Protein AF-A0A3C1HGX7-F1 (afdb_monomer_lite)

Secondary structure (DSSP, 8-state):
--------PPPP-S-S-------PPPPPTHHHHHHTT-SEEEEEETT-SSEEEEE--SEEEEEE-BTTB--PPPSEEEEEESEEEEEETTPPP-GGG--SSEEEEE-TT-TT-TT-B--EEEEESS-EEEEEEETTEEEEEESS--EEEEEEETTTTPPBPSSHHHHHHS---HHHHTTS--GGGTTT---HHHHHHHHHHHHHTTEEEEEEEEEEEE-TTSTTEEEEEEEEEEEEPP-TT-PPPPPEEEPPHHHHHHHHHHT-EEEESS--EEEEEEETTEEEEEEET-SEEEEEEEPP---SS----PPP--S-----TT--TTS-GGG--EE-PPPP-SS------SEEEPTTSSEEEE----TT---SS---EEEE-SSPPPS--EEEEETTEEEEEE---

Foldseek 3Di:
DDDDDDDDDDDDPPDPDPPPPPDDDPDPCCVCVLLPAFQWKWKAFPFDLKIKIFHFFQKKFFLFADDVAQAWAFQWKWADFVAIDIDGAPGFDPLVRHQAQWMWTWHLCGGVCNFFIFIKIKGFQARFPGWHAHRRYTMTGHPTGRGMIIIHRLQWADTAGSDPVSLVVVPDDPVVSVVGDNVNVCNPPDDPVSVVSSRLCSQQPQWPWHFKKKAKAADPVDVQKIKIKMFTHTDGGHHPNPHHHKHKGWDQLLVVLVCVPQVWDKDKPADKDFPSRAFPRGTTIIGIPDRMIMMITHHPPDPPDPDDDDDDDWADADPPPDDDPDPPPRTDMGGTANPPPPPPPPPPPCWDDDPPDQWTWRQATPRRHGPVRTSHTMGGDPQDWDDDWDWDDDRRMIMIGTHGD

pLDDT: mean 76.78, std 21.32, range [17.42, 98.62]

Radius of gyration: 23.14 Å; chains: 1; bounding box: 61×54×64 Å

Structure (mmCIF, N/CA/C/O backbone):
data_AF-A0A3C1HGX7-F1
#
_entry.id   AF-A0A3C1HGX7-F1
#
loop_
_atom_site.group_PDB
_atom_site.id
_atom_site.type_symbol
_atom_site.label_atom_id
_atom_site.label_alt_id
_atom_site.label_comp_id
_atom_site.label_asym_id
_atom_site.label_entity_id
_atom_site.label_seq_id
_atom_site.pdbx_PDB_ins_code
_atom_site.Cartn_x
_atom_site.Cartn_y
_atom_site.Cartn_z
_atom_site.occupancy
_atom_site.B_iso_or_equiv
_atom_site.auth_seq_id
_atom_site.auth_comp_id
_atom_site.auth_asym_id
_atom_site.auth_atom_id
_atom_site.pdbx_PDB_model_num
ATOM 1 N N . MET A 1 1 ? -31.427 -12.328 -24.192 1.00 25.67 1 MET A N 1
ATOM 2 C CA . MET A 1 1 ? -31.092 -12.450 -25.626 1.00 25.67 1 MET A CA 1
ATOM 3 C C . MET A 1 1 ? -29.588 -12.264 -25.739 1.00 25.67 1 MET A C 1
ATOM 5 O O . MET A 1 1 ? -29.103 -11.157 -25.562 1.00 25.67 1 MET A O 1
ATOM 9 N N . LEU A 1 2 ? -28.870 -13.382 -25.822 1.00 18.44 2 LEU A N 1
ATOM 10 C CA . LEU A 1 2 ? -27.413 -13.483 -25.740 1.00 18.44 2 LEU A CA 1
ATOM 11 C C . LEU A 1 2 ? -26.865 -13.439 -27.173 1.00 18.44 2 LEU A C 1
ATOM 13 O O . LEU A 1 2 ? -27.258 -14.280 -27.979 1.00 18.44 2 LEU A O 1
ATOM 17 N N . LEU A 1 3 ? -25.996 -12.482 -27.497 1.00 17.42 3 LEU A N 1
ATOM 18 C CA . LEU A 1 3 ? -25.253 -12.490 -28.757 1.00 17.42 3 LEU A CA 1
ATOM 19 C C . LEU A 1 3 ? -23.817 -12.927 -28.459 1.00 17.42 3 LEU A C 1
ATOM 21 O O . LEU A 1 3 ? -23.019 -12.168 -27.916 1.00 17.42 3 LEU A O 1
ATOM 25 N N . VAL A 1 4 ? -23.531 -14.183 -28.789 1.00 18.97 4 VAL A N 1
ATOM 26 C CA . VAL A 1 4 ? -22.188 -14.763 -28.848 1.00 18.97 4 VAL A CA 1
ATOM 27 C C . VAL A 1 4 ? -21.617 -14.424 -30.221 1.00 18.97 4 VAL A C 1
ATOM 29 O O . VAL A 1 4 ? -22.206 -14.804 -31.230 1.00 18.97 4 VAL A O 1
ATOM 32 N N . ILE A 1 5 ? -20.476 -13.734 -30.274 1.00 20.58 5 ILE A N 1
ATOM 33 C CA . ILE A 1 5 ? -19.690 -13.606 -31.506 1.00 20.58 5 ILE A CA 1
ATOM 34 C C . ILE A 1 5 ? -18.419 -14.426 -31.327 1.00 20.58 5 ILE A C 1
ATOM 36 O O . ILE A 1 5 ? -17.508 -14.060 -30.587 1.00 20.58 5 ILE A O 1
ATOM 40 N N . ALA A 1 6 ? -18.399 -15.565 -32.013 1.00 20.20 6 ALA A N 1
ATOM 41 C CA . ALA A 1 6 ? -17.219 -16.370 -32.242 1.00 20.20 6 ALA A CA 1
ATOM 42 C C . ALA A 1 6 ? -16.488 -15.879 -33.501 1.00 20.20 6 ALA A C 1
ATOM 44 O O . ALA A 1 6 ? -17.117 -15.607 -34.521 1.00 20.20 6 ALA A O 1
ATOM 45 N N . GLY A 1 7 ? -15.155 -15.878 -33.434 1.00 20.62 7 GLY A N 1
ATOM 46 C CA . GLY A 1 7 ? -14.283 -16.075 -34.591 1.00 20.62 7 GLY A CA 1
ATOM 47 C C . GLY A 1 7 ? -13.708 -14.820 -35.246 1.00 20.62 7 GLY A C 1
ATOM 48 O O . GLY A 1 7 ? -14.371 -14.172 -36.042 1.00 20.62 7 GLY A O 1
ATOM 49 N N . CYS A 1 8 ? -12.410 -14.590 -35.025 1.00 21.33 8 CYS A N 1
ATOM 50 C CA . CYS A 1 8 ? -11.441 -14.344 -36.101 1.00 21.33 8 CYS A CA 1
ATOM 51 C C . CYS A 1 8 ? -10.016 -14.598 -35.576 1.00 21.33 8 CYS A C 1
ATOM 53 O O . CYS A 1 8 ? -9.421 -13.742 -34.926 1.00 21.33 8 CYS A O 1
ATOM 55 N N . ARG A 1 9 ? -9.460 -15.786 -35.863 1.00 28.25 9 ARG A N 1
ATOM 56 C CA . ARG A 1 9 ? -8.008 -16.017 -35.819 1.00 28.25 9 ARG A CA 1
ATOM 57 C C . ARG A 1 9 ? -7.397 -15.299 -37.025 1.00 28.25 9 ARG A C 1
ATOM 59 O O . ARG A 1 9 ? -7.710 -15.652 -38.159 1.00 28.25 9 ARG A O 1
ATOM 66 N N . ARG A 1 10 ? -6.547 -14.300 -36.785 1.00 28.55 10 ARG A N 1
ATOM 67 C CA . ARG A 1 10 ? -5.624 -13.751 -37.789 1.00 28.55 10 ARG A CA 1
ATOM 68 C C . ARG A 1 10 ? -4.240 -14.337 -37.542 1.00 28.55 10 ARG A C 1
ATOM 70 O O . ARG A 1 10 ? -3.837 -14.462 -36.391 1.00 28.55 10 ARG A O 1
ATOM 77 N N . GLY A 1 11 ? -3.605 -14.740 -38.640 1.00 28.17 11 GLY A N 1
ATOM 78 C CA . GLY A 1 11 ? -2.388 -15.541 -38.685 1.00 28.17 11 GLY A CA 1
ATOM 79 C C . GLY A 1 11 ? -1.224 -14.961 -37.891 1.00 28.17 11 GLY A C 1
ATOM 80 O O . GLY A 1 11 ? -0.991 -13.752 -37.884 1.00 28.17 11 GLY A O 1
ATOM 81 N N . GLU A 1 12 ? -0.515 -15.870 -37.234 1.00 30.02 12 GLU A N 1
ATOM 82 C CA . GLU A 1 12 ? 0.780 -15.634 -36.614 1.00 30.02 12 GLU A CA 1
ATOM 83 C C . GLU A 1 12 ? 1.815 -15.344 -37.713 1.00 30.02 12 GLU A C 1
ATOM 85 O O . GLU A 1 12 ? 1.874 -16.083 -38.698 1.00 30.02 12 GLU A O 1
ATOM 90 N N . PRO A 1 13 ? 2.628 -14.283 -37.596 1.00 38.59 13 PRO A N 1
ATOM 91 C CA . PRO A 1 13 ? 3.839 -14.178 -38.386 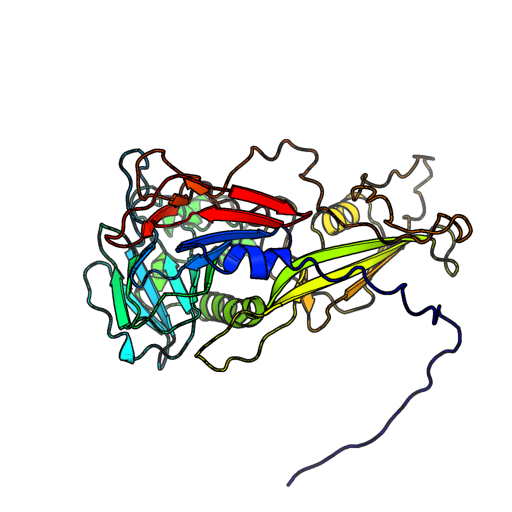1.00 38.59 13 PRO A CA 1
ATOM 92 C C . PRO A 1 13 ? 4.864 -15.183 -37.846 1.00 38.59 13 PRO A C 1
ATOM 94 O O . PRO A 1 13 ? 5.392 -15.030 -36.742 1.00 38.59 13 PRO A O 1
ATOM 97 N N . ASP A 1 14 ? 5.124 -16.214 -38.647 1.00 37.09 14 ASP A N 1
ATOM 98 C CA . ASP A 1 14 ? 6.234 -17.149 -38.497 1.00 37.09 14 ASP A CA 1
ATOM 99 C C . ASP A 1 14 ? 7.567 -16.395 -38.320 1.00 37.09 14 ASP A C 1
ATOM 101 O O . ASP A 1 14 ? 7.931 -15.561 -39.152 1.00 37.09 14 ASP A O 1
ATOM 105 N N . GLY A 1 15 ? 8.324 -16.711 -37.259 1.00 38.94 15 GLY A N 1
ATOM 106 C CA . GLY A 1 15 ? 9.769 -16.433 -37.226 1.00 38.94 15 GLY A CA 1
ATOM 107 C C . GLY A 1 15 ? 10.386 -15.797 -35.974 1.00 38.94 15 GLY A C 1
ATOM 108 O O . GLY A 1 15 ? 11.559 -15.433 -36.029 1.00 38.94 15 GLY A O 1
ATOM 109 N N . LEU A 1 16 ? 9.685 -15.668 -34.842 1.00 37.69 16 LEU A N 1
ATOM 110 C CA . LEU A 1 16 ? 10.277 -15.148 -33.598 1.00 37.69 16 LEU A CA 1
ATOM 111 C C . LEU A 1 16 ? 10.484 -16.263 -32.565 1.00 37.69 16 LEU A C 1
ATOM 113 O O . LEU A 1 16 ? 9.543 -16.691 -31.911 1.00 37.69 16 LEU A O 1
ATOM 117 N N . MET A 1 17 ? 11.738 -16.713 -32.432 1.00 39.94 17 MET A N 1
ATOM 118 C CA . MET A 1 17 ? 12.318 -17.378 -31.251 1.00 39.94 17 MET A CA 1
ATOM 119 C C . MET A 1 17 ? 11.333 -18.245 -30.432 1.00 39.94 17 MET A C 1
ATOM 121 O O . MET A 1 17 ? 11.072 -17.966 -29.267 1.00 39.94 17 MET A O 1
ATOM 125 N N . THR A 1 18 ? 10.853 -19.358 -30.996 1.00 40.91 18 THR A N 1
ATOM 126 C CA . THR A 1 18 ? 10.084 -20.400 -30.275 1.00 40.91 18 THR A CA 1
ATOM 127 C C . THR A 1 18 ? 10.947 -21.247 -29.331 1.00 40.91 18 THR A C 1
ATOM 129 O O . THR A 1 18 ? 10.551 -22.336 -28.911 1.00 40.91 18 THR A O 1
ATOM 132 N N . GLY A 1 19 ? 12.134 -20.758 -28.964 1.00 41.81 19 GLY A N 1
ATOM 133 C CA . GLY A 1 19 ? 12.915 -21.346 -27.892 1.00 41.81 19 GLY A CA 1
ATOM 134 C C . GLY A 1 19 ? 12.137 -21.180 -26.599 1.00 41.81 19 GLY A C 1
ATOM 135 O O . GLY A 1 19 ? 12.190 -20.113 -25.989 1.00 41.81 19 GLY A O 1
ATOM 136 N N . VAL A 1 20 ? 11.406 -22.228 -26.205 1.00 42.56 20 VAL A N 1
ATOM 137 C CA . VAL A 1 20 ? 10.863 -22.376 -24.854 1.00 42.56 20 VAL A CA 1
ATOM 138 C C . VAL A 1 20 ? 11.994 -21.967 -23.911 1.00 42.56 20 VAL A C 1
ATOM 140 O O . VAL A 1 20 ? 13.068 -22.576 -23.988 1.00 42.56 20 VAL A O 1
ATOM 143 N N . PRO A 1 21 ? 11.828 -20.902 -23.107 1.00 49.38 21 PRO A N 1
ATOM 144 C CA . PRO A 1 21 ? 12.888 -20.465 -22.217 1.00 49.38 21 PRO A CA 1
ATOM 145 C C . PRO A 1 21 ? 13.343 -21.670 -21.384 1.00 49.38 21 PRO A C 1
ATOM 147 O O . PRO A 1 21 ? 12.501 -22.508 -21.036 1.00 49.38 21 PRO A O 1
ATOM 150 N N . PRO A 1 22 ? 14.655 -21.810 -21.107 1.00 52.69 22 PRO A N 1
ATOM 151 C CA . PRO A 1 22 ? 15.165 -22.926 -20.319 1.00 52.69 22 PRO A CA 1
ATOM 152 C C . PRO A 1 22 ? 14.314 -23.096 -19.060 1.00 52.69 22 PRO A C 1
ATOM 154 O O . PRO A 1 22 ? 13.870 -22.096 -18.483 1.00 52.69 22 PRO A O 1
ATOM 157 N N . ARG A 1 23 ? 14.053 -24.361 -18.681 1.00 45.09 23 ARG A N 1
ATOM 158 C CA . ARG A 1 23 ? 13.267 -24.707 -17.489 1.00 45.09 23 ARG A CA 1
ATOM 159 C C . ARG A 1 23 ? 13.696 -23.790 -16.355 1.00 45.09 23 ARG A C 1
ATOM 161 O O . ARG A 1 23 ? 14.870 -23.753 -15.993 1.00 45.09 23 ARG A O 1
ATOM 168 N N . THR A 1 24 ? 12.730 -23.017 -15.879 1.00 48.72 24 THR A N 1
ATOM 169 C CA . THR A 1 24 ? 12.924 -22.055 -14.805 1.00 48.72 24 THR A CA 1
ATOM 170 C C . THR A 1 24 ? 13.540 -22.816 -13.627 1.00 48.72 24 THR A C 1
ATOM 172 O O . THR A 1 24 ? 13.069 -23.926 -13.351 1.00 48.72 24 THR A O 1
ATOM 175 N N . PRO A 1 25 ? 14.603 -22.306 -12.975 1.00 50.50 25 PRO A N 1
ATOM 176 C CA . PRO A 1 25 ? 14.999 -22.851 -11.679 1.00 50.50 25 PRO A CA 1
ATOM 177 C C . PRO A 1 25 ? 13.741 -22.951 -10.805 1.00 50.50 25 PRO A C 1
ATOM 179 O O . PRO A 1 25 ? 12.872 -22.083 -10.916 1.00 50.50 25 PRO A O 1
ATOM 182 N N . GLU A 1 26 ? 13.589 -24.035 -10.029 1.00 47.00 26 GLU A N 1
ATOM 183 C CA . GLU A 1 26 ? 12.414 -24.184 -9.159 1.00 47.00 26 GLU A CA 1
ATOM 184 C C . GLU A 1 26 ? 12.217 -22.879 -8.378 1.00 47.00 26 GLU A C 1
ATOM 186 O O . GLU A 1 26 ? 13.201 -22.364 -7.829 1.00 47.00 26 GLU A O 1
ATOM 191 N N . PRO A 1 27 ? 10.990 -22.322 -8.365 1.00 49.28 27 PRO A N 1
ATOM 192 C CA . PRO A 1 27 ? 10.734 -21.074 -7.675 1.00 49.28 27 PRO A CA 1
ATOM 193 C C . PRO A 1 27 ? 11.210 -21.239 -6.233 1.00 49.28 27 PRO A C 1
ATOM 195 O O . PRO A 1 27 ? 10.962 -22.290 -5.624 1.00 49.28 27 PRO A O 1
ATOM 198 N N . PRO A 1 28 ? 11.930 -20.255 -5.680 1.00 53.19 28 PRO A N 1
ATOM 199 C CA . PRO A 1 28 ? 12.438 -20.372 -4.332 1.00 53.19 28 PRO A CA 1
ATOM 200 C C . PRO A 1 28 ? 11.267 -20.655 -3.384 1.00 53.19 28 PRO A C 1
ATOM 202 O O . PRO A 1 28 ? 10.400 -19.806 -3.183 1.00 53.19 28 PRO A O 1
ATOM 205 N N . ARG A 1 29 ? 11.274 -21.835 -2.743 1.00 63.41 29 ARG A N 1
ATOM 206 C CA . ARG A 1 29 ? 10.331 -22.222 -1.667 1.00 63.41 29 ARG A CA 1
ATOM 207 C C . ARG A 1 29 ? 10.354 -21.257 -0.471 1.00 63.41 29 ARG A C 1
ATOM 209 O O . ARG A 1 29 ? 9.529 -21.352 0.435 1.00 63.41 29 ARG A O 1
ATOM 216 N N . LEU A 1 30 ? 11.278 -20.301 -0.507 1.00 64.06 30 LEU A N 1
ATOM 217 C CA . LEU A 1 30 ? 11.647 -19.372 0.539 1.00 64.06 30 LEU A CA 1
ATOM 218 C C . LEU A 1 30 ? 10.477 -18.593 1.123 1.00 64.06 30 LEU A C 1
ATOM 220 O O . LEU A 1 30 ? 10.466 -18.449 2.334 1.00 64.06 30 LEU A O 1
ATOM 224 N N . LEU A 1 31 ? 9.505 -18.092 0.347 1.00 70.00 31 LEU A N 1
ATOM 225 C CA . LEU A 1 31 ? 8.450 -17.276 0.968 1.00 70.00 31 LEU A CA 1
ATOM 226 C C . LEU A 1 31 ? 7.512 -18.132 1.829 1.00 70.00 31 LEU A C 1
ATOM 228 O O . LEU A 1 31 ? 7.291 -17.823 2.996 1.00 70.00 31 LEU A O 1
ATOM 232 N N . SER A 1 32 ? 7.019 -19.247 1.287 1.00 71.38 32 SER A N 1
ATOM 233 C CA . SER A 1 32 ? 6.169 -20.183 2.031 1.00 71.38 32 SER A CA 1
ATOM 234 C C . SER A 1 32 ? 6.908 -20.806 3.221 1.00 71.38 32 SER A C 1
ATOM 236 O O . SER A 1 32 ? 6.344 -20.905 4.307 1.00 71.38 32 SER A O 1
ATOM 238 N N . GLU A 1 33 ? 8.183 -21.168 3.053 1.00 73.19 33 GLU A N 1
ATOM 239 C CA . GLU A 1 33 ? 9.023 -21.678 4.145 1.00 73.19 33 GLU A CA 1
ATOM 240 C C . GLU A 1 33 ? 9.311 -20.603 5.205 1.00 73.19 33 GLU A C 1
ATOM 242 O O . GLU A 1 33 ? 9.299 -20.883 6.409 1.00 73.19 33 GLU A O 1
ATOM 247 N N . ALA A 1 34 ? 9.525 -19.354 4.781 1.00 67.19 34 ALA A N 1
ATOM 248 C CA . ALA A 1 34 ? 9.760 -18.243 5.688 1.00 67.19 34 ALA A CA 1
ATOM 249 C C . ALA A 1 34 ? 8.524 -17.939 6.533 1.00 67.19 34 ALA A C 1
ATOM 251 O O . ALA A 1 34 ? 8.663 -17.781 7.745 1.00 67.19 34 ALA A O 1
ATOM 252 N N . MET A 1 35 ? 7.335 -17.934 5.928 1.00 71.94 35 MET A N 1
ATOM 253 C CA . MET A 1 35 ? 6.085 -17.638 6.631 1.00 71.94 35 MET A CA 1
ATOM 254 C C . MET A 1 35 ? 5.584 -18.805 7.500 1.00 71.94 35 MET A C 1
ATOM 256 O O . MET A 1 35 ? 4.862 -18.579 8.464 1.00 71.94 35 MET A O 1
ATOM 260 N N . GLY A 1 36 ? 6.006 -20.044 7.222 1.00 63.12 36 GLY A N 1
ATOM 261 C CA . GLY A 1 36 ? 5.325 -21.259 7.688 1.00 63.12 36 GLY A CA 1
ATOM 262 C C . GLY A 1 36 ? 5.265 -21.552 9.194 1.00 63.12 36 GLY A C 1
ATOM 263 O O . GLY A 1 36 ? 4.410 -22.335 9.590 1.00 63.12 36 GLY A O 1
ATOM 264 N N . HIS A 1 37 ? 6.108 -20.973 10.058 1.00 64.75 37 HIS A N 1
ATOM 265 C CA . HIS A 1 37 ? 6.042 -21.271 11.509 1.00 64.75 37 HIS A CA 1
ATOM 266 C C . HIS A 1 37 ? 6.458 -20.100 12.415 1.00 64.75 37 HIS A C 1
ATOM 268 O O . HIS A 1 37 ? 6.886 -20.314 13.547 1.00 64.75 37 HIS A O 1
ATOM 274 N N . GLY A 1 38 ? 6.460 -18.872 11.894 1.00 63.38 38 GLY A N 1
ATOM 275 C CA . GLY A 1 38 ? 6.778 -17.677 12.674 1.00 63.38 38 GLY A CA 1
ATOM 276 C C . GLY A 1 38 ? 5.509 -17.083 13.266 1.00 63.38 38 GLY A C 1
ATOM 277 O O . GLY A 1 38 ? 4.454 -17.106 12.642 1.00 63.38 38 GLY A O 1
ATOM 278 N N . ALA A 1 39 ? 5.616 -16.503 14.450 1.00 79.75 39 ALA A N 1
ATOM 279 C CA . ALA A 1 39 ? 4.519 -15.738 15.018 1.00 79.75 39 ALA A CA 1
ATOM 280 C C . ALA A 1 39 ? 4.273 -14.411 14.308 1.00 79.75 39 ALA A C 1
ATOM 282 O O . ALA A 1 39 ? 3.147 -13.916 14.250 1.00 79.75 39 ALA A O 1
ATOM 283 N N . LEU A 1 40 ? 5.355 -13.837 13.789 1.00 85.25 40 LEU A N 1
ATOM 284 C CA . LEU A 1 40 ? 5.342 -12.697 12.902 1.00 85.25 40 LEU A CA 1
ATOM 285 C C . LEU A 1 40 ? 6.387 -12.930 11.821 1.00 85.25 40 LEU A C 1
ATOM 287 O O . LEU A 1 40 ? 7.542 -13.241 12.116 1.00 85.25 40 LEU A O 1
ATOM 291 N N . SER A 1 41 ? 5.991 -12.734 10.576 1.00 86.94 41 SER A N 1
ATOM 292 C CA . SER A 1 41 ? 6.915 -12.539 9.467 1.00 86.94 41 SER A CA 1
ATOM 293 C C . SER A 1 41 ? 6.587 -11.216 8.805 1.00 86.94 41 SER A C 1
ATOM 295 O O . SER A 1 41 ? 5.419 -10.865 8.657 1.00 86.94 41 SER A O 1
ATOM 297 N N . VAL A 1 42 ? 7.615 -10.478 8.416 1.00 87.50 42 VAL A N 1
ATOM 298 C CA . VAL A 1 42 ? 7.469 -9.276 7.607 1.00 87.50 42 VAL A CA 1
ATOM 299 C C . VAL A 1 42 ? 8.245 -9.491 6.319 1.00 87.50 42 VAL A C 1
ATOM 301 O O . VAL A 1 42 ? 9.426 -9.833 6.338 1.00 87.50 42 VAL A O 1
ATOM 304 N N . VAL A 1 43 ? 7.560 -9.289 5.204 1.00 87.50 43 VAL A N 1
ATOM 305 C CA . VAL A 1 43 ? 8.090 -9.352 3.855 1.00 87.50 43 VAL A CA 1
ATOM 306 C C . VAL A 1 43 ? 8.086 -7.947 3.263 1.00 87.50 43 VAL A C 1
ATOM 308 O O . VAL A 1 43 ? 7.050 -7.289 3.141 1.00 87.50 43 VAL A O 1
ATOM 311 N N . GLU A 1 44 ? 9.268 -7.509 2.855 1.00 86.44 44 GLU A N 1
ATOM 312 C CA . GLU A 1 44 ? 9.483 -6.301 2.074 1.00 86.44 44 GLU A CA 1
ATOM 313 C C . GLU A 1 44 ? 9.948 -6.705 0.681 1.00 86.44 44 GLU A C 1
ATOM 315 O O . GLU A 1 44 ? 10.973 -7.372 0.539 1.00 86.44 44 GLU A O 1
ATOM 320 N N . SER A 1 45 ? 9.227 -6.274 -0.352 1.00 85.25 45 SER A N 1
ATOM 321 C CA . SER A 1 45 ? 9.665 -6.456 -1.732 1.00 85.25 45 SER A CA 1
ATOM 322 C C . SER A 1 45 ? 9.902 -5.122 -2.423 1.00 85.25 45 SER A C 1
ATOM 324 O O . SER A 1 45 ? 9.067 -4.222 -2.368 1.00 85.25 45 SER A O 1
ATOM 326 N N . GLN A 1 46 ? 11.000 -5.033 -3.171 1.00 84.06 46 GLN A N 1
ATOM 327 C CA . GLN A 1 46 ? 11.224 -3.979 -4.160 1.00 84.06 46 GLN A CA 1
ATOM 328 C C . GLN A 1 46 ? 10.338 -4.141 -5.400 1.00 84.06 46 GLN A C 1
ATOM 330 O O . GLN A 1 46 ? 10.534 -3.423 -6.369 1.00 84.06 46 GLN A O 1
ATOM 335 N N . LEU A 1 47 ? 9.352 -5.041 -5.400 1.00 87.25 47 LEU A N 1
ATOM 336 C CA . LEU A 1 47 ? 8.366 -5.210 -6.474 1.00 87.25 47 LEU A CA 1
ATOM 337 C C . LEU A 1 47 ? 6.952 -4.789 -6.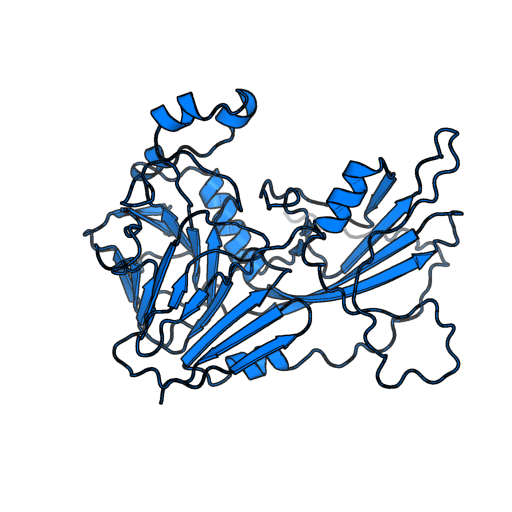057 1.00 87.25 47 LEU A C 1
ATOM 339 O O . LEU A 1 47 ? 6.041 -4.774 -6.878 1.00 87.25 47 LEU A O 1
ATOM 343 N N . SER A 1 48 ? 6.744 -4.479 -4.782 1.00 90.69 48 SER A N 1
ATOM 344 C CA . SER A 1 48 ? 5.434 -4.132 -4.246 1.00 90.69 48 SER A CA 1
ATOM 345 C C . SER A 1 48 ? 5.530 -2.811 -3.505 1.00 90.69 48 SER A C 1
ATOM 347 O O . SER A 1 48 ? 6.469 -2.646 -2.740 1.00 90.69 48 SER A O 1
ATOM 349 N N . PRO A 1 49 ? 4.569 -1.885 -3.632 1.00 91.25 49 PRO A N 1
ATOM 350 C CA . PRO A 1 49 ? 4.500 -0.715 -2.757 1.00 91.25 49 PRO A CA 1
ATOM 351 C C . PRO A 1 49 ? 4.021 -1.038 -1.332 1.00 91.25 49 PRO A C 1
ATOM 353 O O . PRO A 1 49 ? 3.984 -0.147 -0.486 1.00 91.25 49 PRO A O 1
ATOM 356 N N . ALA A 1 50 ? 3.637 -2.289 -1.059 1.00 93.25 50 ALA A N 1
ATOM 357 C CA . ALA A 1 50 ? 3.140 -2.715 0.240 1.00 93.25 50 ALA A CA 1
ATOM 358 C C . ALA A 1 50 ? 4.170 -3.513 1.046 1.00 93.25 50 ALA A C 1
ATOM 360 O O . ALA A 1 50 ? 4.904 -4.355 0.518 1.00 93.25 50 ALA A O 1
ATOM 361 N N . LEU A 1 51 ? 4.140 -3.294 2.357 1.00 91.69 51 LEU A N 1
ATOM 362 C CA . LEU A 1 51 ? 4.694 -4.193 3.358 1.00 91.69 51 LEU A CA 1
ATOM 363 C C . LEU A 1 51 ? 3.718 -5.353 3.555 1.00 91.69 51 LEU A C 1
ATOM 365 O O . LEU A 1 51 ? 2.536 -5.102 3.782 1.00 91.69 51 LEU A O 1
ATOM 369 N N . LEU A 1 52 ? 4.188 -6.594 3.491 1.00 93.44 52 LEU A N 1
ATOM 370 C CA . LEU A 1 52 ? 3.368 -7.763 3.797 1.00 93.44 52 LEU A CA 1
ATOM 371 C C . LEU A 1 52 ? 3.743 -8.292 5.183 1.00 93.44 52 LEU A C 1
ATOM 373 O O . LEU A 1 52 ? 4.897 -8.609 5.448 1.00 93.44 52 LEU A O 1
ATOM 377 N N . LEU A 1 53 ? 2.763 -8.373 6.071 1.00 93.19 53 LEU A N 1
ATOM 378 C CA . LEU A 1 53 ? 2.870 -8.972 7.393 1.00 93.19 53 LEU A CA 1
ATOM 379 C C . LEU A 1 53 ? 2.165 -10.323 7.370 1.00 93.19 53 LEU A C 1
ATOM 381 O O . LEU A 1 53 ? 1.070 -10.405 6.835 1.00 93.19 53 LEU A O 1
ATOM 385 N N . HIS A 1 54 ? 2.734 -11.333 8.010 1.00 92.75 54 HIS A N 1
ATOM 386 C CA . HIS A 1 54 ? 2.058 -12.589 8.318 1.00 92.75 54 HIS A CA 1
ATOM 387 C C . HIS A 1 54 ? 2.092 -12.810 9.827 1.00 92.75 54 HIS A C 1
ATOM 389 O O . HIS A 1 54 ? 3.174 -12.778 10.416 1.00 92.75 54 HIS A O 1
ATOM 395 N N . THR A 1 55 ? 0.949 -13.048 10.472 1.00 91.62 55 THR A N 1
ATOM 396 C CA . THR A 1 55 ? 0.922 -13.366 11.905 1.00 91.62 55 THR A CA 1
ATOM 397 C C . THR A 1 55 ? -0.169 -14.359 12.290 1.00 91.62 55 THR A C 1
ATOM 399 O O . THR A 1 55 ? -1.306 -14.296 11.822 1.00 91.62 55 THR A O 1
ATOM 402 N N . THR A 1 56 ? 0.171 -15.255 13.215 1.00 91.62 56 THR A N 1
ATOM 403 C CA . THR A 1 56 ? -0.778 -16.164 13.871 1.00 91.62 56 THR A CA 1
ATOM 404 C C . THR A 1 56 ? -1.469 -15.523 15.079 1.00 91.62 56 THR A C 1
ATOM 406 O O . THR A 1 56 ? -2.418 -16.099 15.614 1.00 91.62 56 THR A O 1
ATOM 409 N N . SER A 1 57 ? -1.040 -14.324 15.497 1.00 92.12 57 SER A N 1
ATOM 410 C CA . SER A 1 57 ? -1.664 -13.578 16.592 1.00 92.12 57 SER A CA 1
ATOM 411 C C . SER A 1 57 ? -3.108 -13.227 16.249 1.00 92.12 57 SER A C 1
ATOM 413 O O . SER A 1 57 ? -3.408 -12.749 15.154 1.00 92.12 57 SER A O 1
ATOM 415 N N . ARG A 1 58 ? -4.000 -13.395 17.226 1.00 94.50 58 ARG A N 1
ATOM 416 C CA . ARG A 1 58 ? -5.400 -12.953 17.130 1.00 94.50 58 ARG A CA 1
ATOM 417 C C . ARG A 1 58 ? -5.574 -11.457 17.349 1.00 94.50 58 ARG A C 1
ATOM 419 O O . ARG A 1 58 ? -6.666 -10.942 17.158 1.00 94.50 58 ARG A O 1
ATOM 426 N N . VAL A 1 59 ? -4.527 -10.770 17.802 1.00 94.62 59 VAL A N 1
ATOM 427 C CA . VAL A 1 59 ? -4.553 -9.344 18.129 1.00 94.62 59 VAL A CA 1
ATOM 428 C C . VAL A 1 59 ? -3.410 -8.645 17.415 1.00 94.62 59 VAL A C 1
ATOM 430 O O . VAL A 1 59 ? -2.243 -9.012 17.581 1.00 94.62 59 VAL A O 1
ATOM 433 N N . VAL A 1 60 ? -3.752 -7.601 16.670 1.00 93.81 60 VAL A N 1
ATOM 434 C CA . VAL A 1 60 ? -2.807 -6.743 15.958 1.00 93.81 60 VAL A CA 1
ATOM 435 C C . VAL A 1 60 ? -3.104 -5.303 16.344 1.00 93.81 60 VAL A C 1
ATOM 437 O O . VAL A 1 60 ? -4.233 -4.845 16.195 1.00 93.81 60 VAL A O 1
ATOM 440 N N . VAL A 1 61 ? -2.109 -4.578 16.850 1.00 94.25 61 VAL A N 1
ATOM 441 C CA . VAL A 1 61 ? -2.227 -3.141 17.120 1.00 94.25 61 VAL A CA 1
ATOM 442 C C . VAL A 1 61 ? -1.307 -2.393 16.172 1.00 94.25 61 VAL A C 1
ATOM 444 O O . VAL A 1 61 ? -0.090 -2.534 16.260 1.00 94.25 61 VAL A O 1
ATOM 447 N N . LEU A 1 62 ? -1.891 -1.617 15.267 1.00 93.12 62 LEU A N 1
ATOM 448 C CA . LEU A 1 62 ? -1.200 -0.779 14.293 1.00 93.12 62 LEU A CA 1
ATOM 449 C C . LEU A 1 62 ? -1.122 0.665 14.796 1.00 93.12 62 LEU A C 1
ATOM 451 O O . LEU A 1 62 ? -2.021 1.128 15.495 1.00 93.12 62 LEU A O 1
ATOM 455 N N . PHE A 1 63 ? -0.077 1.389 14.392 1.00 91.06 63 PHE A N 1
ATOM 456 C CA . PHE A 1 63 ? 0.115 2.813 14.703 1.00 91.06 63 PHE A CA 1
ATOM 457 C C . PHE A 1 63 ? 0.076 3.135 16.206 1.00 91.06 63 PHE A C 1
ATOM 459 O O . PHE A 1 63 ? -0.409 4.188 16.618 1.00 91.06 63 PHE A O 1
ATOM 466 N N . ALA A 1 64 ? 0.553 2.217 17.047 1.00 89.19 64 ALA A N 1
ATOM 467 C CA . ALA A 1 64 ? 0.617 2.454 18.479 1.00 89.19 64 ALA A CA 1
ATOM 468 C C . ALA A 1 64 ? 1.616 3.584 18.783 1.00 89.19 64 ALA A C 1
ATOM 470 O O . ALA A 1 64 ? 2.710 3.590 18.203 1.00 89.19 64 ALA A O 1
ATOM 471 N N . PRO A 1 65 ? 1.296 4.505 19.711 1.00 82.44 65 PRO A N 1
ATOM 472 C CA . PRO A 1 65 ? 2.241 5.523 20.136 1.00 82.44 65 PRO A CA 1
ATOM 473 C C . PRO A 1 65 ? 3.447 4.863 20.805 1.00 82.44 65 PRO A C 1
ATOM 475 O O . PRO A 1 65 ? 3.378 3.767 21.387 1.00 82.44 65 PRO A O 1
ATOM 478 N N . TYR A 1 66 ? 4.574 5.551 20.742 1.00 74.62 66 TYR A N 1
ATOM 479 C CA . TYR A 1 66 ? 5.818 5.083 21.320 1.00 74.62 66 TYR A CA 1
ATOM 480 C C . TYR A 1 66 ? 6.608 6.262 21.889 1.00 74.62 66 TYR A C 1
ATOM 482 O O . TYR A 1 66 ? 6.584 7.349 21.328 1.00 74.62 66 TYR A O 1
ATOM 490 N N . ALA A 1 67 ? 7.287 6.043 23.018 1.00 71.81 67 ALA A N 1
ATOM 491 C CA . ALA A 1 67 ? 7.812 7.110 23.872 1.00 71.81 67 ALA A CA 1
ATOM 492 C C . ALA A 1 67 ? 8.789 8.070 23.169 1.00 71.81 67 ALA A C 1
ATOM 494 O O . ALA A 1 67 ? 8.781 9.258 23.480 1.00 71.81 67 ALA A O 1
ATOM 495 N N . ASP A 1 68 ? 9.584 7.579 22.213 1.00 71.12 68 ASP A N 1
ATOM 496 C CA . ASP A 1 68 ? 10.595 8.403 21.532 1.00 71.12 68 ASP A CA 1
ATOM 497 C C . ASP A 1 68 ? 10.086 9.012 20.214 1.00 71.12 68 ASP A C 1
ATOM 499 O O . ASP A 1 68 ? 10.816 9.746 19.551 1.00 71.12 68 ASP A O 1
ATOM 503 N N . ASN A 1 69 ? 8.849 8.706 19.807 1.00 66.44 69 ASN A N 1
ATOM 504 C CA . ASN A 1 69 ? 8.266 9.219 18.575 1.00 66.44 69 ASN A CA 1
ATOM 505 C C . ASN A 1 69 ? 7.056 10.102 18.893 1.00 66.44 69 ASN A C 1
ATOM 507 O O . ASN A 1 69 ? 6.075 9.659 19.481 1.00 66.44 69 ASN A O 1
ATOM 511 N N . HIS A 1 70 ? 7.098 11.349 18.434 1.00 74.75 70 HIS A N 1
ATOM 512 C CA . HIS A 1 70 ? 6.001 12.307 18.583 1.00 74.75 70 HIS A CA 1
ATOM 513 C C . HIS A 1 70 ? 4.832 12.047 17.621 1.00 74.75 70 HIS A C 1
ATOM 515 O O . HIS A 1 70 ? 4.000 12.926 17.446 1.00 74.75 70 HIS A O 1
ATOM 521 N N . SER A 1 71 ? 4.772 10.880 16.976 1.00 82.88 71 SER A N 1
ATOM 522 C CA . SER A 1 71 ? 3.699 10.546 16.041 1.00 82.88 71 SER A CA 1
ATOM 523 C C . SER A 1 71 ? 2.542 9.881 16.787 1.00 82.88 71 SER A C 1
ATOM 525 O O . SER A 1 71 ? 2.687 8.785 17.330 1.00 82.88 71 SER A O 1
ATOM 527 N N . GLY A 1 72 ? 1.406 10.569 16.832 1.00 89.00 72 GLY A N 1
ATOM 528 C CA . GLY A 1 72 ? 0.149 10.082 17.378 1.00 89.00 72 GLY A CA 1
ATOM 529 C C . GLY A 1 72 ? -0.542 9.080 16.445 1.00 89.00 72 GLY A C 1
ATOM 530 O O . GLY A 1 72 ? -0.178 8.966 15.269 1.00 89.00 72 GLY A O 1
ATOM 531 N N . PRO A 1 73 ? -1.535 8.340 16.964 1.00 93.31 73 PRO A N 1
ATOM 532 C CA . PRO A 1 73 ? -2.304 7.390 16.171 1.00 93.31 73 PRO A CA 1
ATOM 533 C C . PRO A 1 73 ? -3.200 8.107 15.142 1.00 93.31 73 PRO A C 1
ATOM 535 O O . PRO A 1 73 ? -3.436 9.312 15.261 1.00 93.31 73 PRO A O 1
ATOM 538 N N . PRO A 1 74 ? -3.748 7.381 14.150 1.00 95.25 74 PRO A N 1
ATOM 539 C CA . PRO A 1 74 ? -4.754 7.924 13.247 1.00 95.25 74 PRO A CA 1
ATOM 540 C C . PRO A 1 74 ? -5.954 8.485 14.019 1.00 95.25 74 PRO A C 1
ATOM 542 O O . PRO A 1 74 ? -6.421 7.874 14.981 1.00 95.25 74 PRO A O 1
ATOM 545 N N . HIS A 1 75 ? -6.497 9.618 13.576 1.00 96.44 75 HIS A N 1
ATOM 546 C CA . HIS A 1 75 ? -7.751 10.145 14.125 1.00 96.44 75 HIS A CA 1
ATOM 547 C C . HIS A 1 75 ? -8.977 9.422 13.563 1.00 96.44 75 HIS A C 1
ATOM 549 O O . HIS A 1 75 ? -10.014 9.334 14.232 1.00 96.44 75 HIS A O 1
ATOM 555 N N . TYR A 1 76 ? -8.841 8.875 12.355 1.00 97.94 76 TYR A N 1
ATOM 556 C CA . TYR A 1 76 ? -9.934 8.256 11.631 1.00 97.94 76 TYR A CA 1
ATOM 557 C C . TYR A 1 76 ? -9.496 6.974 10.938 1.00 97.94 76 TYR A C 1
ATOM 559 O O . TYR A 1 76 ? -8.371 6.840 10.444 1.00 97.94 76 TYR A O 1
ATOM 567 N N . VAL A 1 77 ? -10.445 6.051 10.837 1.00 98.31 77 VAL A N 1
ATOM 568 C CA . VAL A 1 77 ? -10.375 4.935 9.901 1.00 98.31 77 VAL A CA 1
ATOM 569 C C . VAL A 1 77 ? -11.681 4.806 9.136 1.00 98.31 77 VAL A C 1
ATOM 571 O O . VAL A 1 77 ? -12.745 5.166 9.633 1.00 98.31 77 VAL A O 1
ATOM 574 N N . ALA A 1 78 ? -11.621 4.256 7.931 1.00 98.44 78 ALA A N 1
ATOM 575 C CA . ALA A 1 78 ? -12.784 3.874 7.154 1.00 98.44 78 ALA A CA 1
ATOM 576 C C . ALA A 1 78 ? -12.670 2.430 6.670 1.00 98.44 78 ALA A C 1
ATOM 578 O O . ALA A 1 78 ? -11.574 1.954 6.393 1.00 98.44 78 ALA A O 1
ATOM 579 N N . PHE A 1 79 ? -13.797 1.741 6.523 1.00 98.56 79 PHE A N 1
ATOM 580 C CA . PHE A 1 79 ? -13.853 0.396 5.945 1.00 98.56 79 PHE A CA 1
ATOM 581 C C . PHE A 1 79 ? -15.057 0.237 5.015 1.00 98.56 79 PHE A C 1
ATOM 583 O O . PHE A 1 79 ? -16.036 0.986 5.108 1.00 98.56 79 PHE A O 1
ATOM 590 N N . GLY A 1 80 ? -14.989 -0.739 4.109 1.00 97.62 80 GLY A N 1
ATOM 591 C CA . GLY A 1 80 ? -16.076 -1.042 3.180 1.00 97.62 80 GLY A CA 1
ATOM 592 C C . GLY A 1 80 ? -17.209 -1.826 3.844 1.00 97.62 80 GLY A C 1
ATOM 593 O O . GLY A 1 80 ? -16.985 -2.909 4.380 1.00 97.62 80 GLY A O 1
ATOM 594 N N . ALA A 1 81 ? -18.421 -1.276 3.793 1.00 96.19 81 ALA A N 1
ATOM 595 C CA . ALA A 1 81 ? -19.686 -1.907 4.177 1.00 96.19 81 ALA A CA 1
ATOM 596 C C . ALA A 1 81 ? -20.723 -1.660 3.056 1.00 96.19 81 ALA A C 1
ATOM 598 O O . ALA A 1 81 ? -20.352 -1.559 1.887 1.00 96.19 81 ALA A O 1
ATOM 599 N N . ASN A 1 82 ? -22.006 -1.447 3.387 1.00 94.94 82 ASN A N 1
ATOM 600 C CA . ASN A 1 82 ? -23.002 -0.859 2.472 1.00 94.94 82 ASN A CA 1
ATOM 601 C C . ASN A 1 82 ? -22.684 0.635 2.207 1.00 94.94 82 ASN A C 1
ATOM 603 O O . ASN A 1 82 ? -23.413 1.530 2.639 1.00 94.94 82 ASN A O 1
ATOM 607 N N . GLY A 1 83 ? -21.544 0.896 1.566 1.00 95.44 83 GLY A N 1
ATOM 608 C CA . GLY A 1 83 ? -20.855 2.186 1.540 1.00 95.44 83 GLY A CA 1
ATOM 609 C C . GLY A 1 83 ? -19.731 2.273 2.589 1.00 95.44 83 GLY A C 1
ATOM 610 O O . GLY A 1 83 ? -19.709 1.484 3.536 1.00 95.44 83 GLY A O 1
ATOM 611 N N . PRO A 1 84 ? -18.780 3.211 2.433 1.00 97.19 84 PRO A N 1
ATOM 612 C CA . PRO A 1 84 ? -17.699 3.401 3.395 1.00 97.19 84 PRO A CA 1
ATOM 613 C C . PRO A 1 84 ? -18.258 3.838 4.755 1.00 97.19 84 PRO A C 1
ATOM 615 O O . PRO A 1 84 ? -19.098 4.738 4.835 1.00 97.19 84 PRO A O 1
ATOM 618 N N . LYS A 1 85 ? -17.790 3.206 5.832 1.00 98.00 85 LYS A N 1
ATOM 619 C CA . LYS A 1 85 ? -18.093 3.606 7.211 1.00 98.00 85 LYS A CA 1
ATOM 620 C C . LYS A 1 85 ? -16.859 4.196 7.852 1.00 98.00 85 LYS A C 1
ATOM 622 O O . LYS A 1 85 ? -15.827 3.541 7.861 1.00 98.00 85 LYS A O 1
ATOM 627 N N . ILE A 1 86 ? -16.996 5.416 8.365 1.00 98.12 86 ILE A N 1
ATOM 628 C CA . ILE A 1 86 ? -15.942 6.150 9.064 1.00 98.12 86 ILE A CA 1
ATOM 629 C C . ILE A 1 86 ? -16.093 5.895 10.564 1.00 98.12 86 ILE A C 1
ATOM 631 O O . ILE A 1 86 ? -17.203 5.935 11.097 1.00 98.12 86 ILE A O 1
ATOM 635 N N . VAL A 1 87 ? -14.973 5.633 11.223 1.00 97.56 87 VAL A N 1
ATOM 636 C CA . VAL A 1 87 ? -14.841 5.454 12.666 1.00 97.56 87 VAL A CA 1
ATOM 637 C C . VAL A 1 87 ? -13.841 6.485 13.162 1.00 97.56 87 VAL A C 1
ATOM 639 O O . VAL A 1 87 ? -12.738 6.597 12.628 1.00 97.56 87 VAL A O 1
ATOM 642 N N . THR A 1 88 ? -14.240 7.233 14.182 1.00 96.50 88 THR A N 1
ATOM 643 C CA . THR A 1 88 ? -13.390 8.197 14.884 1.00 96.50 88 THR A CA 1
ATOM 644 C C . THR A 1 88 ? -12.764 7.560 16.116 1.00 96.50 88 THR A C 1
ATOM 646 O O . THR A 1 88 ? -13.315 6.609 16.680 1.00 96.50 88 THR A O 1
ATOM 649 N N . ASN A 1 89 ? -11.625 8.099 16.554 1.00 91.19 89 ASN A N 1
ATOM 650 C CA . ASN A 1 89 ? -10.989 7.705 17.811 1.00 91.19 89 ASN A CA 1
ATOM 651 C C . ASN A 1 89 ? -12.015 7.730 18.970 1.00 91.19 89 ASN A C 1
ATOM 653 O O . ASN A 1 89 ? -12.766 8.692 19.136 1.00 91.19 89 ASN A O 1
ATOM 657 N N . GLY A 1 90 ? -12.074 6.632 19.728 1.00 91.94 90 GLY A N 1
ATOM 658 C CA . GLY A 1 90 ? -12.953 6.451 20.883 1.00 91.94 90 GLY A CA 1
ATOM 659 C C . GLY A 1 90 ? -14.355 5.933 20.551 1.00 91.94 90 GLY A C 1
ATOM 660 O O . GLY A 1 90 ? -15.079 5.529 21.461 1.00 91.94 90 GLY A O 1
ATOM 661 N N . THR A 1 91 ? -14.739 5.880 19.273 1.00 93.44 91 THR A N 1
ATOM 662 C CA . THR A 1 91 ? -16.056 5.380 18.855 1.00 93.44 91 THR A CA 1
ATOM 663 C C . THR A 1 91 ? -15.998 3.880 18.541 1.00 93.44 91 THR A C 1
ATOM 665 O O . THR A 1 91 ? -15.181 3.461 17.718 1.00 93.44 91 THR A O 1
ATOM 668 N N . PRO A 1 92 ? -16.873 3.043 19.133 1.00 90.62 92 PRO A N 1
ATOM 669 C CA . PRO A 1 92 ? -16.950 1.626 18.787 1.00 90.62 92 PRO A CA 1
ATOM 670 C C . PRO A 1 92 ? -17.338 1.407 17.319 1.00 90.62 92 PRO A C 1
ATOM 672 O O . PRO A 1 92 ? -18.295 2.003 16.821 1.00 90.62 92 PRO A O 1
ATOM 675 N N . ALA A 1 93 ? -16.631 0.505 16.637 1.00 96.50 93 ALA A N 1
ATOM 676 C CA . ALA A 1 93 ? -16.948 0.101 15.273 1.00 96.50 93 ALA A CA 1
ATOM 677 C C . ALA A 1 93 ? -17.793 -1.180 15.253 1.00 96.50 93 ALA A C 1
ATOM 679 O O . ALA A 1 93 ? -17.450 -2.177 15.886 1.00 96.50 93 ALA A O 1
ATOM 680 N N . ASP A 1 94 ? -18.867 -1.184 14.465 1.00 97.38 94 ASP A N 1
ATOM 681 C CA . ASP A 1 94 ? -19.630 -2.401 14.178 1.00 97.38 94 ASP A CA 1
ATOM 682 C C . ASP A 1 94 ? -18.990 -3.162 13.008 1.00 97.38 94 ASP A C 1
ATOM 684 O O . ASP A 1 94 ? -19.336 -2.966 11.839 1.00 97.38 94 ASP A O 1
ATOM 688 N N . VAL A 1 95 ? -18.021 -4.017 13.337 1.00 97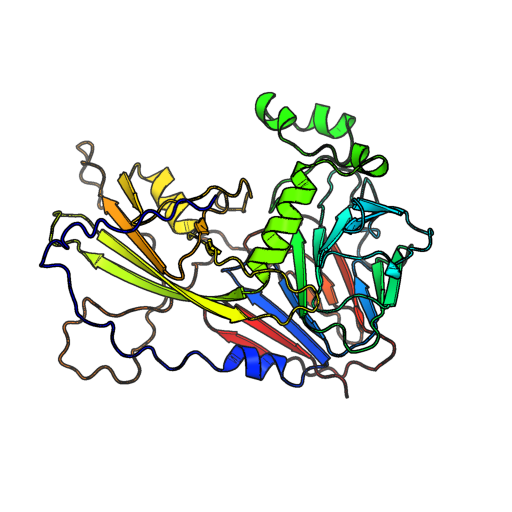.25 95 VAL A N 1
ATOM 689 C CA . VAL A 1 95 ? -17.249 -4.795 12.356 1.00 97.25 95 VAL A CA 1
ATOM 690 C C . VAL A 1 95 ? -18.058 -5.878 11.648 1.00 97.25 95 VAL A C 1
ATOM 692 O O . VAL A 1 95 ? -17.650 -6.329 10.582 1.00 97.25 95 VAL A O 1
ATOM 695 N N . SER A 1 96 ? -19.238 -6.248 12.163 1.00 97.31 96 SER A N 1
ATOM 696 C CA . SER A 1 96 ? -20.128 -7.216 11.499 1.00 97.31 96 SER A CA 1
ATOM 697 C C . SER A 1 96 ? -20.618 -6.730 10.129 1.00 97.31 96 SER A C 1
ATOM 699 O O . SER A 1 96 ? -21.080 -7.516 9.304 1.00 97.31 96 SER A O 1
ATOM 701 N N . LYS A 1 97 ? -20.491 -5.422 9.872 1.00 97.19 97 LYS A N 1
ATOM 702 C CA . LYS A 1 97 ? -20.840 -4.771 8.609 1.00 97.19 97 LYS A CA 1
ATOM 703 C C . LYS A 1 97 ? -19.690 -4.717 7.604 1.00 97.19 97 LYS A C 1
ATOM 705 O O . LYS A 1 97 ? -19.926 -4.245 6.494 1.00 97.19 97 LYS A O 1
ATOM 710 N N . ILE A 1 98 ? -18.473 -5.132 7.965 1.00 97.88 98 ILE A N 1
ATOM 711 C CA . ILE A 1 98 ? -17.336 -5.137 7.036 1.00 97.88 98 ILE A CA 1
ATOM 712 C C . ILE A 1 98 ? -17.621 -6.138 5.912 1.00 97.88 98 ILE A C 1
ATOM 714 O O . ILE A 1 98 ? -17.806 -7.326 6.150 1.00 97.88 98 ILE A O 1
ATOM 718 N N . GLN A 1 99 ? -17.637 -5.645 4.678 1.00 97.69 99 GLN A N 1
ATOM 719 C CA . GLN A 1 99 ? -17.875 -6.428 3.461 1.00 97.69 99 GLN A CA 1
ATOM 720 C C . GLN A 1 99 ? -16.675 -6.413 2.511 1.00 97.69 99 GLN A C 1
ATOM 722 O O . GLN A 1 99 ? -16.647 -7.161 1.539 1.00 97.69 99 GLN A O 1
ATOM 727 N N . GLU A 1 100 ? -15.675 -5.576 2.782 1.00 98.00 100 GLU A N 1
ATOM 728 C CA . GLU A 1 100 ? -14.483 -5.447 1.952 1.00 98.00 100 GLU A CA 1
ATOM 729 C C . GLU A 1 100 ? -13.225 -5.680 2.789 1.00 98.00 100 GLU A C 1
ATOM 731 O O . GLU A 1 100 ? -13.187 -5.377 3.980 1.00 98.00 100 GLU A O 1
ATOM 736 N N . ARG A 1 101 ? -12.166 -6.193 2.157 1.00 98.00 101 ARG A N 1
ATOM 737 C CA . ARG A 1 101 ? -10.924 -6.571 2.846 1.00 98.00 101 ARG A CA 1
ATOM 738 C C . ARG A 1 101 ? -10.015 -5.410 3.242 1.00 98.00 101 ARG A C 1
ATOM 740 O O . ARG A 1 101 ? -8.882 -5.650 3.644 1.00 98.00 101 ARG A O 1
ATOM 747 N N . TRP A 1 102 ? -10.444 -4.167 3.048 1.00 98.38 102 TRP A N 1
ATOM 748 C CA . TRP A 1 102 ? -9.608 -2.996 3.285 1.00 98.38 102 TRP A CA 1
ATOM 749 C C . TRP A 1 102 ? -10.110 -2.154 4.455 1.00 98.38 102 TRP A C 1
ATOM 751 O O . TRP A 1 102 ? -11.312 -1.985 4.665 1.00 98.38 102 TRP A O 1
ATOM 761 N N . ILE A 1 103 ? -9.148 -1.571 5.163 1.00 98.56 103 ILE A N 1
ATOM 762 C CA . ILE A 1 103 ? -9.315 -0.449 6.080 1.00 98.56 103 ILE A CA 1
ATOM 763 C C . ILE A 1 103 ? -8.415 0.681 5.568 1.00 98.56 103 ILE A C 1
ATOM 765 O O . ILE A 1 103 ? -7.284 0.445 5.149 1.00 98.56 103 ILE A O 1
ATOM 769 N N . LEU A 1 104 ? -8.921 1.907 5.576 1.00 98.62 104 LEU A N 1
ATOM 770 C CA . LEU A 1 104 ? -8.189 3.122 5.242 1.00 98.62 104 LEU A CA 1
ATOM 771 C C . LEU A 1 104 ? -8.011 3.947 6.516 1.00 98.62 104 LEU A C 1
ATOM 773 O O . LEU A 1 104 ? -9.008 4.362 7.090 1.00 98.62 104 LEU A O 1
ATOM 777 N N . ALA A 1 105 ? -6.780 4.193 6.947 1.00 97.94 105 ALA A N 1
ATOM 778 C CA . ALA A 1 105 ? -6.465 5.037 8.101 1.00 97.94 105 ALA A CA 1
ATOM 779 C C . ALA A 1 105 ? -5.861 6.372 7.648 1.00 97.94 105 ALA A C 1
ATOM 781 O O . ALA A 1 105 ? -5.082 6.383 6.697 1.00 97.94 105 ALA A O 1
ATOM 782 N N . TRP A 1 106 ? -6.188 7.481 8.311 1.00 96.94 106 TRP A N 1
ATOM 783 C CA . TRP A 1 106 ? -5.532 8.777 8.085 1.00 96.94 106 TRP A CA 1
ATOM 784 C C . TRP A 1 106 ? -5.442 9.584 9.382 1.00 96.94 106 TRP A C 1
ATOM 786 O O . TRP A 1 106 ? -6.176 9.340 10.348 1.00 96.94 106 TRP A O 1
ATOM 796 N N . PHE A 1 107 ? -4.482 10.503 9.427 1.00 94.69 107 PHE A N 1
ATOM 797 C CA . PHE A 1 107 ? -4.026 11.096 10.679 1.00 94.69 107 PHE A CA 1
ATOM 798 C C . PHE A 1 107 ? -4.651 12.458 10.957 1.00 94.69 107 PHE A C 1
ATOM 800 O O . PHE A 1 107 ? -4.821 12.790 12.123 1.00 94.69 107 PHE A O 1
ATOM 807 N N . GLU A 1 108 ? -5.025 13.223 9.927 1.00 92.56 108 GLU A N 1
ATOM 808 C CA . GLU A 1 108 ? -5.732 14.508 10.027 1.00 92.56 108 GLU A CA 1
ATOM 809 C C . GLU A 1 108 ? -5.201 15.395 11.165 1.00 92.56 108 GLU A C 1
ATOM 811 O O . GLU A 1 108 ? -5.903 15.714 12.127 1.00 92.56 108 GLU A O 1
ATOM 816 N N . GLY A 1 109 ? -3.913 15.736 11.096 1.00 89.12 109 GLY A N 1
ATOM 817 C CA . GLY A 1 109 ? -3.289 16.623 12.075 1.00 89.12 109 GLY A CA 1
ATOM 818 C C . GLY A 1 109 ? -3.035 16.010 13.455 1.00 89.12 109 GLY A C 1
ATOM 819 O O . GLY A 1 109 ? -2.778 16.763 14.393 1.00 89.12 109 GLY A O 1
ATOM 820 N N . ALA A 1 110 ? -3.088 14.679 13.601 1.00 91.56 110 ALA A N 1
ATOM 821 C CA . ALA A 1 110 ? -2.583 13.993 14.793 1.00 91.56 110 ALA A CA 1
ATOM 822 C C . ALA A 1 110 ? -1.165 14.466 15.146 1.00 91.56 110 ALA A C 1
ATOM 824 O O . ALA A 1 110 ? -0.445 14.986 14.291 1.00 91.56 110 ALA A O 1
ATOM 825 N N . GLN A 1 111 ? -0.745 14.270 16.399 1.00 91.38 111 GLN A N 1
ATOM 826 C CA . GLN A 1 111 ? 0.606 14.638 16.835 1.00 91.38 111 GLN A CA 1
ATOM 827 C C . GLN A 1 111 ? 1.649 14.063 15.860 1.00 91.38 111 GLN A C 1
ATOM 829 O O . GLN A 1 111 ? 1.522 12.924 15.419 1.00 91.38 111 GLN A O 1
ATOM 834 N N . GLY A 1 112 ? 2.631 14.854 15.447 1.00 87.81 112 GLY A N 1
ATOM 835 C CA . GLY A 1 112 ? 3.606 14.477 14.425 1.00 87.81 112 GLY A CA 1
ATOM 836 C C . GLY A 1 112 ? 3.079 14.524 12.983 1.00 87.81 112 GLY A C 1
ATOM 837 O O . GLY A 1 112 ? 3.886 14.561 12.062 1.00 87.81 112 GLY A O 1
ATOM 838 N N . TRP A 1 113 ? 1.775 14.605 12.734 1.00 89.19 113 TRP A N 1
ATOM 839 C CA . TRP A 1 113 ? 1.123 14.681 11.414 1.00 89.19 113 TRP A CA 1
ATOM 840 C C . TRP A 1 113 ? 0.480 16.047 11.143 1.00 89.19 113 TRP A C 1
ATOM 842 O O . TRP A 1 113 ? -0.353 16.199 10.251 1.00 89.19 113 TRP A O 1
ATOM 852 N N . GLU A 1 114 ? 0.897 17.078 11.878 1.00 91.81 114 GLU A N 1
ATOM 853 C CA . GLU A 1 114 ? 0.255 18.393 11.865 1.00 91.81 114 GLU A CA 1
ATOM 854 C C . GLU A 1 114 ? 0.341 19.067 10.499 1.00 91.81 114 GLU A C 1
ATOM 856 O O . GLU A 1 114 ? -0.590 19.759 10.135 1.00 91.81 114 GLU A O 1
ATOM 861 N N . ARG A 1 115 ? 1.441 18.854 9.758 1.00 87.94 115 ARG A N 1
ATOM 862 C CA . ARG A 1 115 ? 1.744 19.540 8.481 1.00 87.94 115 ARG A CA 1
ATOM 863 C C . ARG A 1 115 ? 1.553 18.703 7.218 1.00 87.94 115 ARG A C 1
ATOM 865 O O . ARG A 1 115 ? 1.785 19.179 6.108 1.00 87.94 115 ARG A O 1
ATOM 872 N N . SER A 1 116 ? 1.337 17.411 7.399 1.00 89.88 116 SER A N 1
ATOM 873 C CA . SER A 1 116 ? 1.285 16.449 6.310 1.00 89.88 116 SER A CA 1
ATOM 874 C C . SER A 1 116 ? 0.608 15.182 6.796 1.00 89.88 116 SER A C 1
ATOM 876 O O . SER A 1 116 ? 0.908 14.754 7.909 1.00 89.88 116 SER A O 1
ATOM 878 N N . ASP A 1 117 ? -0.183 14.549 5.945 1.00 93.19 117 ASP A N 1
ATOM 879 C CA . ASP A 1 117 ? -0.855 13.280 6.180 1.00 93.19 117 ASP A CA 1
ATOM 880 C C . ASP A 1 117 ? -0.255 12.179 5.289 1.00 93.19 117 ASP A C 1
ATOM 882 O O . ASP A 1 117 ? 0.406 12.442 4.279 1.00 93.19 117 ASP A O 1
ATOM 886 N N . CYS A 1 118 ? -0.494 10.931 5.672 1.00 92.69 118 CYS A N 1
ATOM 887 C CA . CYS A 1 118 ? -0.119 9.740 4.927 1.00 92.69 118 CYS A CA 1
ATOM 888 C C . CYS A 1 118 ? -1.241 8.706 5.066 1.00 92.69 118 CYS A C 1
ATOM 890 O O . CYS A 1 118 ? -1.172 7.836 5.935 1.00 92.69 118 CYS A O 1
ATOM 892 N N . PRO A 1 119 ? -2.303 8.793 4.244 1.00 96.19 119 PRO A N 1
ATOM 893 C CA . PRO A 1 119 ? -3.382 7.825 4.290 1.00 96.19 119 PRO A CA 1
ATOM 894 C C . PRO A 1 119 ? -2.873 6.411 3.995 1.00 96.19 119 PRO A C 1
ATOM 896 O O . PRO A 1 119 ? -2.274 6.156 2.947 1.00 96.19 119 PRO A O 1
ATOM 899 N N . MET A 1 120 ? -3.139 5.487 4.913 1.00 96.69 120 MET A N 1
ATOM 900 C CA . MET A 1 120 ? -2.651 4.112 4.888 1.00 96.69 120 MET A CA 1
ATOM 901 C C . MET A 1 120 ? -3.772 3.141 4.525 1.00 96.69 120 MET A C 1
ATOM 903 O O . MET A 1 120 ? -4.794 3.068 5.203 1.00 96.69 120 MET A O 1
ATOM 907 N N . GLY A 1 121 ? -3.555 2.352 3.478 1.00 97.88 121 GLY A N 1
ATOM 908 C CA . GLY A 1 121 ? -4.350 1.179 3.151 1.00 97.88 121 GLY A CA 1
ATOM 909 C C . GLY A 1 121 ? -3.858 -0.030 3.941 1.00 97.88 121 GLY A C 1
ATOM 910 O O . GLY A 1 121 ? -2.667 -0.343 3.938 1.00 97.88 121 GLY A O 1
ATOM 911 N N . ILE A 1 122 ? -4.790 -0.704 4.603 1.00 98.25 122 ILE A N 1
ATOM 912 C CA . ILE A 1 122 ? -4.580 -1.909 5.402 1.00 98.25 122 ILE A CA 1
ATOM 913 C C . ILE A 1 122 ? -5.453 -2.992 4.781 1.00 98.25 122 ILE A C 1
ATOM 915 O O . ILE A 1 122 ? -6.678 -2.899 4.818 1.00 98.25 122 ILE A O 1
ATOM 919 N N . LEU A 1 123 ? -4.836 -3.994 4.168 1.00 98.31 123 LEU A N 1
ATOM 920 C CA . LEU A 1 123 ? -5.529 -5.040 3.423 1.00 98.31 123 LEU A CA 1
ATOM 921 C C . LEU A 1 123 ? -5.421 -6.343 4.196 1.00 98.31 123 LEU A C 1
ATOM 923 O O . LEU A 1 123 ? -4.323 -6.839 4.426 1.00 98.31 123 LEU A O 1
ATOM 927 N N . LEU A 1 124 ? -6.557 -6.880 4.602 1.00 98.25 124 LEU A N 1
ATOM 928 C CA . LEU A 1 124 ? -6.660 -7.997 5.529 1.00 98.25 124 LEU A CA 1
ATOM 929 C C . LEU A 1 124 ? -6.812 -9.323 4.769 1.00 98.25 124 LEU A C 1
ATOM 931 O O . LEU A 1 124 ? -7.293 -9.325 3.634 1.00 98.25 124 LEU A O 1
ATOM 935 N N . GLN A 1 125 ? -6.414 -10.445 5.373 1.00 97.38 125 GLN A N 1
ATOM 936 C CA . GLN A 1 125 ? -6.737 -11.813 4.926 1.00 97.38 125 GLN A CA 1
ATOM 937 C C . GLN A 1 125 ? -8.029 -12.352 5.565 1.00 97.38 125 GLN A C 1
ATOM 939 O O . GLN A 1 125 ? -8.798 -13.042 4.891 1.00 97.38 125 GLN A O 1
ATOM 944 N N . HIS A 1 126 ? -8.275 -11.998 6.828 1.00 98.00 126 HIS A N 1
ATOM 945 C CA . HIS A 1 126 ? -9.460 -12.392 7.588 1.00 98.00 126 HIS A CA 1
ATOM 946 C C . HIS A 1 126 ? -10.261 -11.178 8.060 1.00 98.00 126 HIS A C 1
ATOM 948 O O . HIS A 1 126 ? -9.695 -10.120 8.347 1.00 98.00 126 HIS A O 1
ATOM 954 N N . ALA A 1 127 ? -11.582 -11.320 8.163 1.00 97.81 127 ALA A N 1
ATOM 955 C CA . ALA A 1 127 ? -12.418 -10.279 8.752 1.00 97.81 127 ALA A CA 1
ATOM 956 C C . ALA A 1 127 ? -12.134 -10.157 10.263 1.00 97.81 127 ALA A C 1
ATOM 958 O O . ALA A 1 127 ? -12.104 -11.178 10.960 1.00 97.81 127 ALA A O 1
ATOM 959 N N . PRO A 1 128 ? -11.926 -8.939 10.794 1.00 97.94 128 PRO A N 1
ATOM 960 C CA . PRO A 1 128 ? -11.707 -8.764 12.218 1.00 97.94 128 PRO A CA 1
ATOM 961 C C . PRO A 1 128 ? -13.021 -8.975 12.983 1.00 97.94 128 PRO A C 1
ATOM 963 O O . PRO A 1 128 ? -14.086 -8.527 12.562 1.00 97.94 128 PRO A O 1
ATOM 966 N N . SER A 1 129 ? -12.939 -9.625 14.141 1.00 97.88 129 SER A N 1
ATOM 967 C CA . SER A 1 129 ? -14.033 -9.738 15.109 1.00 97.88 129 SER A CA 1
ATOM 968 C C . SER A 1 129 ? -14.179 -8.493 15.987 1.00 97.88 129 SER A C 1
ATOM 970 O O . SER A 1 129 ? -15.214 -8.321 16.624 1.00 97.88 129 SER A O 1
ATOM 972 N N . SER A 1 130 ? -13.167 -7.620 16.024 1.00 97.69 130 SER A N 1
ATOM 973 C CA . SER A 1 130 ? -13.210 -6.327 16.717 1.00 97.69 130 SER A CA 1
ATOM 974 C C . SER A 1 130 ? -12.291 -5.311 16.039 1.00 97.69 130 SER A C 1
ATOM 976 O O . SER A 1 130 ? -11.210 -5.666 15.565 1.00 97.69 130 SER A O 1
ATOM 978 N N . LEU A 1 131 ? -12.713 -4.045 16.018 1.00 97.88 131 LEU A N 1
ATOM 979 C CA . LEU A 1 131 ? -11.928 -2.903 15.555 1.00 97.88 131 LEU A CA 1
ATOM 980 C C . LEU A 1 131 ? -12.098 -1.768 16.558 1.00 97.88 131 LEU A C 1
ATOM 982 O O . LEU A 1 131 ? -13.216 -1.321 16.820 1.00 97.88 131 LEU A O 1
ATOM 986 N N . GLN A 1 132 ? -10.984 -1.290 17.102 1.00 97.25 132 GLN A N 1
ATOM 987 C CA . GLN A 1 132 ? -10.954 -0.163 18.028 1.00 97.25 132 GLN A CA 1
ATOM 988 C C . GLN A 1 132 ? -9.859 0.806 17.605 1.00 97.25 132 GLN A C 1
ATOM 990 O O . GLN A 1 132 ? -8.697 0.422 17.493 1.00 97.25 132 GLN A O 1
ATOM 995 N N . LEU A 1 133 ? -10.235 2.063 17.394 1.00 97.06 133 LEU A N 1
ATOM 996 C CA . LEU A 1 133 ? -9.293 3.158 17.218 1.00 97.06 133 LEU A CA 1
ATOM 997 C C . LEU A 1 133 ? -9.275 3.979 18.504 1.00 97.06 133 LEU A C 1
ATOM 999 O O . LEU A 1 133 ? -10.318 4.487 18.916 1.00 97.06 133 LEU A O 1
ATOM 1003 N N . ASN A 1 134 ? -8.118 4.076 19.150 1.00 95.50 134 ASN A N 1
ATOM 1004 C CA . ASN A 1 134 ? -7.945 4.881 20.354 1.00 95.50 134 ASN A CA 1
ATOM 1005 C C . ASN A 1 134 ? -6.536 5.482 20.437 1.00 95.50 134 ASN A C 1
ATOM 1007 O O . ASN A 1 134 ? -5.723 5.327 19.524 1.00 95.50 134 ASN A O 1
ATOM 1011 N N . ASP A 1 135 ? -6.224 6.121 21.562 1.00 93.50 135 ASP A N 1
ATOM 1012 C CA . ASP A 1 135 ? -4.914 6.731 21.804 1.00 93.50 135 ASP A CA 1
ATOM 1013 C C . ASP A 1 135 ? -3.753 5.722 21.789 1.00 93.50 135 ASP A C 1
ATOM 1015 O O . ASP A 1 135 ? -2.601 6.122 21.688 1.00 93.50 135 ASP A O 1
ATOM 1019 N N . GLN A 1 136 ? -4.027 4.414 21.867 1.00 92.19 136 GLN A N 1
ATOM 1020 C CA . GLN A 1 136 ? -3.038 3.337 21.740 1.00 92.19 136 GLN A CA 1
ATOM 1021 C C . GLN A 1 136 ? -2.886 2.810 20.303 1.00 92.19 136 GLN A C 1
ATOM 1023 O O . GLN A 1 136 ? -2.145 1.847 20.101 1.00 92.19 136 GLN A O 1
ATOM 1028 N N . GLY A 1 137 ? -3.557 3.413 19.319 1.00 94.38 137 GLY A N 1
ATOM 1029 C CA . GLY A 1 137 ? -3.517 3.009 17.915 1.00 94.38 137 GLY A CA 1
ATOM 1030 C C . GLY A 1 137 ? -4.788 2.313 17.433 1.00 94.38 137 GLY A C 1
ATOM 1031 O O . GLY A 1 137 ? -5.851 2.364 18.055 1.00 94.38 137 GLY A O 1
ATOM 1032 N N . LEU A 1 138 ? -4.667 1.655 16.281 1.00 96.00 138 LEU A N 1
ATOM 1033 C CA . LEU A 1 138 ? -5.711 0.836 15.677 1.00 96.00 138 LEU A CA 1
ATOM 1034 C C . LEU A 1 138 ? -5.534 -0.618 16.116 1.00 96.00 138 LEU A C 1
ATOM 1036 O O . LEU A 1 138 ? -4.672 -1.335 15.608 1.00 96.00 138 LEU A O 1
ATOM 1040 N N . ARG A 1 139 ? -6.373 -1.067 17.044 1.00 96.38 139 ARG A N 1
ATOM 1041 C CA . ARG A 1 139 ? -6.436 -2.455 17.495 1.00 96.38 139 ARG A CA 1
ATOM 1042 C C . ARG A 1 139 ? -7.446 -3.239 16.662 1.00 96.38 139 ARG A C 1
ATOM 1044 O O . ARG A 1 139 ? -8.622 -2.886 16.605 1.00 96.38 139 ARG A O 1
ATOM 1051 N N . LEU A 1 140 ? -6.980 -4.334 16.078 1.00 97.19 140 LEU A N 1
ATOM 1052 C CA . LEU A 1 140 ? -7.771 -5.332 15.374 1.00 97.19 140 LEU A CA 1
ATOM 1053 C C . LEU A 1 140 ? -7.700 -6.649 16.143 1.00 97.19 140 LEU A C 1
ATOM 1055 O O . LEU A 1 140 ? -6.615 -7.083 16.541 1.00 97.19 140 LEU A O 1
ATOM 1059 N N . GLU A 1 141 ? -8.849 -7.283 16.338 1.00 96.62 141 GLU A N 1
ATOM 1060 C CA . GLU A 1 141 ? -8.927 -8.641 16.876 1.00 96.62 141 GLU A CA 1
ATOM 1061 C C . GLU A 1 141 ? -9.590 -9.562 15.864 1.00 96.62 141 GLU A C 1
ATOM 1063 O O . GLU A 1 141 ? -10.451 -9.129 15.101 1.00 96.62 141 GLU A O 1
ATOM 1068 N N . PHE A 1 142 ? -9.195 -10.827 15.869 1.00 96.94 142 PHE A N 1
ATOM 1069 C CA . PHE A 1 142 ? -9.612 -11.830 14.902 1.00 96.94 142 PHE A CA 1
ATOM 1070 C C . PHE A 1 142 ? -10.061 -13.099 15.635 1.00 96.94 142 PHE A C 1
ATOM 1072 O O . PHE A 1 142 ? -9.532 -13.453 16.691 1.00 96.94 142 PHE A O 1
ATOM 1079 N N . ALA A 1 143 ? -11.032 -13.816 15.061 1.00 96.81 143 ALA A N 1
ATOM 1080 C CA . ALA A 1 143 ? -11.490 -15.093 15.620 1.00 96.81 143 ALA A CA 1
ATOM 1081 C C . ALA A 1 143 ? -10.368 -16.153 15.625 1.00 96.81 143 ALA A C 1
ATOM 1083 O O . ALA A 1 143 ? -10.265 -16.969 16.545 1.00 96.81 143 ALA A O 1
ATOM 1084 N N . GLN A 1 144 ? -9.506 -16.095 14.609 1.00 94.50 144 GLN A N 1
ATOM 1085 C CA . GLN A 1 144 ? -8.288 -16.888 14.454 1.00 94.50 144 GLN A CA 1
ATOM 1086 C C . GLN A 1 144 ? -7.067 -15.965 14.336 1.00 94.50 144 GLN A C 1
ATOM 1088 O O . GLN A 1 144 ? -7.163 -14.789 14.671 1.00 94.50 144 GLN A O 1
ATOM 1093 N N . GLY A 1 145 ? -5.911 -16.475 13.909 1.00 93.56 145 GLY A N 1
ATOM 1094 C CA . GLY A 1 145 ? -4.771 -15.605 13.604 1.00 93.56 145 GLY A CA 1
ATOM 1095 C C . GLY A 1 145 ? -5.113 -14.594 12.507 1.00 93.56 145 GLY A C 1
ATOM 1096 O O . GLY A 1 145 ? -5.935 -14.886 11.641 1.00 93.56 145 GLY A O 1
ATOM 1097 N N . ALA A 1 146 ? -4.502 -13.411 12.537 1.00 95.38 146 ALA A N 1
ATOM 1098 C CA . ALA A 1 146 ? -4.790 -12.369 11.551 1.00 95.38 146 ALA A CA 1
ATOM 1099 C C . ALA A 1 146 ? -4.390 -12.762 10.114 1.00 95.38 146 ALA A C 1
ATOM 1101 O O . ALA A 1 146 ? -4.955 -12.232 9.156 1.00 95.38 146 ALA A O 1
ATOM 1102 N N . GLY A 1 147 ? -3.458 -13.711 9.970 1.00 95.25 147 GLY A N 1
ATOM 1103 C CA . GLY A 1 147 ? -2.944 -14.164 8.684 1.00 95.25 147 GLY A CA 1
ATOM 1104 C C . GLY A 1 147 ? -2.107 -13.077 8.021 1.00 95.25 147 GLY A C 1
ATOM 1105 O O . GLY A 1 147 ? -1.313 -12.404 8.684 1.00 95.25 147 GLY A O 1
ATOM 1106 N N . ASP A 1 148 ? -2.301 -12.913 6.719 1.00 95.75 148 ASP A N 1
ATOM 1107 C CA . ASP A 1 148 ? -1.623 -11.934 5.889 1.00 95.75 148 ASP A CA 1
ATOM 1108 C C . ASP A 1 148 ? -2.297 -10.553 5.976 1.00 95.75 148 ASP A C 1
ATOM 1110 O O . ASP A 1 148 ? -3.493 -10.388 5.719 1.00 95.75 148 ASP A O 1
ATOM 1114 N N . ILE A 1 149 ? -1.513 -9.527 6.306 1.00 96.81 149 ILE A N 1
ATOM 1115 C CA . ILE A 1 149 ? -1.919 -8.119 6.310 1.00 96.81 149 ILE A CA 1
ATOM 1116 C C . ILE A 1 149 ? -0.953 -7.337 5.426 1.00 96.81 149 ILE A C 1
ATOM 1118 O O . ILE A 1 149 ? 0.239 -7.274 5.709 1.00 96.81 149 ILE A O 1
ATOM 1122 N N . SER A 1 150 ? -1.457 -6.689 4.376 1.00 96.38 150 SER A N 1
ATOM 1123 C CA . SER A 1 150 ? -0.656 -5.745 3.588 1.00 96.38 150 SER A CA 1
ATOM 1124 C C . SER A 1 150 ? -0.871 -4.310 4.066 1.00 96.38 150 SER A C 1
ATOM 1126 O O . SER A 1 150 ? -2.011 -3.881 4.237 1.00 96.38 150 SER A O 1
ATOM 1128 N N . LEU A 1 151 ? 0.214 -3.558 4.249 1.00 95.88 151 LEU A N 1
ATOM 1129 C CA . LEU A 1 151 ? 0.206 -2.150 4.651 1.00 95.88 151 LEU A CA 1
ATOM 1130 C C . LEU A 1 151 ? 0.871 -1.295 3.577 1.00 95.88 151 LEU A C 1
ATOM 1132 O O . LEU A 1 151 ? 1.981 -1.602 3.142 1.00 95.88 151 LEU A O 1
ATOM 1136 N N . MET A 1 152 ? 0.226 -0.205 3.168 1.00 94.88 152 MET A N 1
ATOM 1137 C CA . MET A 1 152 ? 0.789 0.695 2.160 1.00 94.88 152 MET A CA 1
ATOM 1138 C C . MET A 1 152 ? 0.215 2.115 2.238 1.00 94.88 152 MET A C 1
ATOM 1140 O O . MET A 1 152 ? -0.961 2.270 2.559 1.00 94.88 152 MET A O 1
ATOM 1144 N N . PRO A 1 153 ? 0.980 3.156 1.884 1.00 94.50 153 PRO A N 1
ATOM 1145 C CA . PRO A 1 153 ? 0.458 4.514 1.777 1.00 94.50 153 PRO A CA 1
ATOM 1146 C C . PRO A 1 153 ? -0.268 4.683 0.442 1.00 94.50 153 PRO A C 1
ATOM 1148 O O . PRO A 1 153 ? 0.362 4.540 -0.595 1.00 94.50 153 PRO A O 1
ATOM 1151 N N . ILE A 1 154 ? -1.565 5.011 0.419 1.00 95.62 154 ILE A N 1
ATOM 1152 C CA . ILE A 1 154 ? -2.387 4.949 -0.814 1.00 95.62 154 ILE A CA 1
ATOM 1153 C C . ILE A 1 154 ? -2.080 6.016 -1.886 1.00 95.62 154 ILE A C 1
ATOM 1155 O O . ILE A 1 154 ? -2.707 6.024 -2.947 1.00 95.62 154 ILE A O 1
ATOM 1159 N N . TYR A 1 155 ? -1.111 6.896 -1.629 1.00 93.75 155 TYR A N 1
ATOM 1160 C CA . TYR A 1 155 ? -0.592 7.884 -2.584 1.00 93.75 155 TYR A CA 1
ATOM 1161 C C . TYR A 1 155 ? 0.939 7.838 -2.707 1.00 93.75 155 TYR A C 1
ATOM 1163 O O . TYR A 1 155 ? 1.563 8.826 -3.098 1.00 93.75 155 TYR A O 1
ATOM 1171 N N . GLY A 1 156 ? 1.561 6.708 -2.363 1.00 91.50 156 GLY A N 1
ATOM 1172 C CA . GLY A 1 156 ? 3.007 6.533 -2.481 1.00 91.50 156 GLY A CA 1
ATOM 1173 C C . GLY A 1 156 ? 3.799 7.519 -1.628 1.00 91.50 156 GLY A C 1
ATOM 1174 O O . GLY A 1 156 ? 3.502 7.706 -0.453 1.00 91.50 156 GLY A O 1
ATOM 1175 N N . SER A 1 157 ? 4.819 8.148 -2.212 1.00 87.12 157 SER A N 1
ATOM 1176 C CA . SER A 1 157 ? 5.664 9.141 -1.537 1.00 87.12 157 SER A CA 1
ATOM 1177 C C . SER A 1 157 ? 5.112 10.573 -1.582 1.00 87.12 157 SER A C 1
ATOM 1179 O O . SER A 1 157 ? 5.846 11.514 -1.272 1.00 87.12 157 SER A O 1
ATOM 1181 N N . ARG A 1 158 ? 3.857 10.775 -2.010 1.00 87.88 158 ARG A N 1
ATOM 1182 C CA . ARG A 1 158 ? 3.245 12.109 -2.099 1.00 87.88 158 ARG A CA 1
ATOM 1183 C C . ARG A 1 158 ? 3.042 12.683 -0.698 1.00 87.88 158 ARG A C 1
ATOM 1185 O O . ARG A 1 158 ? 2.373 12.070 0.127 1.00 87.88 158 ARG A O 1
ATOM 1192 N N . LEU A 1 159 ? 3.557 13.888 -0.455 1.00 83.94 159 LEU A N 1
ATOM 1193 C CA . LEU A 1 159 ? 3.209 14.645 0.747 1.00 83.94 159 LEU A CA 1
ATOM 1194 C C . LEU A 1 159 ? 1.818 15.239 0.574 1.00 83.94 159 LEU A C 1
ATOM 1196 O O . LEU A 1 159 ? 1.582 16.031 -0.338 1.00 83.94 159 LEU A O 1
ATOM 1200 N N . ILE A 1 160 ? 0.899 14.842 1.444 1.00 91.62 160 ILE A N 1
ATOM 1201 C CA . ILE A 1 160 ? -0.483 15.305 1.411 1.00 91.62 160 ILE A CA 1
ATOM 1202 C C . ILE A 1 160 ? -0.646 16.358 2.499 1.00 91.62 160 ILE A C 1
ATOM 1204 O O . ILE A 1 160 ? -0.363 16.043 3.647 1.00 91.62 160 ILE A O 1
ATOM 1208 N N . PRO A 1 161 ? -1.073 17.590 2.192 1.00 93.06 161 PRO A N 1
ATOM 1209 C CA . PRO A 1 161 ? -1.347 18.588 3.223 1.00 93.06 161 PRO A CA 1
ATOM 1210 C C . PRO A 1 161 ? -2.428 18.101 4.197 1.00 93.06 161 PRO A C 1
ATOM 1212 O O . PRO A 1 161 ? -3.438 17.547 3.761 1.00 93.06 161 PRO A O 1
ATOM 1215 N N . SER A 1 162 ? -2.240 18.327 5.496 1.00 92.12 162 SER A N 1
ATOM 1216 C CA . SER A 1 162 ? -3.213 17.958 6.532 1.00 92.12 162 SER A CA 1
ATOM 1217 C C . SER A 1 162 ? -4.321 18.999 6.674 1.00 92.12 162 SER A C 1
ATOM 1219 O O . SER A 1 162 ? -5.397 18.677 7.171 1.00 92.12 162 SER A O 1
ATOM 1221 N N . THR A 1 163 ? -4.097 20.239 6.222 1.00 94.44 163 THR A N 1
ATOM 1222 C CA . THR A 1 163 ? -5.075 21.334 6.317 1.00 94.44 163 THR A CA 1
ATOM 1223 C C . THR A 1 163 ? -5.191 22.165 5.034 1.00 94.44 163 THR A C 1
ATOM 1225 O O . THR A 1 163 ? -4.282 22.224 4.201 1.00 94.44 163 THR A O 1
ATOM 1228 N N . ALA A 1 164 ? -6.301 22.901 4.895 1.00 94.25 164 ALA A N 1
ATOM 1229 C CA . ALA A 1 164 ? -6.487 23.852 3.796 1.00 94.25 164 ALA A CA 1
ATOM 1230 C C . ALA A 1 164 ? -5.431 24.978 3.790 1.00 94.25 164 ALA A C 1
ATOM 1232 O O . ALA A 1 164 ? -5.024 25.441 2.723 1.00 94.25 164 ALA A O 1
ATOM 1233 N N . ALA A 1 165 ? -4.967 25.404 4.971 1.00 93.56 165 ALA A N 1
ATOM 1234 C CA . ALA A 1 165 ? -3.926 26.422 5.111 1.00 93.56 165 ALA A CA 1
ATOM 1235 C C . ALA A 1 165 ? -2.556 25.911 4.627 1.00 93.56 165 ALA A C 1
ATOM 1237 O O . ALA A 1 165 ? -1.821 26.634 3.950 1.00 93.56 165 ALA A O 1
ATOM 1238 N N . GLU A 1 166 ? -2.229 24.647 4.901 1.00 91.75 166 GLU A N 1
ATOM 1239 C CA . GLU A 1 166 ? -1.028 24.002 4.358 1.00 91.75 166 GLU A CA 1
ATOM 1240 C C . GLU A 1 166 ? -1.109 23.827 2.851 1.00 91.75 166 GLU A C 1
ATOM 1242 O O . GLU A 1 166 ? -0.148 24.133 2.151 1.00 91.75 166 GLU A O 1
ATOM 1247 N N . LEU A 1 167 ? -2.265 23.407 2.326 1.00 92.31 167 LEU A N 1
ATOM 1248 C CA . LEU A 1 167 ? -2.456 23.305 0.881 1.00 92.31 167 LEU A CA 1
ATOM 1249 C C . LEU A 1 167 ? -2.177 24.654 0.203 1.00 92.31 167 LEU A C 1
ATOM 1251 O O . LEU A 1 167 ? -1.422 24.705 -0.767 1.00 92.31 167 LEU A O 1
ATOM 1255 N N . ALA A 1 168 ? -2.717 25.747 0.750 1.00 92.12 168 ALA A N 1
ATOM 1256 C CA . ALA A 1 168 ? -2.508 27.098 0.230 1.00 92.12 168 ALA A CA 1
ATOM 1257 C C . ALA A 1 168 ? -1.043 27.575 0.298 1.00 92.12 168 ALA A C 1
ATOM 1259 O O . ALA A 1 168 ? -0.641 28.407 -0.513 1.00 92.12 168 ALA A O 1
ATOM 1260 N N . SER A 1 169 ? -0.245 27.051 1.234 1.00 91.81 169 SER A N 1
ATOM 1261 C CA . SER A 1 169 ? 1.158 27.441 1.456 1.00 91.81 169 SER A CA 1
ATOM 1262 C C . SER A 1 169 ? 2.193 26.443 0.913 1.00 91.81 169 SER A C 1
ATOM 1264 O O . SER A 1 169 ? 3.388 26.719 0.960 1.00 91.81 169 SER A O 1
ATOM 1266 N N . SER A 1 170 ? 1.753 25.313 0.356 1.00 87.75 170 SER A N 1
ATOM 1267 C CA . SER A 1 170 ? 2.604 24.203 -0.104 1.00 87.75 170 SER A CA 1
ATOM 1268 C C . SER A 1 170 ? 3.533 24.520 -1.285 1.00 87.75 170 SER A C 1
ATOM 1270 O O . SER A 1 170 ? 4.472 23.772 -1.543 1.00 87.75 170 SER A O 1
ATOM 1272 N N . GLY A 1 171 ? 3.276 25.606 -2.021 1.00 89.38 171 GLY A N 1
ATOM 1273 C CA . GLY A 1 171 ? 4.067 25.994 -3.192 1.00 89.38 171 GLY A CA 1
ATOM 1274 C C . GLY A 1 171 ? 3.856 25.118 -4.434 1.00 89.38 171 GLY A C 1
ATOM 1275 O O . GLY A 1 171 ? 4.506 25.363 -5.450 1.00 89.38 171 GLY A O 1
ATOM 1276 N N . PHE A 1 172 ? 2.949 24.133 -4.396 1.00 87.50 172 PHE A N 1
ATOM 1277 C CA . PHE A 1 172 ? 2.631 23.321 -5.573 1.00 87.50 172 PHE A CA 1
ATOM 1278 C C . PHE A 1 172 ? 1.970 24.161 -6.683 1.00 87.50 172 PHE A C 1
ATOM 1280 O O . PHE A 1 172 ? 1.184 25.074 -6.397 1.00 87.50 172 PHE A O 1
ATOM 1287 N N . PRO A 1 173 ? 2.215 23.839 -7.968 1.00 91.38 173 PRO A N 1
ATOM 1288 C CA . PRO A 1 173 ? 1.497 24.439 -9.085 1.00 91.38 173 PRO A CA 1
ATOM 1289 C C . PRO A 1 173 ? -0.022 24.284 -8.951 1.00 91.38 173 PRO A C 1
ATOM 1291 O O . PRO A 1 173 ? -0.529 23.261 -8.493 1.00 91.38 173 PRO A O 1
ATOM 1294 N N . ARG A 1 174 ? -0.782 25.274 -9.440 1.00 91.25 174 ARG A N 1
ATOM 1295 C CA . ARG A 1 174 ? -2.254 25.304 -9.321 1.00 91.25 174 ARG A CA 1
ATOM 1296 C C . ARG A 1 174 ? -2.949 24.044 -9.849 1.00 91.25 174 ARG A C 1
ATOM 1298 O O . ARG A 1 174 ? -3.960 23.635 -9.286 1.00 91.25 174 ARG A O 1
ATOM 1305 N N . GLU A 1 175 ? -2.439 23.446 -10.923 1.00 90.31 175 GLU A N 1
ATOM 1306 C CA . GLU A 1 175 ? -3.012 22.214 -11.481 1.00 90.31 175 GLU A CA 1
ATOM 1307 C C . GLU A 1 175 ? -2.721 20.980 -10.623 1.00 90.31 175 GLU A C 1
ATOM 1309 O O . GLU A 1 175 ? -3.556 20.081 -10.551 1.00 90.31 175 GLU A O 1
ATOM 1314 N N . GLU A 1 176 ? -1.588 20.953 -9.922 1.00 88.19 176 GLU A N 1
ATOM 1315 C CA . GLU A 1 176 ? -1.258 19.890 -8.974 1.00 88.19 176 GLU A CA 1
ATOM 1316 C C . GLU A 1 176 ? -2.102 20.016 -7.702 1.00 88.19 176 GLU A C 1
ATOM 1318 O O . GLU A 1 176 ? -2.703 19.034 -7.275 1.00 88.19 176 GLU A O 1
ATOM 1323 N N . LEU A 1 177 ? -2.283 21.237 -7.180 1.00 89.69 177 LEU A N 1
ATOM 1324 C CA . LEU A 1 177 ? -3.148 21.509 -6.022 1.00 89.69 177 LEU A CA 1
ATOM 1325 C C . LEU A 1 177 ? -4.577 20.974 -6.199 1.00 89.69 177 LEU A C 1
ATOM 1327 O O . LEU A 1 177 ? -5.188 20.520 -5.236 1.00 89.69 177 LEU A O 1
ATOM 1331 N N . LYS A 1 178 ? -5.118 21.002 -7.425 1.00 90.00 178 LYS A N 1
ATOM 1332 C CA . LYS A 1 178 ? -6.454 20.458 -7.735 1.00 90.00 178 LYS A CA 1
ATOM 1333 C C . LYS A 1 178 ? -6.521 18.930 -7.658 1.00 90.00 178 LYS A C 1
ATOM 1335 O O . LYS A 1 178 ? -7.615 18.391 -7.523 1.00 90.00 178 LYS A O 1
ATOM 1340 N N . ARG A 1 179 ? -5.383 18.248 -7.812 1.00 90.38 179 ARG A N 1
ATOM 1341 C CA . ARG A 1 179 ? -5.267 16.782 -7.812 1.00 90.38 179 ARG A CA 1
ATOM 1342 C C . ARG A 1 179 ? -4.900 16.223 -6.441 1.00 90.38 179 ARG A C 1
ATOM 1344 O O . ARG A 1 179 ? -5.064 15.026 -6.225 1.00 90.38 179 ARG A O 1
ATOM 1351 N N . LEU A 1 180 ? -4.401 17.058 -5.527 1.00 92.56 180 LEU A N 1
ATOM 1352 C CA . LEU A 1 180 ? -4.067 16.614 -4.179 1.00 92.56 180 LEU A CA 1
ATOM 1353 C C . LEU A 1 180 ? -5.337 16.245 -3.397 1.00 92.56 180 LEU A C 1
ATOM 1355 O O . LEU A 1 180 ? -6.332 16.976 -3.444 1.00 92.56 180 LEU A O 1
ATOM 1359 N N . PRO A 1 181 ? -5.318 15.126 -2.656 1.00 94.44 181 PRO A N 1
ATOM 1360 C CA . PRO A 1 181 ? -6.429 14.764 -1.795 1.00 94.44 181 PRO A CA 1
ATOM 1361 C C . PRO A 1 181 ? -6.564 15.769 -0.647 1.00 94.44 181 PRO A C 1
ATOM 1363 O O . PRO A 1 181 ? -5.584 16.164 -0.022 1.00 94.44 181 PRO A O 1
ATOM 1366 N N . LYS A 1 182 ? -7.806 16.151 -0.347 1.00 95.81 182 LYS A N 1
ATOM 1367 C CA . LYS A 1 182 ? -8.154 17.017 0.784 1.00 95.81 182 LYS A CA 1
ATOM 1368 C C . LYS A 1 182 ? -8.569 16.165 1.978 1.00 95.81 182 LYS A C 1
ATOM 1370 O O . LYS A 1 182 ? -9.756 15.974 2.232 1.00 95.81 182 LYS A O 1
ATOM 1375 N N . VAL A 1 183 ? -7.589 15.581 2.655 1.00 95.62 183 VAL A N 1
ATOM 1376 C CA . VAL A 1 183 ? -7.819 14.575 3.710 1.00 95.62 183 VAL A CA 1
ATOM 1377 C C . VAL A 1 183 ? -8.635 15.101 4.893 1.00 95.62 183 VAL A C 1
ATOM 1379 O O . VAL A 1 183 ? -9.435 14.353 5.438 1.00 95.62 183 VAL A O 1
ATOM 1382 N N . TRP A 1 184 ? -8.552 16.397 5.212 1.00 95.25 184 TRP A N 1
ATOM 1383 C CA . TRP A 1 184 ? -9.371 17.033 6.258 1.00 95.25 184 TRP A CA 1
ATOM 1384 C C . TRP A 1 184 ? -10.876 17.066 5.946 1.00 95.25 184 TRP A C 1
ATOM 1386 O O . TRP A 1 184 ? -11.689 17.331 6.826 1.00 95.25 184 TRP A O 1
ATOM 1396 N N . GLU A 1 185 ? -11.279 16.820 4.696 1.00 96.50 185 GLU A N 1
ATOM 1397 C CA . GLU A 1 185 ? -12.695 16.716 4.317 1.00 96.50 185 GLU A CA 1
ATOM 1398 C C . GLU A 1 185 ? -13.227 15.278 4.494 1.00 96.50 185 GLU A C 1
ATOM 1400 O O . GLU A 1 185 ? -14.438 15.047 4.453 1.00 96.50 185 GLU A O 1
ATOM 1405 N N . TRP A 1 186 ? -12.343 14.292 4.701 1.00 97.31 186 TRP A N 1
ATOM 1406 C CA . TRP A 1 186 ? -12.709 12.872 4.703 1.00 97.31 186 TRP A CA 1
ATOM 1407 C C . TRP A 1 186 ? -13.436 12.431 5.965 1.00 97.31 186 TRP A C 1
ATOM 1409 O O . TRP A 1 186 ? -14.154 11.435 5.912 1.00 97.31 186 TRP A O 1
ATOM 1419 N N . SER A 1 187 ? -13.308 13.181 7.062 1.00 95.69 187 SER A N 1
ATOM 1420 C CA . SER A 1 187 ? -14.074 12.979 8.297 1.00 95.69 187 SER A CA 1
ATOM 1421 C C . SER A 1 187 ? -15.592 13.007 8.069 1.00 95.69 187 SER A C 1
ATOM 1423 O O . SER A 1 187 ? -16.337 12.362 8.805 1.00 95.69 187 SER A O 1
ATOM 1425 N N . GLN A 1 188 ? -16.053 13.705 7.022 1.00 96.75 188 GLN A N 1
ATOM 1426 C CA . GLN A 1 188 ? -17.463 13.759 6.626 1.00 96.75 188 GLN A CA 1
ATOM 1427 C C . GLN A 1 188 ? -17.828 12.646 5.640 1.00 96.75 188 GLN A C 1
ATOM 1429 O O . GLN A 1 188 ? -18.841 11.963 5.800 1.00 96.75 188 GLN A O 1
ATOM 1434 N N . ALA A 1 189 ? -17.014 12.471 4.598 1.00 97.06 189 ALA A N 1
ATOM 1435 C CA . ALA A 1 189 ? -17.196 11.432 3.595 1.00 97.06 189 ALA A CA 1
ATOM 1436 C C . ALA A 1 189 ? -15.886 11.173 2.849 1.00 97.06 189 ALA A C 1
ATOM 1438 O O . ALA A 1 189 ? -15.287 12.092 2.292 1.00 97.06 189 ALA A O 1
ATOM 1439 N N . VAL A 1 190 ? -15.480 9.905 2.757 1.00 97.69 190 VAL A N 1
ATOM 1440 C CA . VAL A 1 190 ? -14.308 9.515 1.966 1.00 97.69 190 VAL A CA 1
ATOM 1441 C C . VAL A 1 190 ? -14.642 9.632 0.467 1.00 97.69 190 VAL A C 1
ATOM 1443 O O . VAL A 1 190 ? -15.573 8.962 0.004 1.00 97.69 190 VAL A O 1
ATOM 1446 N N . PRO A 1 191 ? -13.911 10.446 -0.321 1.00 97.50 191 PRO A N 1
ATOM 1447 C CA . PRO A 1 191 ? -14.182 10.619 -1.746 1.00 97.50 191 PRO A CA 1
ATOM 1448 C C . PRO A 1 191 ? -13.975 9.340 -2.566 1.00 97.50 191 PRO A C 1
ATOM 1450 O O . PRO A 1 191 ? -13.332 8.382 -2.143 1.00 97.50 191 PRO A O 1
ATOM 1453 N N . ARG A 1 192 ? -14.468 9.338 -3.810 1.00 97.00 192 ARG A N 1
ATOM 1454 C CA . ARG A 1 192 ? -14.344 8.181 -4.713 1.00 97.00 192 ARG A CA 1
ATOM 1455 C C . ARG A 1 192 ? -12.893 7.790 -5.020 1.00 97.00 192 ARG A C 1
ATOM 1457 O O . ARG A 1 192 ? -12.627 6.598 -5.149 1.00 97.00 192 ARG A O 1
ATOM 1464 N N . ASP A 1 193 ? -11.988 8.755 -5.178 1.00 95.88 193 ASP A N 1
ATOM 1465 C CA . ASP A 1 193 ? -10.591 8.497 -5.567 1.00 95.88 193 ASP A CA 1
ATOM 1466 C C . ASP A 1 193 ? -9.838 7.585 -4.573 1.00 95.88 193 ASP A C 1
ATOM 1468 O O . ASP A 1 193 ? -9.463 6.480 -4.975 1.00 95.88 193 ASP A O 1
ATOM 1472 N N . PRO A 1 194 ? -9.709 7.923 -3.271 1.00 96.81 194 PRO A N 1
ATOM 1473 C CA . PRO A 1 194 ? -9.043 7.046 -2.302 1.00 96.81 194 PRO A CA 1
ATOM 1474 C C . PRO A 1 194 ? -9.713 5.673 -2.181 1.00 96.81 194 PRO A C 1
ATOM 1476 O O . PRO A 1 194 ? -9.020 4.664 -2.059 1.00 96.81 194 PRO A O 1
ATOM 1479 N N . LEU A 1 195 ? -11.047 5.605 -2.284 1.00 97.81 195 LEU A N 1
ATOM 1480 C CA . LEU A 1 195 ? -11.778 4.333 -2.277 1.00 97.81 195 LEU A CA 1
ATOM 1481 C C . LEU A 1 195 ? -11.452 3.474 -3.502 1.00 97.81 195 LEU A C 1
ATOM 1483 O O . LEU A 1 195 ? -11.343 2.255 -3.402 1.00 97.81 195 LEU A O 1
ATOM 1487 N N . THR A 1 196 ? -11.299 4.094 -4.671 1.00 97.00 196 THR A N 1
ATOM 1488 C CA . THR A 1 196 ? -10.931 3.387 -5.902 1.00 97.00 196 THR A CA 1
ATOM 1489 C C . THR A 1 196 ? -9.504 2.855 -5.794 1.00 97.00 196 THR A C 1
ATOM 1491 O O . THR A 1 196 ? -9.270 1.689 -6.106 1.00 97.00 196 THR A O 1
ATOM 1494 N N . ARG A 1 197 ? -8.572 3.663 -5.272 1.00 96.56 197 ARG A N 1
ATOM 1495 C CA . ARG A 1 197 ? -7.174 3.263 -5.051 1.00 96.56 197 ARG A CA 1
ATOM 1496 C C . ARG A 1 197 ? -7.054 2.105 -4.064 1.00 96.56 197 ARG A C 1
ATOM 1498 O O . ARG A 1 197 ? -6.413 1.106 -4.381 1.00 96.56 197 ARG A O 1
ATOM 1505 N N . VAL A 1 198 ? -7.694 2.194 -2.895 1.00 97.62 198 VAL A N 1
ATOM 1506 C CA . VAL A 1 198 ? -7.597 1.128 -1.885 1.00 97.62 198 VAL A CA 1
ATOM 1507 C C . VAL A 1 198 ? -8.238 -0.178 -2.370 1.00 97.62 198 VAL A C 1
ATOM 1509 O O . VAL A 1 198 ? -7.674 -1.245 -2.149 1.00 97.62 198 VAL A O 1
ATOM 1512 N N . ARG A 1 199 ? -9.352 -0.120 -3.117 1.00 97.75 199 ARG A N 1
ATOM 1513 C CA . ARG A 1 199 ? -9.994 -1.305 -3.723 1.00 97.75 199 ARG A CA 1
ATOM 1514 C C . ARG A 1 199 ? -9.166 -1.931 -4.841 1.00 97.75 199 ARG A C 1
ATOM 1516 O O . ARG A 1 199 ? -9.103 -3.158 -4.940 1.00 97.75 199 ARG A O 1
ATOM 1523 N N . TYR A 1 200 ? -8.522 -1.105 -5.665 1.00 96.88 200 TYR A N 1
ATOM 1524 C CA . TYR A 1 200 ? -7.586 -1.586 -6.676 1.00 96.88 200 TYR A CA 1
ATOM 1525 C C . TYR A 1 200 ? -6.476 -2.405 -6.013 1.00 96.88 200 TYR A C 1
ATOM 1527 O O . TYR A 1 200 ? -6.273 -3.570 -6.356 1.00 96.88 200 TYR A O 1
ATOM 1535 N N . TRP A 1 201 ? -5.826 -1.841 -4.991 1.00 96.62 201 TRP A N 1
ATOM 1536 C CA . TRP A 1 201 ? -4.741 -2.519 -4.286 1.00 96.62 201 TRP A CA 1
ATOM 1537 C C . TRP A 1 201 ? -5.200 -3.718 -3.458 1.00 96.62 201 TRP A C 1
ATOM 1539 O O . TRP A 1 201 ? -4.485 -4.716 -3.408 1.00 96.62 201 TRP A O 1
ATOM 1549 N N . ALA A 1 202 ? -6.417 -3.685 -2.905 1.00 97.31 202 ALA A N 1
ATOM 1550 C CA . ALA A 1 202 ? -7.044 -4.843 -2.269 1.00 97.31 202 ALA A CA 1
ATOM 1551 C C . ALA A 1 202 ? -7.088 -6.067 -3.199 1.00 97.31 202 ALA A C 1
ATOM 1553 O O . ALA A 1 202 ? -6.919 -7.194 -2.731 1.00 97.31 202 ALA A O 1
ATOM 1554 N N . SER A 1 203 ? -7.271 -5.841 -4.503 1.00 97.25 203 SER A N 1
ATOM 1555 C CA . SER A 1 203 ? -7.322 -6.898 -5.517 1.00 97.25 203 SER A CA 1
ATOM 1556 C C . SER A 1 203 ? -5.938 -7.218 -6.095 1.00 97.25 203 SER A C 1
ATOM 1558 O O . SER A 1 203 ? -5.597 -8.388 -6.261 1.00 97.25 203 SER A O 1
ATOM 1560 N N . ALA A 1 204 ? -5.111 -6.201 -6.358 1.00 96.00 204 ALA A N 1
ATOM 1561 C CA . ALA A 1 204 ? -3.759 -6.369 -6.898 1.00 96.00 204 ALA A CA 1
ATOM 1562 C C . ALA A 1 204 ? -2.820 -7.113 -5.940 1.00 96.00 204 ALA A C 1
ATOM 1564 O O . ALA A 1 204 ? -2.000 -7.910 -6.379 1.00 96.00 204 ALA A O 1
ATOM 1565 N N . LEU A 1 205 ? -2.972 -6.919 -4.627 1.00 96.38 205 LEU A N 1
ATOM 1566 C CA . LEU A 1 205 ? -2.120 -7.566 -3.626 1.00 96.38 205 LEU A CA 1
ATOM 1567 C C . LEU A 1 205 ? -2.626 -8.942 -3.183 1.00 96.38 205 LEU A C 1
ATOM 1569 O O . LEU A 1 205 ? -2.001 -9.563 -2.337 1.00 96.38 205 LEU A O 1
ATOM 1573 N N . LEU A 1 206 ? -3.702 -9.478 -3.777 1.00 96.56 206 LEU A N 1
ATOM 1574 C CA . LEU A 1 206 ? -4.034 -10.909 -3.637 1.00 96.56 206 LEU A CA 1
ATOM 1575 C C . LEU A 1 206 ? -2.971 -11.818 -4.259 1.00 96.56 206 LEU A C 1
ATOM 1577 O O . LEU A 1 206 ? -2.885 -13.000 -3.935 1.00 96.56 206 LEU A O 1
ATOM 1581 N N . ARG A 1 207 ? -2.161 -11.266 -5.160 1.00 94.88 207 ARG A N 1
ATOM 1582 C CA . ARG A 1 207 ? -0.949 -11.890 -5.666 1.00 94.88 207 ARG A CA 1
ATOM 1583 C C . ARG A 1 207 ? 0.185 -10.938 -5.340 1.00 94.88 207 ARG A C 1
ATOM 1585 O O . ARG A 1 207 ? 0.366 -9.937 -6.017 1.00 94.88 207 ARG A O 1
ATOM 1592 N N . TYR A 1 208 ? 0.921 -11.218 -4.275 1.00 93.06 208 TYR A N 1
ATOM 1593 C CA . TYR A 1 208 ? 2.024 -10.369 -3.851 1.00 93.06 208 TYR A CA 1
ATOM 1594 C C . TYR A 1 208 ? 3.249 -10.638 -4.742 1.00 93.06 208 TYR A C 1
ATOM 1596 O O . TYR A 1 208 ? 3.704 -11.787 -4.800 1.00 93.06 208 TYR A O 1
ATOM 1604 N N . PRO A 1 209 ? 3.788 -9.640 -5.467 1.00 91.62 209 PRO A N 1
ATOM 1605 C CA . PRO A 1 209 ? 4.983 -9.842 -6.274 1.00 91.62 209 PRO A CA 1
ATOM 1606 C C . PRO A 1 209 ? 6.182 -9.941 -5.338 1.00 91.62 209 PRO A C 1
ATOM 1608 O O . PRO A 1 209 ? 6.454 -9.020 -4.571 1.00 91.62 209 PRO A O 1
ATOM 1611 N N . PHE A 1 210 ? 6.898 -11.061 -5.394 1.00 84.88 210 PHE A N 1
ATOM 1612 C CA . PHE A 1 210 ? 8.031 -11.305 -4.495 1.00 84.88 210 PHE A CA 1
ATOM 1613 C C . PHE A 1 210 ? 9.323 -11.634 -5.242 1.00 84.88 210 PHE A C 1
ATOM 1615 O O . PHE A 1 210 ? 10.400 -11.609 -4.645 1.00 84.88 210 PHE A O 1
ATOM 1622 N N . HIS A 1 211 ? 9.255 -11.931 -6.539 1.00 84.50 211 HIS A N 1
ATOM 1623 C CA . HIS A 1 211 ? 10.454 -12.194 -7.322 1.00 84.50 211 HIS A CA 1
ATOM 1624 C C . HIS A 1 211 ? 10.316 -11.729 -8.768 1.00 84.50 211 HIS A C 1
ATOM 1626 O O . HIS A 1 211 ? 9.210 -11.662 -9.306 1.00 84.50 211 HIS A O 1
ATOM 1632 N N . ALA A 1 212 ? 11.444 -11.356 -9.373 1.00 86.38 212 ALA A N 1
ATOM 1633 C CA . ALA A 1 212 ? 11.500 -10.904 -10.754 1.00 86.38 212 ALA A CA 1
ATOM 1634 C C . ALA A 1 212 ? 12.810 -11.331 -11.423 1.00 86.38 212 ALA A C 1
ATOM 1636 O O . ALA A 1 212 ? 13.908 -11.155 -10.889 1.00 86.38 212 ALA A O 1
ATOM 1637 N N . TRP A 1 213 ? 12.673 -11.832 -12.641 1.00 81.56 213 TRP A N 1
ATOM 1638 C CA . TRP A 1 213 ? 13.756 -12.205 -13.534 1.00 81.56 213 TRP A CA 1
ATOM 1639 C C . TRP A 1 213 ? 13.797 -11.226 -14.687 1.00 81.56 213 TRP A C 1
ATOM 1641 O O . TRP A 1 213 ? 12.745 -10.851 -15.208 1.00 81.56 213 TRP A O 1
ATOM 1651 N N . ALA A 1 214 ? 14.994 -10.859 -15.136 1.00 82.00 214 ALA A N 1
ATOM 1652 C CA . ALA A 1 214 ? 15.107 -10.097 -16.362 1.00 82.00 214 ALA A CA 1
ATOM 1653 C C . ALA A 1 214 ? 16.299 -10.486 -17.228 1.00 82.00 214 ALA A C 1
ATOM 1655 O O . ALA A 1 214 ? 17.307 -11.033 -16.781 1.00 82.00 214 ALA A O 1
ATOM 1656 N N . PHE A 1 215 ? 16.167 -10.187 -18.509 1.00 82.31 215 PHE A N 1
ATOM 1657 C CA . PHE A 1 215 ? 17.176 -10.422 -19.522 1.00 82.31 215 PHE A CA 1
ATOM 1658 C C . PHE A 1 215 ? 17.223 -9.216 -20.460 1.00 82.31 215 PHE A C 1
ATOM 1660 O O . PHE A 1 215 ? 16.185 -8.693 -20.854 1.00 82.31 215 PHE A O 1
ATOM 1667 N N . LEU A 1 216 ? 18.429 -8.777 -20.815 1.00 81.00 216 LEU A N 1
ATOM 1668 C CA . LEU A 1 216 ? 18.658 -7.747 -21.822 1.00 81.00 216 LEU A CA 1
ATOM 1669 C C . LEU A 1 216 ? 19.412 -8.385 -22.988 1.00 81.00 216 LEU A C 1
ATOM 1671 O O . LEU A 1 216 ? 20.505 -8.914 -22.789 1.00 81.00 216 LEU A O 1
ATOM 1675 N N . GLY A 1 217 ? 18.833 -8.323 -24.183 1.00 80.69 217 GLY A N 1
ATOM 1676 C CA . GLY A 1 217 ? 19.435 -8.821 -25.418 1.00 80.69 217 GLY A CA 1
ATOM 1677 C C . GLY A 1 217 ? 19.509 -7.748 -26.497 1.00 80.69 217 GLY A C 1
ATOM 1678 O O . GLY A 1 217 ? 18.798 -6.746 -26.434 1.00 80.69 217 GLY A O 1
ATOM 1679 N N . SER A 1 218 ? 20.355 -7.958 -27.502 1.00 80.75 218 SER A N 1
ATOM 1680 C CA . SER A 1 218 ? 20.316 -7.176 -28.740 1.00 80.75 218 SER A CA 1
ATOM 1681 C C . SER A 1 218 ? 19.097 -7.563 -29.587 1.00 80.75 218 SER A C 1
ATOM 1683 O O . SER A 1 218 ? 18.684 -8.724 -29.611 1.00 80.75 218 SER A O 1
ATOM 1685 N N . GLU A 1 219 ? 18.511 -6.588 -30.281 1.00 85.06 219 GLU A N 1
ATOM 1686 C CA . GLU A 1 219 ? 17.398 -6.802 -31.206 1.00 85.06 219 GLU A CA 1
ATOM 1687 C C . GLU A 1 219 ? 17.932 -7.015 -32.626 1.00 85.06 219 GLU A C 1
ATOM 1689 O O . GLU A 1 219 ? 18.437 -6.091 -33.262 1.00 85.06 219 GLU A O 1
ATOM 1694 N N . SER A 1 220 ? 17.813 -8.234 -33.154 1.00 79.75 220 SER A N 1
ATOM 1695 C CA . SER A 1 220 ? 18.350 -8.561 -34.481 1.00 79.75 220 SER A CA 1
ATOM 1696 C C . SER A 1 220 ? 17.626 -7.835 -35.610 1.00 79.75 220 SER A C 1
ATOM 1698 O O . SER A 1 220 ? 18.226 -7.577 -36.650 1.00 79.75 220 SER A O 1
ATOM 1700 N N . SER A 1 221 ? 16.345 -7.498 -35.426 1.00 82.69 221 SER A N 1
ATOM 1701 C CA . SER A 1 221 ? 15.569 -6.799 -36.455 1.00 82.69 221 SER A CA 1
ATOM 1702 C C . SER A 1 221 ? 15.872 -5.301 -36.540 1.00 82.69 221 SER A C 1
ATOM 1704 O O . SER A 1 221 ? 15.399 -4.647 -37.466 1.00 82.69 221 SER A O 1
ATOM 1706 N N . GLN A 1 222 ? 16.597 -4.730 -35.571 1.00 78.00 222 GLN A N 1
ATOM 1707 C CA . GLN A 1 222 ? 16.866 -3.292 -35.497 1.00 78.00 222 GLN A CA 1
ATOM 1708 C C . GLN A 1 222 ? 18.300 -3.035 -35.008 1.00 78.00 222 GLN A C 1
ATOM 1710 O O . GLN A 1 222 ? 18.562 -3.160 -33.811 1.00 78.00 222 GLN A O 1
ATOM 1715 N N . PRO A 1 223 ? 19.237 -2.652 -35.899 1.00 79.25 223 PRO A N 1
ATOM 1716 C CA . PRO A 1 223 ? 20.610 -2.340 -35.512 1.00 79.25 223 PRO A CA 1
ATOM 1717 C C . PRO A 1 223 ? 20.665 -1.298 -34.386 1.00 79.25 223 PRO A C 1
ATOM 1719 O O . PRO A 1 223 ? 20.100 -0.215 -34.502 1.00 79.25 223 PRO A O 1
ATOM 1722 N N . GLY A 1 224 ? 21.339 -1.634 -33.283 1.00 77.75 224 GLY A N 1
ATOM 1723 C CA . GLY A 1 224 ? 21.455 -0.762 -32.105 1.00 77.75 224 GLY A CA 1
ATOM 1724 C C . GLY A 1 224 ? 20.242 -0.760 -31.165 1.00 77.75 224 GLY A C 1
ATOM 1725 O O . GLY A 1 224 ? 20.279 -0.070 -30.146 1.00 77.75 224 GLY A O 1
ATOM 1726 N N . GLY A 1 225 ? 19.194 -1.531 -31.475 1.00 83.06 225 GLY A N 1
ATOM 1727 C CA . GLY A 1 225 ? 18.075 -1.786 -30.575 1.00 83.06 225 GLY A CA 1
ATOM 1728 C C . GLY A 1 225 ? 18.423 -2.839 -29.525 1.00 83.06 225 GLY A C 1
ATOM 1729 O O . GLY A 1 225 ? 19.106 -3.826 -29.808 1.00 83.06 225 GLY A O 1
ATOM 1730 N N . TYR A 1 226 ? 17.922 -2.643 -28.310 1.00 84.38 226 TYR A N 1
ATOM 1731 C CA . TYR A 1 226 ? 18.023 -3.618 -27.227 1.00 84.38 226 TYR A CA 1
ATOM 1732 C C . TYR A 1 226 ? 16.631 -3.994 -26.748 1.00 84.38 226 TYR A C 1
ATOM 1734 O O . TYR A 1 226 ? 15.755 -3.138 -26.635 1.00 84.38 226 TYR A O 1
ATOM 1742 N N . ARG A 1 227 ? 16.425 -5.269 -26.432 1.00 87.94 227 ARG A N 1
ATOM 1743 C CA . ARG A 1 227 ? 15.182 -5.757 -25.850 1.00 87.94 227 ARG A CA 1
ATOM 1744 C C . ARG A 1 227 ? 15.416 -6.202 -24.421 1.00 87.94 227 ARG A C 1
ATOM 1746 O O . ARG A 1 227 ? 16.178 -7.128 -24.152 1.00 87.94 227 ARG A O 1
ATOM 1753 N N . PHE A 1 228 ? 14.737 -5.527 -23.511 1.00 86.88 228 PHE A N 1
ATOM 1754 C CA . PHE A 1 228 ? 14.633 -5.904 -22.117 1.00 86.88 228 PHE A CA 1
ATOM 1755 C C . PHE A 1 228 ? 13.407 -6.797 -21.935 1.00 86.88 228 PHE A C 1
ATOM 1757 O O . PHE A 1 228 ? 12.330 -6.443 -22.395 1.00 86.88 228 PHE A O 1
ATOM 1764 N N . HIS A 1 229 ? 13.548 -7.931 -21.266 1.00 88.69 229 HIS A N 1
ATOM 1765 C CA . HIS A 1 229 ? 12.456 -8.827 -20.900 1.00 88.69 229 HIS A CA 1
ATOM 1766 C C . HIS A 1 229 ? 12.421 -8.955 -19.386 1.00 88.69 229 HIS A C 1
ATOM 1768 O O . HIS A 1 229 ? 13.451 -9.260 -18.795 1.00 88.69 229 HIS A O 1
ATOM 1774 N N . ALA A 1 230 ? 11.257 -8.774 -18.773 1.00 89.81 230 ALA A N 1
ATOM 1775 C CA . ALA A 1 230 ? 11.031 -9.004 -17.353 1.00 89.81 230 ALA A CA 1
ATOM 1776 C C . ALA A 1 230 ? 9.925 -10.039 -17.153 1.00 89.81 230 ALA A C 1
ATOM 1778 O O . ALA A 1 230 ? 8.936 -10.032 -17.882 1.00 89.81 230 ALA A O 1
ATOM 1779 N N . ARG A 1 231 ? 10.076 -10.903 -16.151 1.00 89.88 231 ARG A N 1
ATOM 1780 C CA . ARG A 1 231 ? 9.083 -11.891 -15.717 1.00 89.88 231 ARG A CA 1
ATOM 1781 C C . ARG A 1 231 ? 8.995 -11.896 -14.198 1.00 89.88 231 ARG A C 1
ATOM 1783 O O . ARG A 1 231 ? 10.015 -11.764 -13.533 1.00 89.88 231 ARG A O 1
ATOM 1790 N N . PHE A 1 232 ? 7.798 -12.079 -13.663 1.00 91.44 232 PHE A N 1
ATOM 1791 C CA . PHE A 1 232 ? 7.494 -11.944 -12.245 1.00 91.44 232 PHE A CA 1
ATOM 1792 C C . PHE A 1 232 ? 6.943 -13.241 -11.670 1.00 91.44 232 PHE A C 1
ATOM 1794 O O . PHE A 1 232 ? 6.175 -13.953 -12.319 1.00 91.44 232 PHE A O 1
ATOM 1801 N N . GLU A 1 233 ? 7.301 -13.506 -10.419 1.00 88.88 233 GLU A N 1
ATOM 1802 C CA . GLU A 1 233 ? 6.694 -14.555 -9.613 1.00 88.88 233 GLU A CA 1
ATOM 1803 C C . GLU A 1 233 ? 5.851 -13.946 -8.498 1.00 88.88 233 GLU A C 1
ATOM 1805 O O . GLU A 1 233 ? 6.148 -12.889 -7.928 1.00 88.88 233 GLU A O 1
ATOM 1810 N N . TRP A 1 234 ? 4.772 -14.657 -8.199 1.00 90.88 234 TRP A N 1
ATOM 1811 C CA . TRP A 1 234 ? 3.673 -14.167 -7.392 1.00 90.88 234 TRP A CA 1
ATOM 1812 C C . TRP A 1 234 ? 3.400 -15.122 -6.248 1.00 90.88 234 TRP A C 1
ATOM 1814 O O . TRP A 1 234 ? 3.230 -16.321 -6.472 1.00 90.88 234 TRP A O 1
ATOM 1824 N N . HIS A 1 235 ? 3.287 -14.579 -5.045 1.00 89.25 235 HIS A N 1
ATOM 1825 C CA . HIS A 1 235 ? 2.832 -15.320 -3.889 1.00 89.25 235 HIS A CA 1
ATOM 1826 C C . HIS A 1 235 ? 1.323 -15.092 -3.714 1.00 89.25 235 HIS A C 1
ATOM 1828 O O . HIS A 1 235 ? 0.906 -13.948 -3.516 1.00 89.25 235 HIS A O 1
ATOM 1834 N N . PRO A 1 236 ? 0.481 -16.129 -3.862 1.00 93.75 236 PRO A N 1
ATOM 1835 C CA . PRO A 1 236 ? -0.954 -15.985 -3.661 1.00 93.75 236 PRO A CA 1
ATOM 1836 C C . PRO A 1 236 ? -1.254 -15.798 -2.172 1.00 93.75 236 PRO A C 1
ATOM 1838 O O . PRO A 1 236 ? -0.835 -16.616 -1.359 1.00 93.75 236 PRO A O 1
ATOM 1841 N N . LEU A 1 237 ? -2.011 -14.757 -1.834 1.00 92.88 237 LEU A N 1
ATOM 1842 C CA . LEU A 1 237 ? -2.509 -14.543 -0.478 1.00 92.88 237 LEU A CA 1
ATOM 1843 C C . LEU A 1 237 ? -3.919 -15.133 -0.354 1.00 92.88 237 LEU A C 1
ATOM 1845 O O . LEU A 1 237 ? -4.793 -14.772 -1.156 1.00 92.88 237 LEU A O 1
ATOM 1849 N N . PRO A 1 238 ? -4.183 -16.009 0.631 1.00 93.25 238 PRO A N 1
ATOM 1850 C CA . PRO A 1 238 ? -5.544 -16.405 0.968 1.00 93.25 238 PRO A CA 1
ATOM 1851 C C . PRO A 1 238 ? -6.409 -15.179 1.304 1.00 93.25 238 PRO A C 1
ATOM 1853 O O . PRO A 1 238 ? -5.913 -14.141 1.745 1.00 93.25 238 PRO A O 1
ATOM 1856 N N . CYS A 1 239 ? -7.715 -15.270 1.057 1.00 94.19 239 CYS A N 1
ATOM 1857 C CA . CYS A 1 239 ? -8.629 -14.141 1.212 1.00 94.19 239 CYS A CA 1
ATOM 1858 C C . CYS A 1 239 ? -10.064 -14.624 1.426 1.00 94.19 239 CYS A C 1
ATOM 1860 O O . CYS A 1 239 ? -10.635 -15.277 0.550 1.00 94.19 239 CYS A O 1
ATOM 1862 N N . ASP A 1 240 ? -10.666 -14.241 2.551 1.00 96.94 240 ASP A N 1
ATOM 1863 C CA . ASP A 1 240 ? -12.025 -14.671 2.907 1.00 96.94 240 ASP A CA 1
ATOM 1864 C C . ASP A 1 240 ? -13.130 -13.952 2.108 1.00 96.94 240 ASP A C 1
ATOM 1866 O O . ASP A 1 240 ? -14.264 -14.422 2.040 1.00 96.94 240 ASP A O 1
ATOM 1870 N N . TRP A 1 241 ? -12.820 -12.821 1.464 1.00 95.56 241 TRP A N 1
ATOM 1871 C CA . TRP A 1 241 ? -13.811 -11.958 0.797 1.00 95.56 241 TRP A CA 1
ATOM 1872 C C . TRP A 1 241 ? -14.101 -12.327 -0.665 1.00 95.56 241 TRP A C 1
ATOM 1874 O O . TRP A 1 241 ? -14.786 -11.572 -1.347 1.00 95.56 241 TRP A O 1
ATOM 1884 N N . GLN A 1 242 ? -13.586 -13.457 -1.169 1.00 93.88 242 GLN A N 1
ATOM 1885 C CA . GLN A 1 242 ? -13.870 -13.972 -2.526 1.00 93.88 242 GLN A CA 1
ATOM 1886 C C . GLN A 1 242 ? -13.609 -12.962 -3.664 1.00 93.88 242 GLN A C 1
ATOM 1888 O O . GLN A 1 242 ? -14.257 -12.988 -4.711 1.00 93.88 242 GLN A O 1
ATOM 1893 N N . LEU A 1 243 ? -12.656 -12.051 -3.467 1.00 94.50 243 LEU A N 1
ATOM 1894 C CA . LEU A 1 243 ? -12.297 -11.048 -4.464 1.00 94.50 243 LEU A CA 1
ATOM 1895 C C . LEU A 1 243 ? -11.437 -11.669 -5.578 1.00 94.50 243 LEU A C 1
ATOM 1897 O O . LEU A 1 243 ? -10.540 -12.463 -5.281 1.00 94.50 243 LEU A O 1
ATOM 1901 N N . PRO A 1 244 ? -11.657 -11.300 -6.853 1.00 95.31 244 PRO A N 1
ATOM 1902 C CA . PRO A 1 244 ? -10.797 -11.752 -7.936 1.00 95.31 244 PRO A CA 1
ATOM 1903 C C . PRO A 1 244 ? -9.411 -11.090 -7.826 1.00 95.31 244 PRO A C 1
ATOM 1905 O O . PRO A 1 244 ? -9.328 -9.869 -7.662 1.00 95.31 244 PRO A O 1
ATOM 1908 N N . PRO A 1 245 ? -8.309 -11.854 -7.933 1.00 96.25 245 PRO A N 1
ATOM 1909 C CA . PRO A 1 245 ? -6.973 -11.277 -7.948 1.00 96.25 245 PRO A CA 1
ATOM 1910 C C . PRO A 1 245 ? -6.722 -10.496 -9.240 1.00 96.25 245 PRO A C 1
ATOM 1912 O O . PRO A 1 245 ? -7.066 -10.960 -10.328 1.00 96.25 245 PRO A O 1
ATOM 1915 N N . LEU A 1 246 ? -6.045 -9.352 -9.128 1.00 95.62 246 LEU A N 1
ATOM 1916 C CA . LEU A 1 246 ? -5.463 -8.656 -10.278 1.00 95.62 246 LEU A CA 1
ATOM 1917 C C . LEU A 1 246 ? -3.974 -8.995 -10.376 1.00 95.62 246 LEU A C 1
ATOM 1919 O O . LEU A 1 246 ? -3.289 -9.099 -9.361 1.00 95.62 246 LEU A O 1
ATOM 1923 N N . ILE A 1 247 ? -3.471 -9.162 -11.598 1.00 94.12 247 ILE A N 1
ATOM 1924 C CA . ILE A 1 247 ? -2.038 -9.336 -11.863 1.00 94.12 247 ILE A CA 1
ATOM 1925 C C . ILE A 1 247 ? -1.504 -8.007 -12.389 1.00 94.12 247 ILE A C 1
ATOM 1927 O O . ILE A 1 247 ? -2.053 -7.470 -13.352 1.00 94.12 247 ILE A O 1
ATOM 1931 N N . VAL A 1 248 ? -0.466 -7.465 -11.750 1.00 93.56 248 VAL A N 1
ATOM 1932 C CA . VAL A 1 248 ? 0.033 -6.112 -12.036 1.00 93.56 248 VAL A CA 1
ATOM 1933 C C . VAL A 1 248 ? 1.559 -6.095 -12.031 1.00 93.56 248 VAL A C 1
ATOM 1935 O O . VAL A 1 248 ? 2.168 -5.878 -10.991 1.00 93.56 248 VAL A O 1
ATOM 1938 N N . CYS A 1 249 ? 2.208 -6.295 -13.176 1.00 94.31 249 CYS A N 1
ATOM 1939 C CA . CYS A 1 249 ? 3.670 -6.256 -13.238 1.00 94.31 249 CYS A CA 1
ATOM 1940 C C . CYS A 1 249 ? 4.195 -4.825 -13.037 1.00 94.31 249 CYS A C 1
ATOM 1942 O O . CYS A 1 249 ? 3.926 -3.978 -13.893 1.00 94.31 249 CYS A O 1
ATOM 1944 N N . PRO A 1 250 ? 4.961 -4.529 -11.972 1.00 93.06 250 PRO A N 1
ATOM 1945 C CA . PRO A 1 250 ? 5.584 -3.220 -11.815 1.00 93.06 250 PRO A CA 1
ATOM 1946 C C . PRO A 1 250 ? 6.669 -3.028 -12.880 1.00 93.06 250 PRO A C 1
ATOM 1948 O O . PRO A 1 250 ? 7.481 -3.919 -13.135 1.00 93.06 250 PRO A O 1
ATOM 1951 N N . VAL A 1 251 ? 6.707 -1.853 -13.499 1.00 90.31 251 VAL A N 1
ATOM 1952 C CA . VAL A 1 251 ? 7.818 -1.444 -14.358 1.00 90.31 251 VAL A CA 1
ATOM 1953 C C . VAL A 1 251 ? 8.903 -0.847 -13.474 1.00 90.31 251 VAL A C 1
ATOM 1955 O O . VAL A 1 251 ? 8.619 -0.068 -12.567 1.00 90.31 251 VAL A O 1
ATOM 1958 N N . SER A 1 252 ? 10.159 -1.211 -13.731 1.00 82.12 252 SER A N 1
ATOM 1959 C CA . SER A 1 252 ? 11.271 -0.681 -12.944 1.00 82.12 252 SER A CA 1
ATOM 1960 C C . SER A 1 252 ? 11.370 0.845 -13.056 1.00 82.12 252 SER A C 1
ATOM 1962 O O . SER A 1 252 ? 11.517 1.339 -14.175 1.00 82.12 252 SER A O 1
ATOM 1964 N N . PRO A 1 253 ? 11.383 1.601 -11.941 1.00 75.94 253 PRO A N 1
ATOM 1965 C CA . PRO A 1 253 ? 11.562 3.049 -12.008 1.00 75.94 253 PRO A CA 1
ATOM 1966 C C . PRO A 1 253 ? 12.903 3.460 -12.625 1.00 75.94 253 PRO A C 1
ATOM 1968 O O . PRO A 1 253 ? 13.000 4.480 -13.292 1.00 75.94 253 PRO A O 1
ATOM 1971 N N . SER A 1 254 ? 13.953 2.641 -12.479 1.00 72.19 254 SER A N 1
ATOM 1972 C CA . SER A 1 254 ? 15.236 2.886 -13.153 1.00 72.19 254 SER A CA 1
ATOM 1973 C C . SER A 1 254 ? 15.118 2.792 -14.671 1.00 72.19 254 SER A C 1
ATOM 1975 O O . SER A 1 254 ? 15.822 3.508 -15.379 1.00 72.19 254 SER A O 1
ATOM 1977 N N . LEU A 1 255 ? 14.233 1.917 -15.170 1.00 77.31 255 LEU A N 1
ATOM 1978 C CA . LEU A 1 255 ? 13.929 1.871 -16.591 1.00 77.31 255 LEU A CA 1
ATOM 1979 C C . LEU A 1 255 ? 13.302 3.202 -16.989 1.00 77.31 255 LEU A C 1
ATOM 1981 O O . LEU A 1 255 ? 13.859 3.852 -17.858 1.00 77.31 255 LEU A O 1
ATOM 1985 N N . GLU A 1 256 ? 12.250 3.644 -16.292 1.00 71.19 256 GLU A N 1
ATOM 1986 C CA . GLU A 1 256 ? 11.565 4.923 -16.530 1.00 71.19 256 GLU A CA 1
ATOM 1987 C C . GLU A 1 256 ? 12.505 6.140 -16.504 1.00 71.19 256 GLU A C 1
ATOM 1989 O O . GLU A 1 256 ? 12.484 6.963 -17.422 1.00 71.19 256 GLU A O 1
ATOM 1994 N N . ALA A 1 257 ? 13.362 6.238 -15.487 1.00 70.19 257 ALA A N 1
ATOM 1995 C CA . ALA A 1 257 ? 14.348 7.305 -15.374 1.00 70.19 257 ALA A CA 1
ATOM 1996 C C . ALA A 1 257 ? 15.311 7.299 -16.571 1.00 70.19 257 ALA A C 1
ATOM 1998 O O . ALA A 1 257 ? 15.597 8.355 -17.136 1.00 70.19 257 ALA A O 1
ATOM 1999 N N . ALA A 1 258 ? 15.755 6.116 -17.014 1.00 67.56 258 ALA A N 1
ATOM 2000 C CA . ALA A 1 258 ? 16.570 5.985 -18.218 1.00 67.56 258 ALA A CA 1
ATOM 2001 C C . ALA A 1 258 ? 15.803 6.391 -19.491 1.00 67.56 258 ALA A C 1
ATOM 2003 O O . ALA A 1 258 ? 16.404 6.985 -20.387 1.00 67.56 258 ALA A O 1
ATOM 2004 N N . LEU A 1 259 ? 14.490 6.129 -19.563 1.00 68.12 259 LEU A N 1
ATOM 2005 C CA . LEU A 1 259 ? 13.647 6.586 -20.677 1.00 68.12 259 LEU A CA 1
ATOM 2006 C C . LEU A 1 259 ? 13.588 8.116 -20.719 1.00 68.12 259 LEU A C 1
ATOM 2008 O O . LEU A 1 259 ? 13.805 8.722 -21.767 1.00 68.12 259 LEU A O 1
ATOM 2012 N N . SER A 1 260 ? 13.339 8.730 -19.562 1.00 68.50 260 SER A N 1
ATOM 2013 C CA . SER A 1 260 ? 13.143 10.174 -19.426 1.00 68.50 260 SER A CA 1
ATOM 2014 C C . SER A 1 260 ? 14.433 10.966 -19.646 1.00 68.50 260 SER A C 1
ATOM 2016 O O . SER A 1 260 ? 14.417 11.998 -20.311 1.00 68.50 260 SER A O 1
ATOM 2018 N N . ALA A 1 261 ? 15.565 10.487 -19.120 1.00 68.75 261 ALA A N 1
ATOM 2019 C CA . ALA A 1 261 ? 16.833 11.217 -19.146 1.00 68.75 261 ALA A CA 1
ATOM 2020 C C . ALA A 1 261 ? 17.530 11.219 -20.516 1.00 68.75 261 ALA A C 1
ATOM 2022 O O . ALA A 1 261 ? 18.316 12.121 -20.802 1.00 68.75 261 ALA A O 1
ATOM 2023 N N . HIS A 1 262 ? 17.278 10.213 -21.359 1.00 67.06 262 HIS A N 1
ATOM 2024 C CA . HIS A 1 262 ? 18.038 10.016 -22.597 1.00 67.06 262 HIS A CA 1
ATOM 2025 C C . HIS A 1 262 ? 17.225 10.210 -23.876 1.00 67.06 262 HIS A C 1
ATOM 2027 O O . HIS A 1 262 ? 17.783 10.045 -24.956 1.00 67.06 262 HIS A O 1
ATOM 2033 N N . GLY A 1 263 ? 15.932 10.543 -23.782 1.00 71.81 263 GLY A N 1
ATOM 2034 C CA . GLY A 1 263 ? 15.067 10.695 -24.958 1.00 71.81 263 GLY A CA 1
ATOM 2035 C C . GLY A 1 263 ? 14.986 9.425 -25.810 1.00 71.81 263 GLY A C 1
ATOM 2036 O O . GLY A 1 263 ? 14.732 9.503 -27.010 1.00 71.81 263 GLY A O 1
ATOM 2037 N N . ALA A 1 264 ? 15.263 8.261 -25.212 1.00 74.19 264 ALA A N 1
ATOM 2038 C CA . ALA A 1 264 ? 15.201 6.985 -25.904 1.00 74.19 264 ALA A CA 1
ATOM 2039 C C . ALA A 1 264 ? 13.755 6.719 -26.334 1.00 74.19 264 ALA A C 1
ATOM 2041 O O . ALA A 1 264 ? 12.822 6.947 -25.563 1.00 74.19 264 ALA A O 1
ATOM 2042 N N . GLU A 1 265 ? 13.561 6.213 -27.553 1.00 82.88 265 GLU A N 1
ATOM 2043 C CA . GLU A 1 265 ? 12.249 5.714 -27.955 1.00 82.88 265 GLU A CA 1
ATOM 2044 C C . GLU A 1 265 ? 12.035 4.350 -27.302 1.00 82.88 265 GLU A C 1
ATOM 2046 O O . GLU A 1 265 ? 12.874 3.444 -27.395 1.00 82.88 265 GLU A O 1
ATOM 2051 N N . VAL A 1 266 ? 10.899 4.219 -26.624 1.00 85.31 266 VAL A N 1
ATOM 2052 C CA . VAL A 1 266 ? 10.586 3.058 -25.802 1.00 85.31 266 VAL A CA 1
ATOM 2053 C C . VAL A 1 266 ? 9.285 2.472 -26.271 1.00 85.31 266 VAL A C 1
ATOM 2055 O O . VAL A 1 266 ? 8.245 3.128 -26.258 1.00 85.31 266 VAL A O 1
ATOM 2058 N N . GLN A 1 267 ? 9.342 1.200 -26.633 1.00 90.19 267 GLN A N 1
ATOM 2059 C CA . GLN A 1 267 ? 8.171 0.467 -27.058 1.00 90.19 267 GLN A CA 1
ATOM 2060 C C . GLN A 1 267 ? 7.976 -0.741 -26.151 1.00 90.19 267 GLN A C 1
ATOM 2062 O O . GLN A 1 267 ? 8.708 -1.730 -26.223 1.00 90.19 267 GLN A O 1
ATOM 2067 N N . PHE A 1 268 ? 6.966 -0.660 -25.292 1.00 92.38 268 PHE A N 1
ATOM 2068 C CA . PHE A 1 268 ? 6.515 -1.802 -24.509 1.00 92.38 268 PHE A CA 1
ATOM 2069 C C . PHE A 1 268 ? 5.791 -2.808 -25.411 1.00 92.38 268 PHE A C 1
ATOM 2071 O O . PHE A 1 268 ? 5.054 -2.428 -26.322 1.00 92.38 268 PHE A O 1
ATOM 2078 N N . SER A 1 269 ? 5.975 -4.104 -25.150 1.00 93.00 269 SER A N 1
ATOM 2079 C CA . SER A 1 269 ? 5.220 -5.160 -25.839 1.00 93.00 269 SER A CA 1
ATOM 2080 C C . SER A 1 269 ? 3.745 -5.192 -25.440 1.00 93.00 269 SER A C 1
ATOM 2082 O O . SER A 1 269 ? 2.936 -5.776 -26.154 1.00 93.00 269 SER A O 1
ATOM 2084 N N . GLN A 1 270 ? 3.387 -4.564 -24.319 1.00 95.31 270 GLN A N 1
ATOM 2085 C CA . GLN A 1 270 ? 2.021 -4.450 -23.824 1.00 95.31 270 GLN A CA 1
ATOM 2086 C C . GLN A 1 270 ? 1.715 -3.009 -23.414 1.00 95.31 270 GLN A C 1
ATOM 2088 O O . GLN A 1 270 ? 2.611 -2.182 -23.240 1.00 95.31 270 GLN A O 1
ATOM 2093 N N . ARG A 1 271 ? 0.427 -2.715 -23.232 1.00 94.56 271 ARG A N 1
ATOM 2094 C CA . ARG A 1 271 ? -0.023 -1.419 -22.731 1.00 94.56 271 ARG A CA 1
ATOM 2095 C C . ARG A 1 271 ? 0.454 -1.223 -21.293 1.00 94.56 271 ARG A C 1
ATOM 2097 O O . ARG A 1 271 ? 0.190 -2.059 -20.435 1.00 94.56 271 ARG A O 1
ATOM 2104 N N . THR A 1 272 ? 1.103 -0.095 -21.040 1.00 93.12 272 THR A N 1
ATOM 2105 C CA . THR A 1 272 ? 1.436 0.352 -19.690 1.00 93.12 272 THR A CA 1
ATOM 2106 C C . THR A 1 272 ? 0.308 1.193 -19.103 1.00 93.12 272 THR A C 1
ATOM 2108 O O . THR A 1 272 ? -0.519 1.769 -19.819 1.00 93.12 272 THR A O 1
ATOM 2111 N N . PHE A 1 273 ? 0.277 1.253 -17.779 1.00 92.38 273 PHE A N 1
ATOM 2112 C CA . PHE A 1 273 ? -0.651 2.062 -17.011 1.00 92.38 273 PHE A CA 1
ATOM 2113 C C . PHE A 1 273 ? 0.114 2.840 -15.938 1.00 92.38 273 PHE A C 1
ATOM 2115 O O . PHE A 1 273 ? 0.859 2.246 -15.154 1.00 92.38 273 PHE A O 1
ATOM 2122 N N . ASP A 1 274 ? -0.070 4.160 -15.932 1.00 91.19 274 ASP A N 1
ATOM 2123 C CA . ASP A 1 274 ? 0.415 5.044 -14.874 1.00 91.19 274 ASP A CA 1
ATOM 2124 C C . ASP A 1 274 ? -0.557 4.993 -13.698 1.00 91.19 274 ASP A C 1
ATOM 2126 O O . ASP A 1 274 ? -1.736 5.326 -13.834 1.00 91.19 274 ASP A O 1
ATOM 2130 N N . MET A 1 275 ? -0.059 4.553 -12.544 1.00 88.69 275 MET A N 1
ATOM 2131 C CA . MET A 1 275 ? -0.852 4.445 -11.324 1.00 88.69 275 MET A CA 1
ATOM 2132 C C . MET A 1 275 ? -1.100 5.800 -10.639 1.00 88.69 275 MET A C 1
ATOM 2134 O O . MET A 1 275 ? -1.787 5.826 -9.615 1.00 88.69 275 MET A O 1
ATOM 2138 N N . ASP A 1 276 ? -0.522 6.903 -11.139 1.00 89.12 276 ASP A N 1
ATOM 2139 C CA . ASP A 1 276 ? -0.426 8.197 -10.447 1.00 89.12 276 ASP A CA 1
ATOM 2140 C C . ASP A 1 276 ? 0.002 7.990 -8.987 1.00 89.12 276 ASP A C 1
ATOM 2142 O O . ASP A 1 276 ? -0.648 8.410 -8.024 1.00 89.12 276 ASP A O 1
ATOM 2146 N N . TRP A 1 277 ? 1.064 7.207 -8.830 1.00 88.94 277 TRP A N 1
ATOM 2147 C CA . TRP A 1 277 ? 1.574 6.769 -7.544 1.00 88.94 277 TRP A CA 1
ATOM 2148 C C . TRP A 1 277 ? 3.051 7.128 -7.468 1.00 88.94 277 TRP A C 1
ATOM 2150 O O . TRP A 1 277 ? 3.892 6.357 -7.931 1.00 88.94 277 TRP A O 1
ATOM 2160 N N . PRO A 1 278 ? 3.389 8.320 -6.959 1.00 88.00 278 PRO A N 1
ATOM 2161 C CA . PRO A 1 278 ? 4.765 8.779 -6.960 1.00 88.00 278 PRO A CA 1
ATOM 2162 C C . PRO A 1 278 ? 5.636 7.897 -6.068 1.00 88.00 278 PRO A C 1
ATOM 2164 O O . PRO A 1 278 ? 5.232 7.479 -4.981 1.00 88.00 278 PRO A O 1
ATOM 2167 N N . THR A 1 279 ? 6.846 7.654 -6.550 1.00 85.38 279 THR A N 1
ATOM 2168 C CA . THR A 1 279 ? 7.953 7.032 -5.826 1.00 85.38 279 THR A CA 1
ATOM 2169 C C . THR A 1 279 ? 9.121 8.027 -5.789 1.00 85.38 279 THR A C 1
ATOM 2171 O O . THR A 1 279 ? 9.097 9.023 -6.520 1.00 85.38 279 THR A O 1
ATOM 2174 N N . PRO A 1 280 ? 10.185 7.780 -5.002 1.00 80.44 280 PRO A N 1
ATOM 2175 C CA . PRO A 1 280 ? 11.367 8.647 -4.984 1.00 80.44 280 PRO A CA 1
ATOM 2176 C C . PRO A 1 280 ? 12.055 8.848 -6.346 1.00 80.44 280 PRO A C 1
ATOM 2178 O O . PRO A 1 280 ? 12.837 9.780 -6.493 1.00 80.44 280 PRO A O 1
ATOM 2181 N N . VAL A 1 281 ? 11.791 7.975 -7.321 1.00 77.50 281 VAL A N 1
ATOM 2182 C CA . VAL A 1 281 ? 12.502 7.902 -8.608 1.00 77.50 281 VAL A CA 1
ATOM 2183 C C . VAL A 1 281 ? 11.577 8.024 -9.830 1.00 77.50 281 VAL A C 1
ATOM 2185 O O . VAL A 1 281 ? 12.042 7.856 -10.951 1.00 77.50 281 VAL A O 1
ATOM 2188 N N . GLY A 1 282 ? 10.290 8.331 -9.627 1.00 82.06 282 GLY A N 1
ATOM 2189 C CA . GLY A 1 282 ? 9.278 8.431 -10.693 1.00 82.06 282 GLY A CA 1
ATOM 2190 C C . GLY A 1 282 ? 7.920 7.846 -10.283 1.00 82.06 282 GLY A C 1
ATOM 2191 O O . GLY A 1 282 ? 7.814 7.253 -9.207 1.00 82.06 282 GLY A O 1
ATOM 2192 N N . PRO A 1 283 ? 6.842 8.038 -11.057 1.00 86.31 283 PRO A N 1
ATOM 2193 C CA . PRO A 1 283 ? 5.574 7.351 -10.827 1.00 86.31 283 PRO A CA 1
ATOM 2194 C C . PRO A 1 283 ? 5.699 5.824 -10.972 1.00 86.31 283 PRO A C 1
ATOM 2196 O O . PRO A 1 283 ? 6.459 5.293 -11.775 1.00 86.31 283 PRO A O 1
ATOM 2199 N N . LEU A 1 284 ? 4.912 5.076 -10.199 1.00 88.94 284 LEU A N 1
ATOM 2200 C CA . LEU A 1 284 ? 4.813 3.630 -10.359 1.00 88.94 284 LEU A CA 1
ATOM 2201 C C . LEU A 1 284 ? 4.039 3.302 -11.641 1.00 88.94 284 LEU A C 1
ATOM 2203 O O . LEU A 1 284 ? 2.808 3.340 -11.682 1.00 88.94 284 LEU A O 1
ATOM 2207 N N . MET A 1 285 ? 4.778 2.922 -12.673 1.00 91.62 285 MET A N 1
ATOM 2208 C CA . MET A 1 285 ? 4.227 2.381 -13.910 1.00 91.62 285 MET A CA 1
ATOM 2209 C C . MET A 1 285 ? 3.990 0.875 -13.781 1.00 91.62 285 MET A C 1
ATOM 2211 O O . MET A 1 285 ? 4.759 0.159 -13.137 1.00 91.62 285 MET A O 1
ATOM 2215 N N . THR A 1 286 ? 2.936 0.367 -14.417 1.00 93.94 286 THR A N 1
ATOM 2216 C CA . THR A 1 286 ? 2.592 -1.061 -14.376 1.00 93.94 286 THR A CA 1
ATOM 2217 C C . THR A 1 286 ? 2.179 -1.603 -15.740 1.00 93.94 286 THR A C 1
ATOM 2219 O O . THR A 1 286 ? 1.767 -0.851 -16.624 1.00 93.94 286 THR A O 1
ATOM 2222 N N . VAL A 1 287 ? 2.285 -2.921 -15.914 1.00 95.44 287 VAL A N 1
ATOM 2223 C CA . VAL A 1 287 ? 1.708 -3.668 -17.036 1.00 95.44 287 VAL A CA 1
ATOM 2224 C C . VAL A 1 287 ? 0.650 -4.622 -16.466 1.00 95.44 287 VAL A C 1
ATOM 2226 O O . VAL A 1 287 ? 1.012 -5.587 -15.785 1.00 95.44 287 VAL A O 1
ATOM 2229 N N . PRO A 1 288 ? -0.649 -4.346 -16.666 1.00 94.94 288 PRO A N 1
ATOM 2230 C CA . PRO A 1 288 ? -1.716 -5.156 -16.093 1.00 94.94 288 PRO A CA 1
ATOM 2231 C C . PRO A 1 288 ? -1.877 -6.494 -16.829 1.00 94.94 288 PRO A C 1
ATOM 2233 O O . PRO A 1 288 ? -1.493 -6.632 -17.989 1.00 94.94 288 PRO A O 1
ATOM 2236 N N . GLU A 1 289 ? -2.493 -7.464 -16.149 1.00 94.44 289 GLU A N 1
ATOM 2237 C CA . GLU A 1 289 ? -2.993 -8.729 -16.717 1.00 94.44 289 GLU A CA 1
ATOM 2238 C C . GLU A 1 289 ? -1.926 -9.623 -17.377 1.00 94.44 289 GLU A C 1
ATOM 2240 O O . GLU A 1 289 ? -2.228 -10.471 -18.214 1.00 94.44 289 GLU A O 1
ATOM 2245 N N . THR A 1 290 ? -0.665 -9.482 -16.973 1.00 94.75 290 THR A N 1
ATOM 2246 C CA . THR A 1 290 ? 0.452 -10.303 -17.455 1.00 94.75 290 THR A CA 1
ATOM 2247 C C . THR A 1 290 ? 1.411 -10.614 -16.314 1.00 94.75 290 THR A C 1
ATOM 2249 O O . THR A 1 290 ? 1.451 -9.885 -15.330 1.00 94.75 290 THR A O 1
ATOM 2252 N N . ASP A 1 291 ? 2.180 -11.695 -16.428 1.00 93.31 291 ASP A N 1
ATOM 2253 C CA . ASP A 1 291 ? 3.284 -12.035 -15.521 1.00 93.31 291 ASP A CA 1
ATOM 2254 C C . ASP A 1 291 ? 4.658 -11.648 -16.094 1.00 93.31 291 ASP A C 1
ATOM 2256 O O . ASP A 1 291 ? 5.687 -11.881 -15.463 1.00 93.31 291 ASP A O 1
ATOM 2260 N N . HIS A 1 292 ? 4.693 -11.069 -17.292 1.00 93.88 292 HIS A N 1
ATOM 2261 C CA . HIS A 1 292 ? 5.916 -10.669 -17.973 1.00 93.88 292 HIS A CA 1
ATOM 2262 C C . HIS A 1 292 ? 5.676 -9.482 -18.903 1.00 93.88 292 HIS A C 1
ATOM 2264 O O . HIS A 1 292 ? 4.567 -9.258 -19.387 1.00 93.88 292 HIS A O 1
ATOM 2270 N N . TYR A 1 293 ? 6.735 -8.752 -19.224 1.00 94.25 293 TYR A N 1
ATOM 2271 C CA . TYR A 1 293 ? 6.712 -7.746 -20.277 1.00 94.25 293 TYR A CA 1
ATOM 2272 C C . TYR A 1 293 ? 8.059 -7.661 -20.982 1.00 94.25 293 TYR A C 1
ATOM 2274 O O . TYR A 1 293 ? 9.084 -8.113 -20.472 1.00 94.25 293 TYR A O 1
ATOM 2282 N N . SER A 1 294 ? 8.054 -7.070 -22.172 1.00 92.50 294 SER A N 1
ATOM 2283 C CA . SER A 1 294 ? 9.265 -6.743 -22.915 1.00 92.50 294 SER A CA 1
ATOM 2284 C C . SER A 1 294 ? 9.270 -5.270 -23.291 1.00 92.50 294 SER A C 1
ATOM 2286 O O . SER A 1 294 ? 8.223 -4.678 -23.547 1.00 92.50 294 SER A O 1
ATOM 2288 N N . VAL A 1 295 ? 10.453 -4.680 -23.350 1.00 91.00 295 VAL A N 1
ATOM 2289 C CA . VAL A 1 295 ? 10.658 -3.284 -23.711 1.00 91.00 295 VAL A CA 1
ATOM 2290 C C . VAL A 1 295 ? 11.741 -3.230 -24.762 1.00 91.00 295 VAL A C 1
ATOM 2292 O O . VAL A 1 295 ? 12.869 -3.653 -24.523 1.00 91.00 295 VAL A O 1
ATOM 2295 N N . LEU A 1 296 ? 11.379 -2.739 -25.939 1.00 90.25 296 LEU A N 1
ATOM 2296 C CA . LEU A 1 296 ? 12.335 -2.384 -26.969 1.00 90.25 296 LEU A CA 1
ATOM 2297 C C . LEU A 1 296 ? 12.827 -0.968 -26.686 1.00 90.25 296 LEU A C 1
ATOM 2299 O O . LEU A 1 296 ? 12.035 -0.032 -26.581 1.00 90.25 296 LEU A O 1
ATOM 2303 N N . LEU A 1 297 ? 14.138 -0.849 -26.552 1.00 86.25 297 LEU A N 1
ATOM 2304 C CA . LEU A 1 297 ? 14.849 0.379 -26.258 1.00 86.25 297 LEU A CA 1
ATOM 2305 C C . LEU A 1 297 ? 15.668 0.732 -27.491 1.00 86.25 297 LEU A C 1
ATOM 2307 O O . LEU A 1 297 ? 16.545 -0.036 -27.902 1.00 86.25 297 LEU A O 1
ATOM 2311 N N . ARG A 1 298 ? 15.370 1.882 -28.092 1.00 83.62 298 ARG A N 1
ATOM 2312 C CA . ARG A 1 298 ? 16.127 2.395 -29.232 1.00 83.62 298 ARG A CA 1
ATOM 2313 C C . ARG A 1 298 ? 17.068 3.483 -28.760 1.00 83.62 298 ARG A C 1
ATOM 2315 O O . ARG A 1 298 ? 16.665 4.404 -28.048 1.00 83.62 298 ARG A O 1
ATOM 2322 N N . LYS A 1 299 ? 18.329 3.377 -29.179 1.00 74.50 299 LYS A N 1
ATOM 2323 C CA . LYS A 1 299 ? 19.273 4.480 -29.033 1.00 74.50 299 LYS A CA 1
ATOM 2324 C C . LYS A 1 299 ? 18.684 5.693 -29.773 1.00 74.50 299 LYS A C 1
ATOM 2326 O O . LYS A 1 299 ? 18.253 5.513 -30.914 1.00 74.50 299 LYS A O 1
ATOM 2331 N N . PRO A 1 300 ? 18.663 6.892 -29.170 1.00 69.88 300 PRO A N 1
ATOM 2332 C CA . PRO A 1 300 ? 18.354 8.102 -29.919 1.00 69.88 300 PRO A CA 1
ATOM 2333 C C . PRO A 1 300 ? 19.285 8.178 -31.133 1.00 69.88 300 PRO A C 1
ATOM 2335 O O . PRO A 1 300 ? 20.475 7.864 -31.005 1.00 69.88 300 PRO A O 1
ATOM 2338 N N . GLU A 1 301 ? 18.775 8.581 -32.298 1.00 69.38 301 GLU A N 1
ATOM 2339 C CA . GLU A 1 301 ? 19.651 8.990 -33.398 1.00 69.38 301 GLU A CA 1
ATOM 2340 C C . GLU A 1 301 ? 20.576 10.076 -32.839 1.00 69.38 301 GLU A C 1
ATOM 2342 O O . GLU A 1 301 ? 20.111 11.111 -32.362 1.00 69.38 301 GLU A O 1
ATOM 2347 N N . ALA A 1 302 ? 21.873 9.772 -32.736 1.00 59.72 302 ALA A N 1
ATOM 2348 C CA . ALA A 1 302 ? 22.794 10.596 -31.966 1.00 59.72 302 ALA A CA 1
ATOM 2349 C C . ALA A 1 302 ? 22.775 12.037 -32.503 1.00 59.72 302 ALA A C 1
ATOM 2351 O O . ALA A 1 302 ? 22.974 12.225 -33.707 1.00 59.72 302 ALA A O 1
ATOM 2352 N N . PRO A 1 303 ? 22.599 13.061 -31.653 1.00 53.00 303 PRO A N 1
ATOM 2353 C CA . PRO A 1 303 ? 22.811 14.433 -32.076 1.00 53.00 303 PRO A CA 1
ATOM 2354 C C . PRO A 1 303 ? 24.320 14.673 -32.197 1.00 53.00 303 PRO A C 1
ATOM 2356 O O . PRO A 1 303 ? 24.914 15.165 -31.255 1.00 53.00 303 PRO A O 1
ATOM 2359 N N . GLY A 1 304 ? 24.939 14.270 -33.315 1.00 58.22 304 GLY A N 1
ATOM 2360 C CA . GLY A 1 304 ? 26.264 14.697 -33.815 1.00 58.22 304 GLY A CA 1
ATOM 2361 C C . GLY A 1 304 ? 27.525 14.415 -32.975 1.00 58.22 304 GLY A C 1
ATOM 2362 O O . GLY A 1 304 ? 28.594 14.210 -33.545 1.00 58.22 304 GLY A O 1
ATOM 2363 N N . ASP A 1 305 ? 27.421 14.346 -31.655 1.00 56.84 305 ASP A N 1
ATOM 2364 C CA . ASP A 1 305 ? 28.534 14.289 -30.723 1.00 56.84 305 ASP A CA 1
ATOM 2365 C C . ASP A 1 305 ? 28.684 12.846 -30.247 1.00 56.84 305 ASP A C 1
ATOM 2367 O O . ASP A 1 305 ? 27.785 12.279 -29.626 1.00 56.84 305 ASP A O 1
ATOM 2371 N N . GLY A 1 306 ? 29.812 12.218 -30.583 1.00 62.12 306 GLY A N 1
ATOM 2372 C CA . GLY A 1 306 ? 30.113 10.794 -30.389 1.00 62.12 306 GLY A CA 1
ATOM 2373 C C . GLY A 1 306 ? 30.220 10.304 -28.937 1.00 62.12 306 GLY A C 1
ATOM 2374 O O . GLY A 1 306 ? 31.093 9.493 -28.636 1.00 62.12 306 GLY A O 1
ATOM 2375 N N . GLY A 1 307 ? 29.359 10.769 -28.030 1.00 60.91 307 GLY A N 1
ATOM 2376 C CA . GLY A 1 307 ? 29.241 10.263 -26.670 1.00 60.91 307 GLY A CA 1
ATOM 2377 C C . GLY A 1 307 ? 28.868 8.779 -26.657 1.00 60.91 307 GLY A C 1
ATOM 2378 O O . GLY A 1 307 ? 27.868 8.350 -27.241 1.00 60.91 307 GLY A O 1
ATOM 2379 N N . GLU A 1 308 ? 29.689 7.978 -25.981 1.00 62.97 308 GLU A N 1
ATOM 2380 C CA . GLU A 1 308 ? 29.414 6.566 -25.735 1.00 62.97 308 GLU A CA 1
ATOM 2381 C C . GLU A 1 308 ? 28.198 6.452 -24.804 1.00 62.97 308 GLU A C 1
ATOM 2383 O O . GLU A 1 308 ? 28.243 6.851 -23.639 1.00 62.97 308 GLU A O 1
ATOM 2388 N N . TRP A 1 309 ? 27.087 5.921 -25.318 1.00 60.06 309 TRP A N 1
ATOM 2389 C CA . TRP A 1 309 ? 25.910 5.657 -24.497 1.00 60.06 309 TRP A CA 1
ATOM 2390 C C . TRP A 1 309 ? 26.207 4.484 -23.565 1.00 60.06 309 TRP A C 1
ATOM 2392 O O . TRP A 1 309 ? 26.437 3.363 -24.024 1.00 60.06 309 TRP A O 1
ATOM 2402 N N . ARG A 1 310 ? 26.226 4.746 -22.257 1.00 61.22 310 ARG A N 1
ATOM 2403 C CA . ARG A 1 310 ? 26.447 3.723 -21.236 1.00 61.22 310 ARG A CA 1
ATOM 2404 C C . ARG A 1 310 ? 25.134 3.374 -20.572 1.00 61.22 310 ARG A C 1
ATOM 2406 O O . ARG A 1 310 ? 24.464 4.235 -20.009 1.00 61.22 310 ARG A O 1
ATOM 2413 N N . TRP A 1 311 ? 24.803 2.092 -20.610 1.00 57.47 311 TRP A N 1
ATOM 2414 C CA . TRP A 1 311 ? 23.704 1.566 -19.823 1.00 57.47 311 TRP A CA 1
ATOM 2415 C C . TRP A 1 311 ? 23.999 1.743 -18.331 1.00 57.47 311 TRP A C 1
ATOM 2417 O O . TRP A 1 311 ? 25.132 1.471 -17.911 1.00 57.47 311 TRP A O 1
ATOM 2427 N N . PRO A 1 312 ? 23.007 2.133 -17.508 1.00 55.50 312 PRO A N 1
ATOM 2428 C CA . PRO A 1 312 ? 23.122 1.923 -16.074 1.00 55.50 312 PRO A CA 1
ATOM 2429 C C . PRO A 1 312 ? 23.428 0.440 -15.836 1.00 55.50 312 PRO A C 1
ATOM 2431 O O . PRO A 1 312 ? 22.868 -0.434 -16.497 1.00 55.50 312 PRO A O 1
ATOM 2434 N N . ALA A 1 313 ? 24.366 0.136 -14.942 1.00 54.31 313 ALA A N 1
ATOM 2435 C CA . ALA A 1 313 ? 24.665 -1.246 -14.597 1.00 54.31 313 ALA A CA 1
ATOM 2436 C C . ALA A 1 313 ? 23.430 -1.843 -13.908 1.00 54.31 313 ALA A C 1
ATOM 2438 O O . ALA A 1 313 ? 23.151 -1.499 -12.760 1.00 54.31 313 ALA A O 1
ATOM 2439 N N . VAL A 1 314 ? 22.668 -2.691 -14.607 1.00 51.44 314 VAL A N 1
ATOM 2440 C CA . VAL A 1 314 ? 21.454 -3.288 -14.042 1.00 51.44 314 VAL A CA 1
ATOM 2441 C C . VAL A 1 314 ? 21.582 -4.796 -13.855 1.00 51.44 314 VAL A C 1
ATOM 2443 O O . VAL A 1 314 ? 21.965 -5.531 -14.768 1.00 51.44 314 VAL A O 1
ATOM 2446 N N . GLY A 1 315 ? 21.247 -5.243 -12.643 1.00 52.03 315 GLY A N 1
ATOM 2447 C CA . GLY A 1 315 ? 21.240 -6.643 -12.229 1.00 52.03 315 GLY A CA 1
ATOM 2448 C C . GLY A 1 315 ? 22.586 -7.175 -11.723 1.00 52.03 315 GLY A C 1
ATOM 2449 O O . GLY A 1 315 ? 23.670 -6.754 -12.133 1.00 52.03 315 GLY A O 1
ATOM 2450 N N . ARG A 1 316 ? 22.515 -8.168 -10.832 1.00 51.59 316 ARG A N 1
ATOM 2451 C CA . ARG A 1 316 ? 23.668 -8.971 -10.406 1.00 51.59 316 ARG A CA 1
ATOM 2452 C C . ARG A 1 316 ? 23.788 -10.163 -11.356 1.00 51.59 316 ARG A C 1
ATOM 2454 O O . ARG A 1 316 ? 22.794 -10.816 -11.662 1.00 51.59 316 ARG A O 1
ATOM 2461 N N . LYS A 1 317 ? 24.999 -10.491 -11.826 1.00 53.72 317 LYS A N 1
ATOM 2462 C CA . LYS A 1 317 ? 25.220 -11.796 -12.473 1.00 53.72 317 LYS A CA 1
ATOM 2463 C C . LYS A 1 317 ? 24.987 -12.881 -11.420 1.00 53.72 317 LYS A C 1
ATOM 2465 O O . LYS A 1 317 ? 25.785 -13.003 -10.493 1.00 53.72 317 LYS A O 1
ATOM 2470 N N . VAL A 1 318 ? 23.911 -13.648 -11.559 1.00 49.66 318 VAL A N 1
ATOM 2471 C CA . VAL A 1 318 ? 23.737 -14.890 -10.805 1.00 49.66 318 VAL A CA 1
ATOM 2472 C C . VAL A 1 318 ? 24.461 -15.981 -11.591 1.00 49.66 318 VAL A C 1
ATOM 2474 O O . VAL A 1 318 ? 24.155 -16.153 -12.772 1.00 49.66 318 VAL A O 1
ATOM 2477 N N . PRO A 1 319 ? 25.462 -16.667 -11.012 1.00 47.34 319 PRO A N 1
ATOM 2478 C CA . PRO A 1 319 ? 26.106 -17.778 -11.693 1.00 47.34 319 PRO A CA 1
ATOM 2479 C C . PRO A 1 319 ? 25.043 -18.835 -11.993 1.00 47.34 319 PRO A C 1
ATOM 2481 O O . PRO A 1 319 ? 24.362 -19.308 -11.085 1.00 47.34 319 PRO A O 1
ATOM 2484 N N . ALA A 1 320 ? 24.864 -19.162 -13.273 1.00 48.28 320 ALA A N 1
ATOM 2485 C CA . ALA A 1 320 ? 23.913 -20.178 -13.689 1.00 48.28 320 ALA A CA 1
ATOM 2486 C C . ALA A 1 320 ? 24.333 -21.522 -13.078 1.00 48.28 320 ALA A C 1
ATOM 2488 O O . ALA A 1 320 ? 25.331 -22.114 -13.492 1.00 48.28 320 ALA A O 1
ATOM 2489 N N . ALA A 1 321 ? 23.592 -21.992 -12.074 1.00 44.91 321 ALA A N 1
ATOM 2490 C CA . ALA A 1 321 ? 23.788 -23.319 -11.515 1.00 44.91 321 ALA A CA 1
ATOM 2491 C C . ALA A 1 321 ? 23.473 -24.351 -12.611 1.00 44.91 321 ALA A C 1
ATOM 2493 O O . ALA A 1 321 ? 22.312 -24.597 -12.926 1.00 44.91 321 ALA A O 1
ATOM 2494 N N . GLY A 1 322 ? 24.515 -24.907 -13.234 1.00 46.62 322 GLY A N 1
ATOM 2495 C CA . GLY A 1 322 ? 24.392 -25.975 -14.230 1.00 46.62 322 GLY A CA 1
ATOM 2496 C C . GLY A 1 322 ? 24.336 -25.546 -15.700 1.00 46.62 322 GLY A C 1
ATOM 2497 O O . GLY A 1 322 ? 23.916 -26.351 -16.527 1.00 46.62 322 GLY A O 1
ATOM 2498 N N . ALA A 1 323 ? 24.764 -24.332 -16.071 1.00 43.97 323 ALA A N 1
ATOM 2499 C CA . ALA A 1 323 ? 24.948 -24.018 -17.492 1.00 43.97 323 ALA A CA 1
ATOM 2500 C C . ALA A 1 323 ? 26.149 -24.801 -18.051 1.00 43.97 323 ALA A C 1
ATOM 2502 O O . ALA A 1 323 ? 27.300 -24.463 -17.784 1.00 43.97 323 ALA A O 1
ATOM 2503 N N . SER A 1 324 ? 25.871 -25.855 -18.819 1.00 41.88 324 SER A N 1
ATOM 2504 C CA . SER A 1 324 ? 26.867 -26.575 -19.611 1.00 41.88 324 SER A CA 1
ATOM 2505 C C . SER A 1 324 ? 27.585 -25.607 -20.556 1.00 41.88 324 SER A C 1
ATOM 2507 O O . SER A 1 324 ? 26.928 -24.887 -21.316 1.00 41.88 324 SER A O 1
ATOM 2509 N N . GLU A 1 325 ? 28.917 -25.605 -20.516 1.00 40.97 325 GLU A N 1
ATOM 2510 C CA . GLU A 1 325 ? 29.782 -24.899 -21.464 1.00 40.97 325 GLU A CA 1
ATOM 2511 C C . GLU A 1 325 ? 29.397 -25.299 -22.899 1.00 40.97 325 GLU A C 1
ATOM 2513 O O . GLU A 1 325 ? 29.638 -26.425 -23.325 1.00 40.97 325 GLU A O 1
ATOM 2518 N N . GLY A 1 326 ? 28.722 -24.415 -23.639 1.00 40.12 326 GLY A N 1
ATOM 2519 C CA . GLY A 1 326 ? 28.332 -24.703 -25.025 1.00 40.12 326 GLY A CA 1
ATOM 2520 C C . GLY A 1 326 ? 27.185 -23.864 -25.588 1.00 40.12 326 GLY A C 1
ATOM 2521 O O . GLY A 1 326 ? 27.072 -23.736 -26.804 1.00 40.12 326 GLY A O 1
ATOM 2522 N N . VAL A 1 327 ? 26.356 -23.241 -24.744 1.00 42.00 327 VAL A N 1
ATOM 2523 C CA . VAL A 1 327 ? 25.334 -22.284 -25.203 1.00 42.00 327 VAL A CA 1
ATOM 2524 C C . VAL A 1 327 ? 25.928 -20.877 -25.165 1.00 42.00 327 VAL A C 1
ATOM 2526 O O . VAL A 1 327 ? 26.394 -20.438 -24.115 1.00 42.00 327 VAL A O 1
ATOM 2529 N N . GLY A 1 328 ? 25.934 -20.185 -26.309 1.00 42.94 328 GLY A N 1
ATOM 2530 C CA . GLY A 1 328 ? 26.477 -18.831 -26.458 1.00 42.94 328 GLY A CA 1
ATOM 2531 C C . GLY A 1 328 ? 26.073 -17.900 -25.307 1.00 42.94 328 GLY A C 1
ATOM 2532 O O . GLY A 1 328 ? 24.899 -17.793 -24.953 1.00 42.94 328 GLY A O 1
ATOM 2533 N N . VAL A 1 329 ? 27.073 -17.241 -24.725 1.00 43.28 329 VAL A N 1
ATOM 2534 C CA . VAL A 1 329 ? 27.042 -16.515 -23.439 1.00 43.28 329 VAL A CA 1
ATOM 2535 C C . VAL A 1 329 ? 26.065 -15.317 -23.416 1.00 43.28 329 VAL A C 1
ATOM 2537 O O . VAL A 1 329 ? 25.757 -14.786 -22.350 1.00 43.28 329 VAL A O 1
ATOM 2540 N N . ASP A 1 330 ? 25.493 -14.932 -24.558 1.00 49.81 330 ASP A N 1
ATOM 2541 C CA . ASP A 1 330 ? 24.716 -13.695 -24.723 1.00 49.81 330 ASP A CA 1
ATOM 2542 C C . ASP A 1 330 ? 23.221 -13.774 -24.361 1.00 49.81 330 ASP A C 1
ATOM 2544 O O . ASP A 1 330 ? 22.530 -12.760 -24.431 1.00 49.81 330 ASP A O 1
ATOM 2548 N N . LYS A 1 331 ? 22.682 -14.934 -23.955 1.00 52.72 331 LYS A N 1
ATOM 2549 C CA . LYS A 1 331 ? 21.231 -15.101 -23.688 1.00 52.72 331 LYS A CA 1
ATOM 2550 C C . LYS A 1 331 ? 20.898 -15.728 -22.332 1.00 52.72 331 LYS A C 1
ATOM 2552 O O . LYS A 1 331 ? 20.029 -16.591 -22.236 1.00 52.72 331 LYS A O 1
ATOM 2557 N N . GLN A 1 332 ? 21.592 -15.323 -21.271 1.00 58.84 332 GLN A N 1
ATOM 2558 C CA . GLN A 1 332 ? 21.300 -15.811 -19.919 1.00 58.84 332 GLN A CA 1
ATOM 2559 C C . GLN A 1 332 ? 20.372 -14.853 -19.166 1.00 58.84 332 GLN A C 1
ATOM 2561 O O . GLN A 1 332 ? 20.684 -13.669 -19.013 1.00 58.84 332 GLN A O 1
ATOM 2566 N N . TRP A 1 333 ? 19.250 -15.382 -18.668 1.00 56.53 333 TRP A N 1
ATOM 2567 C CA . TRP A 1 333 ? 18.402 -14.694 -17.694 1.00 56.53 333 TRP A CA 1
ATOM 2568 C C . TRP A 1 333 ? 19.205 -14.383 -16.437 1.00 56.53 333 TRP A C 1
ATOM 2570 O O . TRP A 1 333 ? 19.971 -15.217 -15.953 1.00 56.53 333 TRP A O 1
ATOM 2580 N N . ARG A 1 334 ? 19.031 -13.172 -15.914 1.00 60.50 334 ARG A N 1
ATOM 2581 C CA . ARG A 1 334 ? 19.654 -12.733 -14.671 1.00 60.50 334 ARG A CA 1
ATOM 2582 C C . ARG A 1 334 ? 18.562 -12.417 -13.668 1.00 60.50 334 ARG A C 1
ATOM 2584 O O . ARG A 1 334 ? 17.484 -11.939 -14.025 1.00 60.50 334 ARG A O 1
ATOM 2591 N N . GLU A 1 335 ? 18.846 -12.687 -12.403 1.00 56.03 335 GLU A N 1
ATOM 2592 C CA . GLU A 1 335 ? 18.013 -12.145 -11.344 1.00 56.03 335 GLU A CA 1
ATOM 2593 C C . GLU A 1 335 ? 18.104 -10.625 -11.416 1.00 56.03 335 GLU A C 1
ATOM 2595 O O . GLU A 1 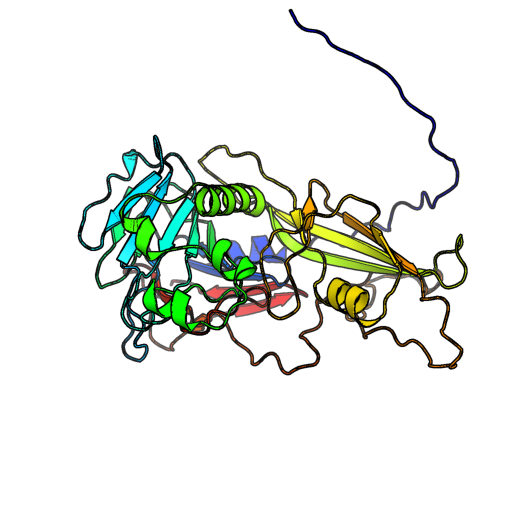335 ? 19.188 -10.027 -11.364 1.00 56.03 335 GLU A O 1
ATOM 2600 N N . TRP A 1 336 ? 16.950 -10.007 -11.614 1.00 61.03 336 TRP A N 1
ATOM 2601 C CA . TRP A 1 336 ? 16.886 -8.570 -11.695 1.00 61.03 336 TRP A CA 1
ATOM 2602 C C . TRP A 1 336 ? 16.768 -8.036 -10.291 1.00 61.03 336 TRP A C 1
ATOM 2604 O O . TRP A 1 336 ? 15.689 -8.066 -9.718 1.00 61.03 336 TRP A O 1
ATOM 2614 N N . VAL A 1 337 ? 17.873 -7.558 -9.738 1.00 56.91 337 VAL A N 1
ATOM 2615 C CA . VAL A 1 337 ? 17.830 -6.776 -8.507 1.00 56.91 337 VAL A CA 1
ATOM 2616 C C . VAL A 1 337 ? 17.614 -5.332 -8.920 1.00 56.91 337 VAL A C 1
ATOM 2618 O O . VAL A 1 337 ? 18.418 -4.809 -9.699 1.00 56.91 337 VAL A O 1
ATOM 2621 N N . PHE A 1 338 ? 16.540 -4.698 -8.446 1.00 55.00 338 PHE A N 1
ATOM 2622 C CA . PHE A 1 338 ? 16.373 -3.263 -8.655 1.00 55.00 338 PHE A CA 1
ATOM 2623 C C . PHE A 1 338 ? 17.586 -2.606 -7.998 1.00 55.00 338 PHE A C 1
ATOM 2625 O O . PHE A 1 338 ? 17.806 -2.816 -6.799 1.00 55.00 338 PHE A O 1
ATOM 2632 N N . PRO A 1 339 ? 18.443 -1.902 -8.761 1.00 45.12 339 PRO A N 1
ATOM 2633 C CA . PRO A 1 339 ? 19.617 -1.311 -8.159 1.00 45.12 339 PRO A CA 1
ATOM 2634 C C . PRO A 1 339 ? 19.112 -0.382 -7.051 1.00 45.12 339 PRO A C 1
ATOM 2636 O O . PRO A 1 339 ? 18.208 0.422 -7.313 1.00 45.12 339 PRO A O 1
ATOM 2639 N N . PRO A 1 340 ? 19.638 -0.474 -5.812 1.00 40.53 340 PRO A N 1
ATOM 2640 C CA . PRO A 1 340 ? 19.500 0.660 -4.918 1.00 40.53 340 PRO A CA 1
ATOM 2641 C C . PRO A 1 340 ? 20.026 1.851 -5.717 1.00 40.53 340 PRO A C 1
ATOM 2643 O O . PRO A 1 340 ? 21.053 1.719 -6.390 1.00 40.53 340 PRO A O 1
ATOM 2646 N N . SER A 1 341 ? 19.267 2.945 -5.770 1.00 41.66 341 SER A N 1
ATOM 2647 C CA . SER A 1 341 ? 19.654 4.144 -6.509 1.00 41.66 341 SER A CA 1
ATOM 2648 C C . SER A 1 341 ? 21.139 4.438 -6.298 1.00 41.66 341 SER A C 1
ATOM 2650 O O . SER A 1 341 ? 21.696 4.158 -5.240 1.00 41.66 341 SER A O 1
ATOM 2652 N N . THR A 1 342 ? 21.806 5.004 -7.296 1.00 36.78 342 THR A N 1
ATOM 2653 C CA . THR A 1 342 ? 23.209 5.426 -7.166 1.00 36.78 342 THR A CA 1
ATOM 2654 C C . THR A 1 342 ? 23.413 6.492 -6.085 1.00 36.78 342 THR A C 1
ATOM 2656 O O . THR A 1 342 ? 24.540 6.712 -5.651 1.00 36.78 342 THR A O 1
ATOM 2659 N N . GLU A 1 343 ? 22.340 7.136 -5.623 1.00 35.78 343 GLU A N 1
ATOM 2660 C CA . GLU A 1 343 ? 22.340 7.875 -4.363 1.00 35.78 343 GLU A CA 1
ATOM 2661 C C . GLU A 1 343 ? 22.242 6.906 -3.186 1.00 35.78 343 GLU A C 1
ATOM 2663 O O . GLU A 1 343 ? 21.440 5.974 -3.269 1.00 35.78 343 GLU A O 1
ATOM 2668 N N . PRO A 1 344 ? 22.985 7.114 -2.081 1.00 32.59 344 PRO A N 1
ATOM 2669 C CA . PRO A 1 344 ? 22.810 6.318 -0.878 1.00 32.59 344 PRO A CA 1
ATOM 2670 C C . PRO A 1 344 ? 21.340 6.388 -0.466 1.00 32.59 344 PRO A C 1
ATOM 2672 O O . PRO A 1 344 ? 20.899 7.353 0.158 1.00 32.59 344 PRO A O 1
ATOM 2675 N N . ILE A 1 345 ? 20.577 5.344 -0.808 1.00 42.72 345 ILE A N 1
ATOM 2676 C CA . ILE A 1 345 ? 19.337 5.030 -0.124 1.00 42.72 345 ILE A CA 1
ATOM 2677 C C . ILE A 1 345 ? 19.824 4.782 1.290 1.00 42.72 345 ILE A C 1
ATOM 2679 O O . ILE A 1 345 ? 20.352 3.709 1.591 1.00 42.72 345 ILE A O 1
ATOM 2683 N N . LEU A 1 346 ? 19.749 5.816 2.137 1.00 35.88 346 LEU A N 1
ATOM 2684 C CA . LEU A 1 346 ? 19.875 5.639 3.573 1.00 35.88 346 LEU A CA 1
ATOM 2685 C C . LEU A 1 346 ? 19.034 4.404 3.882 1.00 35.88 346 LEU A C 1
ATOM 2687 O O . LEU A 1 346 ? 17.907 4.356 3.387 1.00 35.88 346 LEU A O 1
ATOM 2691 N N . PRO A 1 347 ? 19.561 3.390 4.582 1.00 38.03 347 PRO A N 1
ATOM 2692 C CA . PRO A 1 347 ? 18.797 2.201 4.907 1.00 38.03 347 PRO A CA 1
ATOM 2693 C C . PRO A 1 347 ? 17.636 2.636 5.801 1.00 38.03 347 PRO A C 1
ATOM 2695 O O . PRO A 1 347 ? 17.719 2.625 7.027 1.00 38.03 347 PRO A O 1
ATOM 2698 N N . VAL A 1 348 ? 16.545 3.080 5.183 1.00 43.03 348 VAL A N 1
ATOM 2699 C CA . VAL A 1 348 ? 15.268 3.276 5.830 1.00 43.03 348 VAL A CA 1
ATOM 2700 C C . VAL A 1 348 ? 14.747 1.862 5.914 1.00 43.03 348 VAL A C 1
ATOM 2702 O O . VAL A 1 348 ? 14.023 1.400 5.040 1.00 43.03 348 VAL A O 1
ATOM 2705 N N . MET A 1 349 ? 15.224 1.120 6.918 1.00 41.16 349 MET A N 1
ATOM 2706 C CA . MET A 1 349 ? 14.459 -0.027 7.361 1.00 41.16 349 MET A CA 1
ATOM 2707 C C . MET A 1 349 ? 13.084 0.545 7.688 1.00 41.16 349 MET A C 1
ATOM 2709 O O . MET A 1 349 ? 12.998 1.395 8.582 1.00 41.16 349 MET A O 1
ATOM 2713 N N . PRO A 1 350 ? 12.024 0.147 6.967 1.00 53.84 350 PRO A N 1
ATOM 2714 C CA . PRO A 1 350 ? 10.691 0.592 7.316 1.00 53.84 350 PRO A CA 1
ATOM 2715 C C . PRO A 1 350 ? 10.334 0.085 8.709 1.00 53.84 350 PRO A C 1
ATOM 2717 O O . PRO A 1 350 ? 9.406 0.607 9.299 1.00 53.84 350 PRO A O 1
ATOM 2720 N N . LEU A 1 351 ? 11.096 -0.875 9.248 1.00 53.03 351 LEU A N 1
ATOM 2721 C CA . LEU A 1 351 ? 10.908 -1.468 10.552 1.00 53.03 351 LEU A CA 1
ATOM 2722 C C . LEU A 1 351 ? 12.156 -1.354 11.435 1.00 53.03 351 LEU A C 1
ATOM 2724 O O . LEU A 1 351 ? 13.219 -1.862 11.084 1.00 53.03 351 LEU A O 1
ATOM 2728 N N . ARG A 1 352 ? 12.031 -0.752 12.620 1.00 54.81 352 ARG A N 1
ATOM 2729 C CA . ARG A 1 352 ? 13.017 -0.895 13.703 1.00 54.81 352 ARG A CA 1
ATOM 2730 C C . ARG A 1 352 ? 12.433 -1.776 14.794 1.00 54.81 352 ARG A C 1
ATOM 2732 O O . ARG A 1 352 ? 11.359 -1.504 15.319 1.00 54.81 352 ARG A O 1
ATOM 2739 N N . ILE A 1 353 ? 13.147 -2.833 15.155 1.00 53.91 353 ILE A N 1
ATOM 2740 C CA . ILE A 1 353 ? 12.813 -3.619 16.343 1.00 53.91 353 ILE A CA 1
ATOM 2741 C C . ILE A 1 353 ? 13.573 -2.998 17.507 1.00 53.91 353 ILE A C 1
ATOM 2743 O O . ILE A 1 353 ? 14.789 -2.819 17.414 1.00 53.91 353 ILE A O 1
ATOM 2747 N N . ARG A 1 354 ? 12.894 -2.708 18.615 1.00 53.81 354 ARG A N 1
ATOM 2748 C CA . ARG A 1 354 ? 13.589 -2.347 19.851 1.00 53.81 354 ARG A CA 1
ATOM 2749 C C . ARG A 1 354 ? 13.842 -3.603 20.673 1.00 53.81 354 ARG A C 1
ATOM 2751 O O . ARG A 1 354 ? 12.893 -4.283 21.073 1.00 53.81 354 ARG A O 1
ATOM 2758 N N . GLU A 1 355 ? 15.119 -3.890 20.920 1.00 48.66 355 GLU A N 1
ATOM 2759 C CA . GLU A 1 355 ? 15.553 -5.007 21.764 1.00 48.66 355 GLU A CA 1
ATOM 2760 C C . GLU A 1 355 ? 14.806 -5.004 23.106 1.00 48.66 355 GLU A C 1
ATOM 2762 O O . GLU A 1 355 ? 14.647 -3.963 23.747 1.00 48.66 355 GLU A O 1
ATOM 2767 N N . GLY A 1 356 ? 14.295 -6.173 23.504 1.00 48.00 356 GLY A N 1
ATOM 2768 C CA . GLY A 1 356 ? 13.561 -6.348 24.759 1.00 48.00 356 GLY A CA 1
ATOM 2769 C C . GLY A 1 356 ? 12.113 -5.839 24.762 1.00 48.00 356 GLY A C 1
ATOM 2770 O O . GLY A 1 356 ? 11.481 -5.850 25.815 1.00 48.00 356 GLY A O 1
ATOM 2771 N N . THR A 1 357 ? 11.553 -5.414 23.622 1.00 55.31 357 THR A N 1
ATOM 2772 C CA . THR A 1 357 ? 10.148 -4.968 23.533 1.00 55.31 357 THR A CA 1
ATOM 2773 C C . THR A 1 357 ? 9.353 -5.720 22.463 1.00 55.31 357 THR A C 1
ATOM 2775 O O . THR A 1 357 ? 9.913 -6.234 21.500 1.00 55.31 357 THR A O 1
ATOM 2778 N N . ARG A 1 358 ? 8.019 -5.753 22.603 1.00 58.59 358 ARG A N 1
ATOM 2779 C CA . ARG A 1 358 ? 7.080 -6.324 21.611 1.00 58.59 358 ARG A CA 1
ATOM 2780 C C . ARG A 1 358 ? 6.654 -5.310 20.543 1.00 58.59 358 ARG A C 1
ATOM 2782 O O . ARG A 1 358 ? 5.519 -5.334 20.071 1.00 58.59 358 ARG A O 1
ATOM 2789 N N . ILE A 1 359 ? 7.530 -4.353 20.256 1.00 58.03 359 ILE A N 1
ATOM 2790 C CA . ILE A 1 359 ? 7.246 -3.193 19.419 1.00 58.03 359 ILE A CA 1
ATOM 2791 C C . ILE A 1 359 ? 8.107 -3.281 18.166 1.00 58.03 359 ILE A C 1
ATOM 2793 O O . ILE A 1 359 ? 9.337 -3.258 18.232 1.00 58.03 359 ILE A O 1
ATOM 2797 N N . LEU A 1 360 ? 7.430 -3.363 17.027 1.00 63.62 360 LEU A N 1
ATOM 2798 C CA . LEU A 1 360 ? 8.024 -3.204 15.714 1.00 63.62 360 LEU A CA 1
ATOM 2799 C C . LEU A 1 360 ? 7.691 -1.786 15.237 1.00 63.62 360 LEU A C 1
ATOM 2801 O O . LEU A 1 360 ? 6.552 -1.489 14.900 1.00 63.62 360 LEU A O 1
ATOM 2805 N N . GLU A 1 361 ? 8.654 -0.877 15.280 1.00 61.53 361 GLU A N 1
ATOM 2806 C CA . GLU A 1 361 ? 8.457 0.509 14.865 1.00 61.53 361 GLU A CA 1
ATOM 2807 C C . GLU A 1 361 ? 8.395 0.594 13.341 1.00 61.53 361 GLU A C 1
ATOM 2809 O O . GLU A 1 361 ? 9.372 0.265 12.681 1.00 61.53 361 GLU A O 1
ATOM 2814 N N . LEU A 1 362 ? 7.288 1.078 12.783 1.00 61.50 362 LEU A N 1
ATOM 2815 C CA . LEU A 1 362 ? 7.136 1.356 11.360 1.00 61.50 362 LEU A CA 1
ATOM 2816 C C . LEU A 1 362 ? 7.737 2.738 11.037 1.00 61.50 362 LEU A C 1
ATOM 2818 O O . LEU A 1 362 ? 7.033 3.738 10.952 1.00 61.50 362 LEU A O 1
ATOM 2822 N N . VAL A 1 363 ? 9.059 2.809 10.888 1.00 55.53 363 VAL A N 1
ATOM 2823 C CA . VAL A 1 363 ? 9.821 4.041 10.600 1.00 55.53 363 VAL A CA 1
ATOM 2824 C C . VAL A 1 363 ? 9.584 4.559 9.176 1.00 55.53 363 VAL A C 1
ATOM 2826 O O . VAL A 1 363 ? 9.819 5.732 8.895 1.00 55.53 363 VAL A O 1
ATOM 2829 N N . GLY A 1 364 ? 9.113 3.701 8.270 1.00 53.47 364 GLY A N 1
ATOM 2830 C CA . GLY A 1 364 ? 8.887 4.048 6.873 1.00 53.47 364 GLY A CA 1
ATOM 2831 C C . GLY A 1 364 ? 8.092 2.995 6.113 1.00 53.47 364 GLY A C 1
ATOM 2832 O O . GLY A 1 364 ? 7.568 2.042 6.680 1.00 53.47 364 GLY A O 1
ATOM 2833 N N . THR A 1 365 ? 8.033 3.162 4.801 1.00 50.81 365 THR A N 1
ATOM 2834 C CA . THR A 1 365 ? 7.571 2.149 3.843 1.00 50.81 365 THR A CA 1
ATOM 2835 C C . THR A 1 365 ? 8.756 1.794 2.935 1.00 50.81 365 THR A C 1
ATOM 2837 O O . THR A 1 365 ? 9.819 2.406 3.048 1.00 50.81 365 THR A O 1
ATOM 2840 N N . ASN A 1 366 ? 8.642 0.745 2.121 1.00 53.94 366 ASN A N 1
ATOM 2841 C CA . ASN A 1 366 ? 9.751 0.271 1.281 1.00 53.94 366 ASN A CA 1
ATOM 2842 C C . ASN A 1 366 ? 10.184 1.313 0.221 1.00 53.94 366 ASN A C 1
ATOM 2844 O O . ASN A 1 366 ? 9.684 2.432 0.186 1.00 53.94 366 ASN A O 1
ATOM 2848 N N . VAL A 1 367 ? 11.099 0.946 -0.685 1.00 53.28 367 VAL A N 1
ATOM 2849 C CA . VAL A 1 367 ? 11.659 1.847 -1.720 1.00 53.28 367 VAL A CA 1
ATOM 2850 C C . VAL A 1 367 ? 10.622 2.634 -2.543 1.00 53.28 367 VAL A C 1
ATOM 2852 O O . VAL A 1 367 ? 10.969 3.669 -3.105 1.00 53.28 367 VAL A O 1
ATOM 2855 N N . TYR A 1 368 ? 9.361 2.192 -2.602 1.00 45.72 368 TYR A N 1
ATOM 2856 C CA . TYR A 1 368 ? 8.292 2.868 -3.342 1.00 45.72 368 TYR A CA 1
ATOM 2857 C C . TYR A 1 368 ? 7.651 4.036 -2.610 1.00 45.72 368 TYR A C 1
ATOM 2859 O O . TYR A 1 368 ? 7.023 4.879 -3.247 1.00 45.72 368 TYR A O 1
ATOM 2867 N N . ALA A 1 369 ? 7.768 4.095 -1.290 1.00 45.06 369 ALA A N 1
ATOM 2868 C CA . ALA A 1 369 ? 7.137 5.145 -0.525 1.00 45.06 369 ALA A CA 1
ATOM 2869 C C . ALA A 1 369 ? 8.011 5.544 0.656 1.00 45.06 369 ALA A C 1
ATOM 2871 O O . ALA A 1 369 ? 8.474 4.720 1.439 1.00 45.06 369 ALA A O 1
ATOM 2872 N N . ARG A 1 370 ? 8.227 6.846 0.800 1.00 44.94 370 ARG A N 1
ATOM 2873 C CA . ARG A 1 370 ? 8.950 7.407 1.931 1.00 44.94 370 ARG A CA 1
ATOM 2874 C C . ARG A 1 370 ? 7.930 8.055 2.852 1.00 44.94 370 ARG A C 1
ATOM 2876 O O . ARG A 1 370 ? 7.494 9.169 2.577 1.00 44.94 370 ARG A O 1
ATOM 2883 N N . ALA A 1 371 ? 7.578 7.398 3.955 1.00 44.19 371 ALA A N 1
ATOM 2884 C CA . ALA A 1 371 ? 7.034 8.150 5.076 1.00 44.19 371 ALA A CA 1
ATOM 2885 C C . ALA A 1 371 ? 8.189 9.006 5.620 1.00 44.19 371 ALA A C 1
ATOM 2887 O O . ALA A 1 371 ? 9.219 8.482 6.040 1.00 44.19 371 ALA A O 1
ATOM 2888 N N . LEU A 1 372 ? 8.072 10.336 5.541 1.00 41.06 372 LEU A N 1
ATOM 2889 C CA . LEU A 1 372 ? 9.084 11.245 6.105 1.00 41.06 372 LEU A CA 1
ATOM 2890 C C . LEU A 1 372 ? 9.097 11.224 7.643 1.00 41.06 372 LEU A C 1
ATOM 2892 O O . LEU A 1 372 ? 9.958 11.850 8.259 1.00 41.06 372 LEU A O 1
ATOM 2896 N N . LYS A 1 373 ? 8.127 10.533 8.246 1.00 51.25 373 LYS A N 1
ATOM 2897 C CA . LYS A 1 373 ? 7.876 10.435 9.679 1.00 51.25 373 LYS A CA 1
ATOM 2898 C C . LYS A 1 373 ? 7.540 8.986 10.019 1.00 51.25 373 LYS A C 1
ATOM 2900 O O . LYS A 1 373 ? 6.982 8.276 9.184 1.00 51.25 373 LYS A O 1
ATOM 2905 N N . SER A 1 374 ? 7.882 8.562 11.232 1.00 55.12 374 SER A N 1
ATOM 2906 C CA . SER A 1 374 ? 7.568 7.215 11.713 1.00 55.12 374 SER A CA 1
ATOM 2907 C C . SER A 1 374 ? 6.051 7.072 11.866 1.00 55.12 374 SER A C 1
ATOM 2909 O O . SER A 1 374 ? 5.398 7.905 12.488 1.00 55.12 374 SER A O 1
ATOM 2911 N N . LEU A 1 375 ? 5.486 6.019 11.279 1.00 54.47 375 LEU A N 1
ATOM 2912 C CA . LEU A 1 375 ? 4.055 5.706 11.285 1.00 54.47 375 LEU A CA 1
ATOM 2913 C C . LEU A 1 375 ? 3.583 5.171 12.652 1.00 54.47 375 LEU A C 1
ATOM 2915 O O . LEU A 1 375 ? 2.402 4.902 12.836 1.00 54.47 375 LEU A O 1
ATOM 2919 N N . GLY A 1 376 ? 4.485 5.028 13.626 1.00 61.22 376 GLY A N 1
ATOM 2920 C CA . GLY A 1 376 ? 4.202 4.471 14.948 1.00 61.22 376 GLY A CA 1
ATOM 2921 C C . GLY A 1 376 ? 4.640 3.014 15.056 1.00 61.22 376 GLY A C 1
ATOM 2922 O O . GLY A 1 376 ? 5.449 2.530 14.270 1.00 61.22 376 GLY A O 1
ATOM 2923 N N . ALA A 1 377 ? 4.135 2.304 16.058 1.00 69.12 377 ALA A N 1
ATOM 2924 C CA . ALA A 1 377 ? 4.517 0.927 16.346 1.00 69.12 377 ALA A CA 1
ATOM 2925 C C . ALA A 1 377 ? 3.441 -0.091 15.939 1.0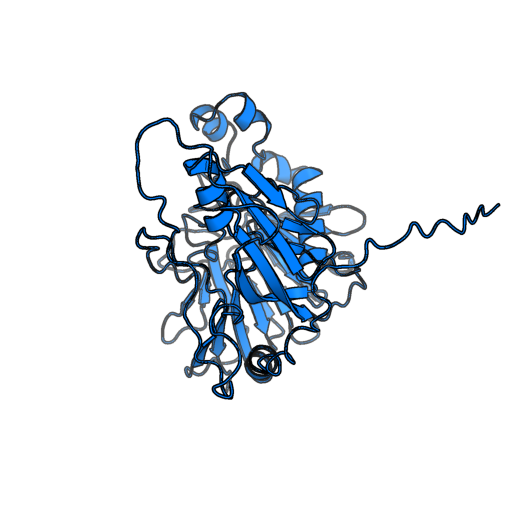0 69.12 377 ALA A C 1
ATOM 2927 O O . ALA A 1 377 ? 2.248 0.129 16.135 1.00 69.12 377 ALA A O 1
ATOM 2928 N N . LEU A 1 378 ? 3.875 -1.252 15.456 1.00 66.94 378 LEU A N 1
ATOM 2929 C CA . LEU A 1 378 ? 3.108 -2.490 15.436 1.00 66.94 378 LEU A CA 1
ATOM 2930 C C . LEU A 1 378 ? 3.357 -3.241 16.756 1.00 66.94 378 LEU A C 1
ATOM 2932 O O . LEU A 1 378 ? 4.507 -3.499 17.120 1.00 66.94 378 LEU A O 1
ATOM 2936 N N . ARG A 1 379 ? 2.285 -3.611 17.465 1.00 69.50 379 ARG A N 1
ATOM 2937 C CA . ARG A 1 379 ? 2.330 -4.489 18.647 1.00 69.50 379 ARG A CA 1
ATOM 2938 C C . ARG A 1 379 ? 1.474 -5.732 18.419 1.00 69.50 379 ARG A C 1
ATOM 2940 O O . ARG A 1 379 ? 0.352 -5.635 17.923 1.00 69.50 379 ARG A O 1
ATOM 2947 N N . LEU A 1 380 ? 1.992 -6.886 18.827 1.00 68.31 380 LEU A N 1
ATOM 2948 C CA . LEU A 1 380 ? 1.237 -8.141 18.906 1.00 68.31 380 LEU A CA 1
ATOM 2949 C C . LEU A 1 380 ? 0.754 -8.374 20.345 1.00 68.31 380 LEU A C 1
ATOM 2951 O O . LEU A 1 380 ? 1.197 -7.681 21.261 1.00 68.31 380 LEU A O 1
ATOM 2955 N N . GLY A 1 381 ? -0.204 -9.287 20.528 1.00 59.16 381 GLY A N 1
ATOM 2956 C CA . GLY A 1 381 ? -0.911 -9.533 21.790 1.00 59.16 381 GLY A CA 1
ATOM 2957 C C . GLY A 1 381 ? -0.049 -9.926 23.015 1.00 59.16 381 GLY A C 1
ATOM 2958 O O . GLY A 1 381 ? 1.176 -9.800 23.022 1.00 59.16 381 GLY A O 1
ATOM 2959 N N . PRO A 1 382 ? -0.687 -10.385 24.111 1.00 42.78 382 PRO A N 1
ATOM 2960 C CA . PRO A 1 382 ? -0.032 -10.629 25.400 1.00 42.78 382 PRO A CA 1
ATOM 2961 C C . PRO A 1 382 ? 0.969 -11.804 25.424 1.00 42.78 382 PRO A C 1
ATOM 2963 O O . PRO A 1 382 ? 1.668 -11.952 26.428 1.00 42.78 382 PRO A O 1
ATOM 2966 N N . GLU A 1 383 ? 1.139 -12.548 24.335 1.00 49.66 383 GLU A N 1
ATOM 2967 C CA . GLU A 1 383 ? 2.106 -13.647 24.215 1.00 49.66 383 GLU A CA 1
ATOM 2968 C C . GLU A 1 383 ? 3.548 -13.108 24.053 1.00 49.66 383 GLU A C 1
ATOM 2970 O O . GLU A 1 383 ? 3.780 -12.087 23.401 1.00 49.66 383 GLU A O 1
ATOM 2975 N N . GLU A 1 384 ? 4.518 -13.708 24.752 1.00 42.09 384 GLU A N 1
ATOM 2976 C CA . GLU A 1 384 ? 5.917 -13.245 24.786 1.00 42.09 384 GLU A CA 1
ATOM 2977 C C . GLU A 1 384 ? 6.585 -13.390 23.422 1.00 42.09 384 GLU A C 1
ATOM 2979 O O . GLU A 1 384 ? 6.521 -14.458 22.863 1.00 42.09 384 GLU A O 1
ATOM 2984 N N . LEU A 1 385 ? 7.270 -12.378 22.881 1.00 46.59 385 LEU A N 1
ATOM 2985 C CA . LEU A 1 385 ? 8.178 -12.568 21.736 1.00 46.59 385 LEU A CA 1
ATOM 2986 C C . LEU A 1 385 ? 9.556 -12.939 22.274 1.00 46.59 385 LEU A C 1
ATOM 2988 O O . LEU A 1 385 ? 10.178 -12.130 22.963 1.00 46.59 385 LEU A O 1
ATOM 2992 N N . THR A 1 386 ? 10.041 -14.142 21.962 1.00 43.72 386 THR A N 1
ATOM 2993 C CA . THR A 1 386 ? 11.435 -14.503 22.225 1.00 43.72 386 THR A CA 1
ATOM 2994 C C . THR A 1 386 ? 12.307 -14.017 21.075 1.00 43.72 386 THR A C 1
ATOM 2996 O O . THR A 1 386 ? 12.007 -14.182 19.892 1.00 43.72 386 THR A O 1
ATOM 2999 N N . PHE A 1 387 ? 13.399 -13.341 21.423 1.00 44.53 387 PHE A N 1
ATOM 3000 C CA . PHE A 1 387 ? 14.292 -12.744 20.440 1.00 44.53 387 PHE A CA 1
ATOM 3001 C C . PHE A 1 387 ? 15.146 -13.826 19.767 1.00 44.53 387 PHE A C 1
ATOM 3003 O O . PHE A 1 387 ? 15.989 -14.460 20.393 1.00 44.53 387 PHE A O 1
ATOM 3010 N N . GLY A 1 388 ? 14.918 -14.009 18.467 1.00 48.62 388 GLY A N 1
ATOM 3011 C CA . GLY A 1 388 ? 15.660 -14.922 17.595 1.00 48.62 388 GLY A CA 1
ATOM 3012 C C . GLY A 1 388 ? 15.393 -14.619 16.123 1.00 48.62 388 GLY A C 1
ATOM 3013 O O . GLY A 1 388 ? 15.086 -15.522 15.347 1.00 48.62 388 GLY A O 1
ATOM 3014 N N . GLY A 1 389 ? 15.408 -13.331 15.763 1.00 55.28 389 GLY A N 1
ATOM 3015 C CA . GLY A 1 389 ? 15.048 -12.886 14.423 1.00 55.28 389 GLY A CA 1
ATOM 3016 C C . GLY A 1 389 ? 16.010 -13.431 13.368 1.00 55.28 389 GLY A C 1
ATOM 3017 O O . GLY A 1 389 ? 17.215 -13.215 13.475 1.00 55.28 389 GLY A O 1
ATOM 3018 N N . ARG A 1 390 ? 15.499 -14.127 12.347 1.00 62.09 390 ARG A N 1
ATOM 3019 C CA . ARG A 1 390 ? 16.303 -14.542 11.188 1.00 62.09 390 ARG A CA 1
ATOM 3020 C C . ARG A 1 390 ? 15.934 -13.660 10.007 1.00 62.09 390 ARG A C 1
ATOM 3022 O O . ARG A 1 390 ? 14.800 -13.705 9.534 1.00 62.09 390 ARG A O 1
ATOM 3029 N N . GLU A 1 391 ? 16.892 -12.863 9.548 1.00 71.69 391 GLU A N 1
ATOM 3030 C CA . GLU A 1 391 ? 16.772 -12.131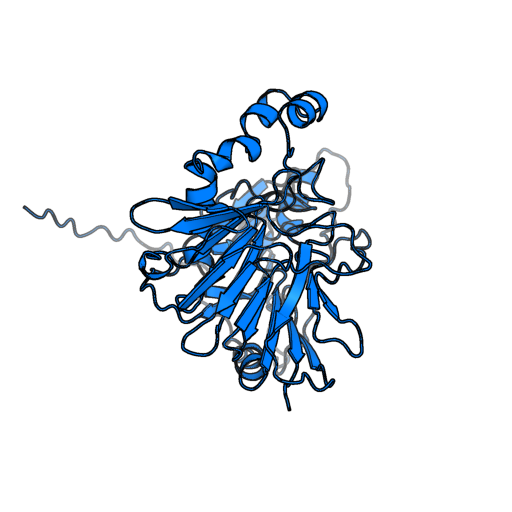 8.290 1.00 71.69 391 GLU A CA 1
ATOM 3031 C C . GLU A 1 391 ? 17.181 -13.053 7.136 1.00 71.69 391 GLU A C 1
ATOM 3033 O O . GLU A 1 391 ? 18.209 -13.734 7.184 1.00 71.69 391 GLU A O 1
ATOM 3038 N N . MET A 1 392 ? 16.352 -13.096 6.100 1.00 65.25 392 MET A N 1
ATOM 3039 C CA . MET A 1 392 ? 16.630 -13.780 4.846 1.00 65.25 392 MET A CA 1
ATOM 3040 C C . MET A 1 392 ? 16.474 -12.770 3.716 1.00 65.25 392 MET A C 1
ATOM 3042 O O . MET A 1 392 ? 15.406 -12.190 3.534 1.00 65.25 392 MET A O 1
ATOM 3046 N N . ILE A 1 393 ? 17.542 -12.558 2.954 1.00 69.44 393 ILE A N 1
ATOM 3047 C CA . ILE A 1 393 ? 17.539 -11.680 1.783 1.00 69.44 393 ILE A CA 1
ATOM 3048 C C . ILE A 1 393 ? 17.638 -12.565 0.544 1.00 69.44 393 ILE A C 1
ATOM 3050 O O . ILE A 1 393 ? 18.590 -13.336 0.414 1.00 69.44 393 ILE A O 1
ATOM 3054 N N . ASN A 1 394 ? 16.671 -12.444 -0.363 1.00 60.66 394 ASN A N 1
ATOM 3055 C CA . ASN A 1 394 ? 16.675 -13.116 -1.656 1.00 60.66 394 ASN A CA 1
ATOM 3056 C C . ASN A 1 394 ? 16.329 -12.120 -2.771 1.00 60.66 394 ASN A C 1
ATOM 3058 O O . ASN A 1 394 ? 15.163 -11.758 -2.950 1.00 60.66 394 ASN A O 1
ATOM 3062 N N . GLY A 1 395 ? 17.347 -11.660 -3.501 1.00 73.12 395 GLY A N 1
ATOM 3063 C CA . GLY A 1 395 ? 17.186 -10.708 -4.601 1.00 73.12 395 GLY A CA 1
ATOM 3064 C C . GLY A 1 395 ? 16.469 -9.425 -4.181 1.00 73.12 395 GLY A C 1
ATOM 3065 O O . GLY A 1 395 ? 17.006 -8.625 -3.418 1.00 73.12 395 GLY A O 1
ATOM 3066 N N . ASN A 1 396 ? 15.243 -9.253 -4.687 1.00 63.25 396 ASN A N 1
ATOM 3067 C CA . ASN A 1 396 ? 14.373 -8.094 -4.440 1.00 63.25 396 ASN A CA 1
ATOM 3068 C C . ASN A 1 396 ? 13.580 -8.158 -3.133 1.00 63.25 396 ASN A C 1
ATOM 3070 O O . ASN A 1 396 ? 12.862 -7.205 -2.823 1.00 63.25 396 ASN A O 1
ATOM 3074 N N . THR A 1 397 ? 13.633 -9.280 -2.418 1.00 69.19 397 THR A N 1
ATOM 3075 C CA . THR A 1 397 ? 12.761 -9.528 -1.274 1.00 69.19 397 THR A CA 1
ATOM 3076 C C . THR A 1 397 ? 13.575 -9.785 -0.022 1.00 69.19 397 THR A C 1
ATOM 3078 O O . THR A 1 397 ? 14.446 -10.656 0.024 1.00 69.19 397 THR A O 1
ATOM 3081 N N . ARG A 1 398 ? 13.261 -9.013 1.013 1.00 74.75 398 ARG A N 1
ATOM 3082 C CA . ARG A 1 398 ? 13.747 -9.203 2.371 1.00 74.75 398 ARG A CA 1
ATOM 3083 C C . ARG A 1 398 ? 12.617 -9.808 3.189 1.00 74.75 398 ARG A C 1
ATOM 3085 O O . ARG A 1 398 ? 11.506 -9.284 3.200 1.00 74.75 398 ARG A O 1
ATOM 3092 N N . VAL A 1 399 ? 12.915 -10.901 3.879 1.00 72.19 399 VAL A N 1
ATOM 3093 C CA . VAL A 1 399 ? 12.010 -11.511 4.848 1.00 72.19 399 VAL A CA 1
ATOM 3094 C C . VAL A 1 399 ? 12.661 -11.468 6.214 1.00 72.19 399 VAL A C 1
ATOM 3096 O O . VAL A 1 399 ? 13.739 -12.028 6.419 1.00 72.19 399 VAL A O 1
ATOM 3099 N N . THR A 1 400 ? 11.981 -10.834 7.156 1.00 75.56 400 THR A N 1
ATOM 3100 C CA . THR A 1 400 ? 12.382 -10.808 8.556 1.00 75.56 400 THR A CA 1
ATOM 3101 C C . THR A 1 400 ? 11.376 -11.629 9.341 1.00 75.56 400 THR A C 1
ATOM 3103 O O . THR A 1 400 ? 10.171 -11.388 9.265 1.00 75.56 400 THR A O 1
ATOM 3106 N N . ARG A 1 401 ? 11.856 -12.644 10.059 1.00 67.81 401 ARG A N 1
ATOM 3107 C CA . ARG A 1 401 ? 11.007 -13.572 10.810 1.00 67.81 401 ARG A CA 1
ATOM 3108 C C . ARG A 1 401 ? 11.302 -13.501 12.293 1.00 67.81 401 ARG A C 1
ATOM 3110 O O . ARG A 1 401 ? 12.470 -13.521 12.670 1.00 67.81 401 ARG A O 1
ATOM 3117 N N . TRP A 1 402 ? 10.253 -13.555 13.107 1.00 66.00 402 TRP A N 1
ATOM 3118 C CA . TRP A 1 402 ? 10.331 -13.680 14.559 1.00 66.00 402 TRP A CA 1
ATOM 3119 C C . TRP A 1 402 ? 9.495 -14.868 15.034 1.00 66.00 402 TRP A C 1
ATOM 3121 O O . TRP A 1 402 ? 8.368 -15.089 14.579 1.00 66.00 402 TRP A O 1
ATOM 3131 N N . ASN A 1 403 ? 10.052 -15.638 15.961 1.00 57.72 403 ASN A N 1
ATOM 3132 C CA . ASN A 1 403 ? 9.330 -16.714 16.627 1.00 57.72 403 ASN A CA 1
ATOM 3133 C C . ASN A 1 403 ? 8.744 -16.165 17.945 1.00 57.72 403 ASN A C 1
ATOM 3135 O O . ASN A 1 403 ? 9.408 -15.399 18.641 1.00 57.72 403 ASN A O 1
ATOM 3139 N N . LEU A 1 404 ? 7.497 -16.523 18.266 1.00 51.06 404 LEU A N 1
ATOM 3140 C CA . LEU A 1 404 ? 7.025 -16.530 19.658 1.00 51.06 404 LEU A CA 1
ATOM 3141 C C . LEU A 1 404 ? 7.493 -17.885 20.256 1.00 51.06 404 LEU A C 1
ATOM 3143 O O . LEU A 1 404 ? 7.608 -18.848 19.489 1.00 51.06 404 LEU A O 1
ATOM 3147 N N . PRO A 1 405 ? 7.834 -17.956 21.554 1.00 46.09 405 PRO A N 1
ATOM 3148 C CA . PRO A 1 405 ? 8.088 -19.195 22.275 1.00 46.09 405 PRO A CA 1
ATOM 3149 C C . PRO A 1 405 ? 6.859 -20.107 22.309 1.00 46.09 405 PRO A C 1
ATOM 3151 O O . PRO A 1 405 ? 5.719 -19.593 22.213 1.00 46.09 405 PRO A O 1
#

Sequence (405 aa):
MLLVIAGCRRGEPDGLMTGVPPRTPEPPRLLSEAMGHGALSVVESQLSPALLLHTTSRVVVLFAPYADNHSGPPHYVAFGANGPKIVTNGTPADVSKIQERWILAWFEGAQGWERSDCPMGILLQHAPSSLQLNDQGLRLEFAQGAGDISLMPIYGSRLIPSTAAELASSGFPREELKRLPKVWEWSQAVPRDPLTRVRYWASALLRYPFHAWAFLGSESSQPGGYRFHARFEWHPLPCDWQLPPLIVCPVSPSLEAALSAHGAEVQFSQRTFDMDWPTPVGPLMTVPETDHYSVLLRKPEAPGDGGEWRWPAVGRKVPAAGASEGVGVDKQWREWVFPPSTEPILPVMPLRIREGTRILELVGTNVYARALKSLGALRLGPEELTFGGREMINGNTRVTRWNLP